Protein AF-C5K7W1-F1 (afdb_monomer)

Solvent-accessible surface area (backbone atoms only — not comparable to full-atom values): 24759 Å² total; per-residue (Å²): 140,85,86,86,81,85,84,82,94,76,80,81,80,78,91,89,48,74,67,55,55,56,47,52,54,52,51,51,54,48,59,71,43,42,67,58,52,54,48,51,52,50,49,51,52,51,51,50,53,50,51,52,52,50,52,54,49,52,53,51,50,53,52,52,54,50,51,53,53,52,48,54,53,49,53,52,51,53,53,53,51,52,51,51,52,54,49,50,53,49,53,54,50,52,52,52,50,51,53,51,48,54,52,51,49,52,53,50,51,54,49,52,53,52,49,38,59,73,76,74,47,60,66,66,61,52,52,50,52,53,50,52,52,50,51,54,50,49,56,52,48,52,52,52,47,54,53,51,53,51,52,51,50,51,52,51,50,52,51,50,50,51,48,50,51,50,50,52,51,53,50,63,75,44,54,78,56,75,82,49,88,82,74,85,57,93,84,74,51,94,82,53,80,64,77,92,49,99,78,81,62,84,70,78,68,79,74,82,81,74,88,78,78,94,80,77,97,69,92,70,84,77,77,71,74,73,80,80,78,72,91,77,83,86,72,84,80,74,66,65,63,88,61,98,73,68,100,64,78,53,73,75,75,63,103,62,79,54,72,70,56,50,53,51,49,51,49,49,48,52,63,74,59,55,72,79,75,66,79,54,83,68,59,56,56,57,51,49,53,53,49,50,52,51,49,53,64,73,62,65,68,63,100,80,74,74,78,78,75,71,77,81,68,72,77,70,79,58,96,71,74,80,72,69,93,79,73,84,82,74,72,64,76,79,71,76,63,71,85,80,58,87,95,55,84,76,79,81,69,81,81,66,90,86,68,57,78,68,60,58,56,53,54,54,59,57,53,63,74,71,61,77,74,83,80,79,79,84,83,77,86,83,131

Foldseek 3Di:
DDDDDDDDPPPDDDDDCPVVVVVVVVVVVCVVCVVVVVVVVVVVVVVVVVVVVVVVVVVVVVVVVVVVVVVVVVVVVVVVVVVVVVVVVVVVVVVVVVVVVVVVVVVVVVVVVVCCPPPPDDPVVVVVVVVVVVVVVVVVVVVVVVVVVVVVVVVVVVVVVVVVVVVVVVCVVCVVVVPPDDDDDPPPDPPDQWDDDPPRDTDGDDDDDDDDDPDDPDPDPPPPPDPPDPDDDPPDPQDWDDDPPDPDTDRDDPPDDDPVVVVVVVVVCCVVVVPVPPPDPVVVVVVVVVVVVVVCVVPDDDPPDDDPPDPCPPPPPDPPPPPDDDDPPDPDPVPVDDPDDPPDDPDDDDDDPPDDPVVVVVVVVVVVVVPPDPDDDDDDDDD

Sequence (383 aa):
MPFTEEGNTWCQEGYANHGLGRRYHRVQAAEDHYAAEMRAASDIQRIFRGALCRFRYERVRRAIELIQRVYRGFVTRCEVQALRWAEQARRLKDQQLAFFNAQAESIQRVFKGFWSRRYLHDFYAMKRYLLEVVERGERSRTYLQEVADAHLKEQLEESARAQELAIQKTLSECGHLVSTISCPGVYNSPYAKSQPHVLGEVQPKQAPQGDVTPDSVGFVVAREALPCYGIQAYEKFLLSTATANVGRQQAIQGPFKTSRQIALLNSRAATNFRSLTSSVRYDKVDKEVRMQKRIAKMTYKGPGFRVMKTHVSRPGPTVQADSLYTAPVEFRSDYTELPKIPGKVQFLTAVESGKSFQDYTAELAQQEVTSEVPRLPPLTPKA

Secondary structure (DSSP, 8-state):
---------------S-HHHHHHHHHHHHHHHHHHHHHHHHHHHHHHHHHHHHHHHHHHHHHHHHHHHHHHHHHHHHHHHHHHHHHHHHHHHHHHHHHHHHHHHHHHHHHHHHHHIIIII--HHHHHHHHHHHHHHHHHHHHHHHHHHHHHHHHHHHHHHHHHHHHHHHHHHHGGGGTTS--PPPTT--TT-SS---TTS-----PPP----------------------S------------SSSS-------SS--HHHHHHHHHHHHHHSGGGS---HHHHHHHHHHHHHHHHHHT---TT---------PPPPPTTTT--S-S-----GGGS-----TTSPPP--S--TT--HHHHHHHHHHHHHH--PPPPPPPPPP-

pLDDT: mean 72.27, std 20.67, range [32.53, 98.5]

InterPro domains:
  IPR000048 IQ motif, EF-hand binding site [PF00612] (62-80)
  IPR000048 IQ motif, EF-hand binding site [SM00015] (36-58)
  IPR000048 IQ motif, EF-hand binding site [SM00015] (59-81)

Organism: Perkinsus marinus (strain ATCC 50983 / TXsc) (NCBI:txid423536)

Radius of gyration: 63.17 Å; Cα contacts (8 Å, |Δi|>4): 35; chains: 1; bounding box: 147×83×198 Å

Structure (mmCIF, N/CA/C/O backbone):
data_AF-C5K7W1-F1
#
_entry.id   AF-C5K7W1-F1
#
loop_
_atom_site.group_PDB
_atom_site.id
_atom_site.type_symbol
_atom_site.label_atom_id
_atom_site.label_alt_id
_atom_site.label_comp_id
_atom_site.label_asym_id
_atom_site.label_entity_id
_atom_site.label_seq_id
_atom_site.pdbx_PDB_ins_code
_atom_site.Cartn_x
_atom_site.Cartn_y
_atom_site.Cartn_z
_atom_site.occupancy
_atom_site.B_iso_or_equiv
_atom_site.auth_seq_id
_atom_site.auth_comp_id
_atom_site.auth_asym_id
_atom_site.auth_atom_id
_atom_site.pdbx_PDB_model_num
ATOM 1 N N . MET A 1 1 ? 42.342 11.476 -133.877 1.00 39.34 1 MET A N 1
ATOM 2 C CA . MET A 1 1 ? 43.643 11.280 -133.205 1.00 39.34 1 MET A CA 1
ATOM 3 C C . MET A 1 1 ? 43.346 10.730 -131.818 1.00 39.34 1 MET A C 1
ATOM 5 O O . MET A 1 1 ? 42.656 11.419 -131.075 1.00 39.34 1 MET A O 1
ATOM 9 N N . PRO A 1 2 ? 43.698 9.464 -131.560 1.00 50.28 2 PRO A N 1
ATOM 10 C CA . PRO A 1 2 ? 43.168 8.647 -130.472 1.00 50.28 2 PRO A CA 1
ATOM 11 C C . PRO A 1 2 ? 44.128 8.605 -129.274 1.00 50.28 2 PRO A C 1
ATOM 13 O O . PRO A 1 2 ? 45.329 8.779 -129.449 1.00 50.28 2 PRO A O 1
ATOM 16 N N . PHE A 1 3 ? 43.620 8.295 -128.082 1.00 37.34 3 PHE A N 1
ATOM 17 C CA . PHE A 1 3 ? 44.405 7.544 -127.102 1.00 37.34 3 PHE A CA 1
ATOM 18 C C . PHE A 1 3 ? 43.465 6.669 -126.273 1.00 37.34 3 PHE A C 1
ATOM 20 O O . PHE A 1 3 ? 42.817 7.102 -125.325 1.00 37.34 3 PHE A O 1
ATOM 27 N N . THR A 1 4 ? 43.321 5.443 -126.758 1.00 53.22 4 THR A N 1
ATOM 28 C CA . THR A 1 4 ? 42.819 4.276 -126.045 1.00 53.22 4 THR A CA 1
ATOM 29 C C . THR A 1 4 ? 43.922 3.777 -125.116 1.00 53.22 4 THR A C 1
ATOM 31 O O . THR A 1 4 ? 44.980 3.393 -125.605 1.00 53.22 4 THR A O 1
ATOM 34 N N . GLU A 1 5 ? 43.662 3.719 -123.813 1.00 50.50 5 GLU A N 1
ATOM 35 C CA . GLU A 1 5 ? 44.354 2.796 -122.907 1.00 50.50 5 GLU A CA 1
ATOM 36 C C . GLU A 1 5 ? 43.306 1.899 -122.251 1.00 50.50 5 GLU A C 1
ATOM 38 O O . GLU A 1 5 ? 42.819 2.111 -121.142 1.00 50.50 5 GLU A O 1
ATOM 43 N N . GLU A 1 6 ? 42.922 0.890 -123.028 1.00 50.22 6 GLU A N 1
ATOM 44 C CA . GLU A 1 6 ? 42.626 -0.426 -122.490 1.00 50.22 6 GLU A CA 1
ATOM 45 C C . GLU A 1 6 ? 43.895 -0.953 -121.810 1.00 50.22 6 GLU A C 1
ATOM 47 O O . GLU A 1 6 ? 44.979 -0.891 -122.387 1.00 50.22 6 GLU A O 1
ATOM 52 N N . GLY A 1 7 ? 43.758 -1.502 -120.604 1.00 51.56 7 GLY A N 1
ATOM 53 C CA . GLY A 1 7 ? 44.820 -2.293 -119.986 1.00 51.56 7 GLY A CA 1
ATOM 54 C C . GLY A 1 7 ? 45.184 -1.856 -118.578 1.00 51.56 7 GLY A C 1
ATOM 55 O O . GLY A 1 7 ? 46.218 -1.240 -118.365 1.00 51.56 7 GLY A O 1
ATOM 56 N N . ASN A 1 8 ? 44.364 -2.246 -117.600 1.00 48.03 8 ASN A N 1
ATOM 57 C CA . ASN A 1 8 ? 44.881 -2.732 -116.317 1.00 48.03 8 ASN A CA 1
ATOM 58 C C . ASN A 1 8 ? 43.806 -3.522 -115.561 1.00 48.03 8 ASN A C 1
ATOM 60 O O . ASN A 1 8 ? 43.380 -3.196 -114.457 1.00 48.03 8 ASN A O 1
ATOM 64 N N . THR A 1 9 ? 43.376 -4.619 -116.181 1.00 51.22 9 THR A N 1
ATOM 65 C CA . THR A 1 9 ? 42.736 -5.755 -115.510 1.00 51.22 9 THR A CA 1
ATOM 66 C C . THR A 1 9 ? 43.807 -6.778 -115.125 1.00 51.22 9 THR A C 1
ATOM 68 O O . THR A 1 9 ? 43.813 -7.883 -115.647 1.00 51.22 9 THR A O 1
ATOM 71 N N . TRP A 1 10 ? 44.742 -6.399 -114.252 1.00 43.38 10 TRP A N 1
ATOM 72 C CA . TRP A 1 10 ? 45.667 -7.319 -113.575 1.00 43.38 10 TRP A CA 1
ATOM 73 C C . TRP A 1 10 ? 46.039 -6.733 -112.211 1.00 43.38 10 TRP A C 1
ATOM 75 O O . TRP A 1 10 ? 47.057 -6.069 -112.069 1.00 43.38 10 TRP A O 1
ATOM 85 N N . CYS A 1 11 ? 45.138 -6.906 -111.242 1.00 44.28 11 CYS A N 1
ATOM 86 C CA . CYS A 1 11 ? 45.409 -6.923 -109.794 1.00 44.28 11 CYS A CA 1
ATOM 87 C C . CYS A 1 11 ? 44.115 -7.292 -109.034 1.00 44.28 11 CYS A C 1
ATOM 89 O O . CYS A 1 11 ? 43.696 -6.635 -108.082 1.00 44.28 11 CYS A O 1
ATOM 91 N N . GLN A 1 12 ? 43.435 -8.343 -109.493 1.00 47.97 12 GLN A N 1
ATOM 92 C CA . GLN A 1 12 ? 42.713 -9.238 -108.592 1.00 47.97 12 GLN A CA 1
ATOM 93 C C . GLN A 1 12 ? 43.638 -10.439 -108.383 1.00 47.97 12 GLN A C 1
ATOM 95 O O . GLN A 1 12 ? 44.266 -10.854 -109.347 1.00 47.97 12 GLN A O 1
ATOM 100 N N . GLU A 1 13 ? 43.701 -10.951 -107.150 1.00 43.66 13 GLU A N 1
ATOM 101 C CA . GLU A 1 13 ? 44.714 -11.874 -106.590 1.00 43.66 13 GLU A CA 1
ATOM 102 C C . GLU A 1 13 ? 45.885 -11.093 -105.980 1.00 43.66 13 GLU A C 1
ATOM 104 O O . GLU A 1 13 ? 46.744 -10.564 -106.664 1.00 43.66 13 GLU A O 1
ATOM 109 N N . GLY A 1 14 ? 45.933 -10.856 -104.673 1.00 53.75 14 GLY A N 1
ATOM 110 C CA . GLY A 1 14 ? 45.773 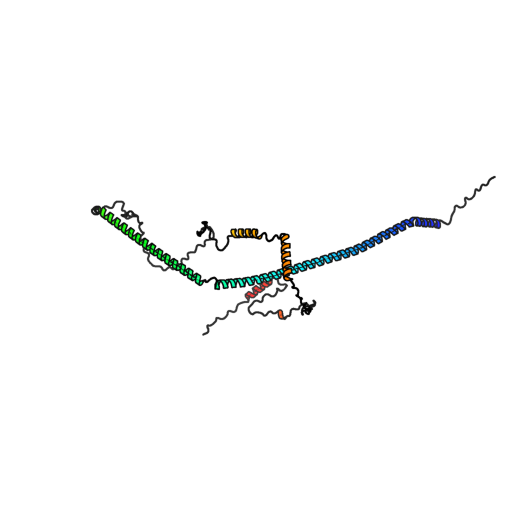-11.830 -103.601 1.00 53.75 14 GLY A CA 1
ATOM 111 C C . GLY A 1 14 ? 47.046 -11.746 -102.753 1.00 53.75 14 GLY A C 1
ATOM 112 O O . GLY A 1 14 ? 48.125 -11.568 -103.302 1.00 53.75 14 GLY A O 1
ATOM 113 N N . TYR A 1 15 ? 46.913 -11.870 -101.427 1.00 49.03 15 TYR A N 1
ATOM 114 C CA . TYR A 1 15 ? 48.006 -11.824 -100.434 1.00 49.03 15 TYR A CA 1
ATOM 115 C C . TYR A 1 15 ? 48.582 -10.398 -100.235 1.00 49.03 15 TYR A C 1
ATOM 117 O O . TYR A 1 15 ? 49.272 -9.863 -101.079 1.00 49.03 15 TYR A O 1
ATOM 125 N N . ALA A 1 16 ? 48.357 -9.652 -99.151 1.00 51.34 16 ALA A N 1
ATOM 126 C CA . ALA A 1 16 ? 48.368 -10.051 -97.752 1.00 51.34 16 ALA A CA 1
ATOM 127 C C . ALA A 1 16 ? 47.812 -8.915 -96.859 1.00 51.34 16 ALA A C 1
ATOM 129 O O . ALA A 1 16 ? 48.574 -8.154 -96.279 1.00 51.34 16 ALA A O 1
ATOM 130 N N . ASN A 1 17 ? 46.487 -8.780 -96.718 1.00 54.25 17 ASN A N 1
ATOM 131 C CA . ASN A 1 17 ? 45.910 -7.820 -95.755 1.00 54.25 17 ASN A CA 1
ATOM 132 C C . ASN A 1 17 ? 44.602 -8.273 -95.082 1.00 54.25 17 ASN A C 1
ATOM 134 O O . ASN A 1 17 ? 43.975 -7.497 -94.367 1.00 54.25 17 ASN A O 1
ATOM 138 N N . HIS A 1 18 ? 44.191 -9.541 -95.208 1.00 56.38 18 HIS A N 1
ATOM 139 C CA . HIS A 1 18 ? 42.994 -10.027 -94.502 1.00 56.38 18 HIS A CA 1
ATOM 140 C C . HIS A 1 18 ? 43.158 -10.021 -92.971 1.00 56.38 18 HIS A C 1
ATOM 142 O O . HIS A 1 18 ? 42.172 -9.921 -92.244 1.00 56.38 18 HIS A O 1
ATOM 148 N N . GLY A 1 19 ? 44.388 -10.115 -92.455 1.00 59.94 19 GLY A N 1
ATOM 149 C CA . GLY A 1 19 ? 44.672 -9.949 -91.025 1.00 59.94 19 GLY A CA 1
ATOM 150 C C . GLY A 1 19 ? 44.586 -8.490 -90.570 1.00 59.94 19 GLY A C 1
ATOM 151 O O . GLY A 1 19 ? 43.948 -8.200 -89.561 1.00 59.94 19 GLY A O 1
ATOM 152 N N . LEU A 1 20 ? 45.174 -7.575 -91.348 1.00 61.91 20 LEU A N 1
ATOM 153 C CA . LEU A 1 20 ? 45.208 -6.141 -91.054 1.00 61.91 20 LEU A CA 1
ATOM 154 C C . LEU A 1 20 ? 43.822 -5.503 -91.192 1.00 61.91 20 LEU A C 1
ATOM 156 O O . LEU A 1 20 ? 43.372 -4.884 -90.238 1.00 61.91 20 LEU A O 1
ATOM 160 N N . GLY A 1 21 ? 43.083 -5.743 -92.279 1.00 72.62 21 GLY A N 1
ATOM 161 C CA . GLY A 1 21 ? 41.719 -5.220 -92.450 1.00 72.62 21 GLY A CA 1
ATOM 162 C C . GLY A 1 21 ? 40.748 -5.707 -91.367 1.00 72.62 21 GLY A C 1
ATOM 163 O O . GLY A 1 21 ? 40.024 -4.912 -90.774 1.00 72.62 21 GLY A O 1
ATOM 164 N N . ARG A 1 22 ? 40.794 -7.000 -91.004 1.00 75.94 22 ARG A N 1
ATOM 165 C CA . ARG A 1 22 ? 40.004 -7.525 -89.872 1.00 75.94 22 ARG A CA 1
ATOM 166 C C . ARG A 1 22 ? 40.408 -6.902 -88.538 1.00 75.94 22 ARG A C 1
ATOM 168 O O . ARG A 1 22 ? 39.546 -6.678 -87.695 1.00 75.94 22 ARG A O 1
ATOM 175 N N . ARG A 1 23 ? 41.699 -6.631 -88.329 1.00 79.50 23 ARG A N 1
ATOM 176 C CA . ARG A 1 23 ? 42.187 -5.940 -87.129 1.00 79.50 23 ARG A CA 1
ATOM 177 C C . ARG A 1 23 ? 41.687 -4.496 -87.085 1.00 79.50 23 ARG A C 1
ATOM 179 O O . ARG A 1 23 ? 41.166 -4.102 -86.052 1.00 79.50 23 ARG A O 1
ATOM 186 N N . TYR A 1 24 ? 41.774 -3.759 -88.189 1.00 84.25 24 TYR A N 1
ATOM 187 C CA . TYR A 1 24 ? 41.257 -2.393 -88.298 1.00 84.25 24 TYR A CA 1
ATOM 188 C C . TYR A 1 24 ? 39.751 -2.329 -88.017 1.00 84.25 24 TYR A C 1
ATOM 190 O O . TYR A 1 24 ? 39.337 -1.548 -87.170 1.00 84.25 24 TYR A O 1
ATOM 198 N N . HIS A 1 25 ? 38.944 -3.218 -88.607 1.00 84.88 25 HIS A N 1
ATOM 199 C CA . HIS A 1 25 ? 37.503 -3.261 -88.325 1.00 84.88 25 HIS A CA 1
ATOM 200 C C . HIS A 1 25 ? 37.173 -3.580 -86.861 1.00 84.88 25 HIS A C 1
ATOM 202 O O . HIS A 1 25 ? 36.224 -3.023 -86.320 1.00 84.88 25 HIS A O 1
ATOM 208 N N . ARG A 1 26 ? 37.949 -4.446 -86.195 1.00 85.50 26 ARG A N 1
ATOM 209 C CA . ARG A 1 26 ? 37.764 -4.719 -84.758 1.00 85.50 26 ARG A CA 1
ATOM 210 C C . ARG A 1 26 ? 38.142 -3.529 -83.886 1.00 85.50 26 ARG A C 1
ATOM 212 O O . ARG A 1 26 ? 37.474 -3.294 -82.891 1.00 85.50 26 ARG A O 1
ATOM 219 N N . VAL A 1 27 ? 39.207 -2.811 -84.242 1.00 88.75 27 VAL A N 1
ATOM 220 C CA . VAL A 1 27 ? 39.622 -1.597 -83.527 1.00 88.75 27 VAL A CA 1
ATOM 221 C C . VAL A 1 27 ? 38.558 -0.516 -83.682 1.00 88.75 27 VAL A C 1
ATOM 223 O O . VAL A 1 27 ? 38.137 0.049 -82.684 1.00 88.75 27 VAL A O 1
ATOM 226 N N . GLN A 1 28 ? 38.039 -0.317 -84.892 1.00 87.00 28 GLN A N 1
ATOM 227 C CA . GLN A 1 28 ? 37.007 0.683 -85.149 1.00 87.00 28 GLN A CA 1
ATOM 228 C C . GLN A 1 28 ? 35.674 0.333 -84.469 1.00 87.00 28 GLN A C 1
ATOM 230 O O . GLN A 1 28 ? 35.094 1.179 -83.805 1.00 87.00 28 GLN A O 1
ATOM 235 N N . ALA A 1 29 ? 35.252 -0.938 -84.496 1.00 88.25 29 ALA A N 1
ATOM 236 C CA . ALA A 1 29 ? 34.086 -1.386 -83.730 1.00 88.25 29 ALA A CA 1
ATOM 237 C C . ALA A 1 29 ? 34.285 -1.235 -82.208 1.00 88.25 29 ALA A C 1
ATOM 239 O O . ALA A 1 29 ? 33.347 -0.897 -81.488 1.00 88.25 29 ALA A O 1
ATOM 240 N N . ALA A 1 30 ? 35.500 -1.468 -81.700 1.00 88.56 30 ALA A N 1
ATOM 241 C CA . ALA A 1 30 ? 35.815 -1.231 -80.293 1.00 88.56 30 ALA A CA 1
ATOM 242 C C . ALA A 1 30 ? 35.756 0.264 -79.942 1.00 88.56 30 ALA A C 1
ATOM 244 O O . ALA A 1 30 ? 35.237 0.614 -78.887 1.00 88.56 30 ALA A O 1
ATOM 245 N N . GLU A 1 31 ? 36.229 1.147 -80.823 1.00 90.12 31 GLU A N 1
ATOM 246 C CA . GLU A 1 31 ? 36.124 2.602 -80.660 1.00 90.12 31 GLU A CA 1
ATOM 247 C C . GLU A 1 31 ? 34.662 3.078 -80.694 1.00 90.12 31 GLU A C 1
ATOM 249 O O . GLU A 1 31 ? 34.257 3.855 -79.826 1.00 90.12 31 GLU A O 1
ATOM 254 N N . ASP A 1 32 ? 33.847 2.544 -81.610 1.00 92.31 32 ASP A N 1
ATOM 255 C CA . ASP A 1 32 ? 32.416 2.856 -81.724 1.00 92.31 32 ASP A CA 1
ATOM 256 C C . ASP A 1 32 ? 31.640 2.463 -80.448 1.00 92.31 32 ASP A C 1
ATOM 258 O O . ASP A 1 32 ? 30.744 3.185 -79.995 1.00 92.31 32 ASP A O 1
ATOM 262 N N . HIS A 1 33 ? 31.998 1.336 -79.821 1.00 92.69 33 HIS A N 1
ATOM 263 C CA . HIS A 1 33 ? 31.355 0.849 -78.594 1.00 92.69 33 HIS A CA 1
ATOM 264 C C . HIS A 1 33 ? 31.965 1.393 -77.295 1.00 92.69 33 HIS A C 1
ATOM 266 O O . HIS A 1 33 ? 31.277 1.414 -76.268 1.00 92.69 33 HIS A O 1
ATOM 272 N N . TYR A 1 34 ? 33.197 1.905 -77.325 1.00 93.88 34 TYR A N 1
ATOM 273 C CA . TYR A 1 34 ? 33.943 2.353 -76.145 1.00 93.88 34 TYR A CA 1
ATOM 274 C C . TYR A 1 34 ? 33.144 3.323 -75.262 1.00 93.88 34 TYR A C 1
ATOM 276 O O . TYR A 1 34 ? 33.065 3.162 -74.043 1.00 93.88 34 TYR A O 1
ATOM 284 N N . ALA A 1 35 ? 32.480 4.314 -75.866 1.00 94.44 35 ALA A N 1
ATOM 285 C CA . ALA A 1 35 ? 31.695 5.300 -75.124 1.00 94.44 35 ALA A CA 1
ATOM 286 C C . ALA A 1 35 ? 30.438 4.700 -74.460 1.00 94.44 35 ALA A C 1
ATOM 288 O O . ALA A 1 35 ? 29.979 5.190 -73.424 1.00 94.44 35 ALA A O 1
ATOM 289 N N . ALA A 1 36 ? 29.837 3.663 -75.049 1.00 94.94 36 ALA A N 1
ATOM 290 C CA . ALA A 1 36 ? 28.701 2.957 -74.457 1.00 94.94 36 ALA A CA 1
ATOM 291 C C . ALA A 1 36 ? 29.156 2.049 -73.304 1.00 94.94 36 ALA A C 1
ATOM 293 O O . ALA A 1 36 ? 28.567 2.099 -72.222 1.00 94.94 36 ALA A O 1
ATOM 294 N N . GLU A 1 37 ? 30.244 1.302 -73.496 1.00 95.56 37 GLU A N 1
ATOM 295 C C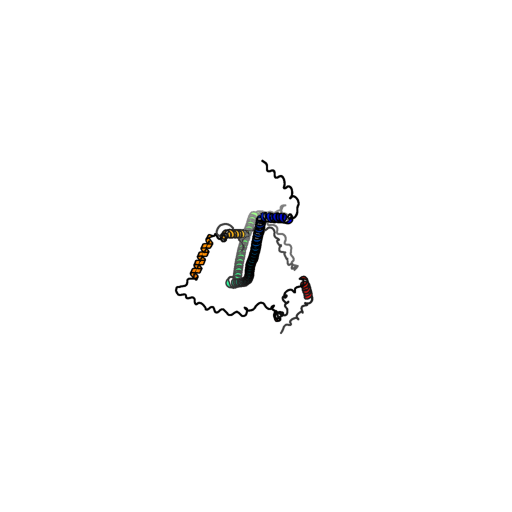A . GLU A 1 37 ? 30.833 0.431 -72.474 1.00 95.56 37 GLU A CA 1
ATOM 296 C C . GLU A 1 37 ? 31.331 1.227 -71.260 1.00 95.56 37 GLU A C 1
ATOM 298 O O . GLU A 1 37 ? 31.032 0.872 -70.119 1.00 95.56 37 GLU A O 1
ATOM 303 N N . MET A 1 38 ? 31.999 2.364 -71.482 1.00 96.62 38 MET A N 1
ATOM 304 C CA . MET A 1 38 ? 32.455 3.248 -70.403 1.00 96.62 38 MET A CA 1
ATOM 305 C C . MET A 1 38 ? 31.301 3.853 -69.596 1.00 96.62 38 MET A C 1
ATOM 307 O O . MET A 1 38 ? 31.401 3.980 -68.369 1.00 96.62 38 MET A O 1
ATOM 311 N N . ARG A 1 39 ? 30.181 4.194 -70.249 1.00 96.81 39 ARG A N 1
ATOM 312 C CA . ARG A 1 39 ? 28.960 4.639 -69.556 1.00 96.81 39 ARG A CA 1
ATOM 313 C C . ARG A 1 39 ? 28.356 3.516 -68.723 1.00 96.81 39 ARG A C 1
ATOM 315 O O . ARG A 1 39 ? 28.116 3.725 -67.538 1.00 96.81 39 ARG A O 1
ATOM 322 N N . ALA A 1 40 ? 28.201 2.322 -69.295 1.00 97.00 40 ALA A N 1
ATOM 323 C CA . ALA A 1 40 ? 27.691 1.161 -68.571 1.00 97.00 40 ALA A CA 1
ATOM 324 C C . ALA A 1 40 ? 28.570 0.812 -67.357 1.00 97.00 40 ALA A C 1
ATOM 326 O O . ALA A 1 40 ? 28.058 0.606 -66.256 1.00 97.00 40 ALA A O 1
ATOM 327 N N . ALA A 1 41 ? 29.897 0.823 -67.519 1.00 97.12 41 ALA A N 1
ATOM 328 C CA . ALA A 1 41 ? 30.837 0.597 -66.426 1.00 97.12 41 ALA A CA 1
ATOM 329 C C . ALA A 1 41 ? 30.706 1.667 -65.331 1.00 97.12 41 ALA A C 1
ATOM 331 O O . ALA A 1 41 ? 30.644 1.338 -64.143 1.00 97.12 41 ALA A O 1
ATOM 332 N N . SER A 1 42 ? 30.596 2.942 -65.717 1.00 97.38 42 SER A N 1
ATOM 333 C CA . SER A 1 42 ? 30.373 4.045 -64.778 1.00 97.38 42 SER A CA 1
ATOM 334 C C . SER A 1 42 ? 29.043 3.904 -64.034 1.00 97.38 42 SER A C 1
ATOM 336 O O . SER A 1 42 ? 28.993 4.139 -62.826 1.00 97.38 42 SER A O 1
ATOM 338 N N . ASP A 1 43 ? 27.977 3.469 -64.707 1.00 98.00 43 ASP A N 1
ATOM 339 C CA . ASP A 1 43 ? 26.673 3.226 -64.091 1.00 98.00 43 ASP A CA 1
ATOM 340 C C . ASP A 1 43 ? 26.707 2.066 -63.098 1.00 98.00 43 ASP A C 1
ATOM 342 O O . ASP A 1 43 ? 26.224 2.217 -61.973 1.00 98.00 43 ASP A O 1
ATOM 346 N N . ILE A 1 44 ? 27.350 0.951 -63.451 1.00 97.81 44 ILE A N 1
ATOM 347 C CA . ILE A 1 44 ? 27.553 -0.181 -62.538 1.00 97.81 44 ILE A CA 1
ATOM 348 C C . ILE A 1 44 ? 28.316 0.283 -61.294 1.00 97.81 44 ILE A C 1
ATOM 350 O O . ILE A 1 44 ? 27.879 0.040 -60.167 1.00 97.81 44 ILE A O 1
ATOM 354 N N . GLN A 1 45 ? 29.426 1.007 -61.473 1.00 97.88 45 GLN A N 1
ATOM 355 C CA . GLN A 1 45 ? 30.215 1.527 -60.356 1.00 97.88 45 GLN A CA 1
ATOM 356 C C . GLN A 1 45 ? 29.415 2.509 -59.493 1.00 97.88 45 GLN A C 1
ATOM 358 O O . GLN A 1 45 ? 29.478 2.446 -58.263 1.00 97.88 45 GLN A O 1
ATOM 363 N N . ARG A 1 46 ? 28.646 3.409 -60.116 1.00 97.44 46 ARG A N 1
ATOM 364 C CA . ARG A 1 46 ? 27.783 4.380 -59.431 1.00 97.44 46 ARG A CA 1
ATOM 365 C C . ARG A 1 46 ? 26.730 3.675 -58.580 1.00 97.44 46 ARG A C 1
ATOM 367 O O . ARG A 1 46 ? 26.589 3.999 -57.398 1.00 97.44 46 ARG A O 1
ATOM 374 N N . ILE A 1 47 ? 26.031 2.694 -59.148 1.00 98.31 47 ILE A N 1
ATOM 375 C CA . ILE A 1 47 ? 25.010 1.905 -58.449 1.00 98.31 47 ILE A CA 1
ATOM 376 C C . ILE A 1 47 ? 25.647 1.115 -57.303 1.00 98.31 47 ILE A C 1
ATOM 378 O O . ILE A 1 47 ? 25.145 1.169 -56.180 1.00 98.31 47 ILE A O 1
ATOM 382 N N . PHE A 1 48 ? 26.775 0.445 -57.549 1.00 98.12 48 PHE A N 1
ATOM 383 C CA . PHE A 1 48 ? 27.476 -0.345 -56.538 1.00 98.12 48 PHE A CA 1
ATOM 384 C C . PHE A 1 48 ? 27.948 0.511 -55.355 1.00 98.12 48 PHE A C 1
ATOM 386 O O . PHE A 1 48 ? 27.685 0.172 -54.199 1.00 98.12 48 PHE A O 1
ATOM 393 N N . ARG A 1 49 ? 28.579 1.664 -55.618 1.00 98.06 49 ARG A N 1
ATOM 394 C CA . ARG A 1 49 ? 28.992 2.613 -54.568 1.00 98.06 49 ARG A CA 1
ATOM 395 C C . ARG A 1 49 ? 27.787 3.110 -53.767 1.00 98.06 49 ARG A C 1
ATOM 397 O O . ARG A 1 49 ? 27.838 3.132 -52.538 1.00 98.06 49 ARG A O 1
ATOM 404 N N . GLY A 1 50 ? 26.684 3.440 -54.443 1.00 97.88 50 GLY A N 1
ATOM 405 C CA . GLY A 1 50 ? 25.431 3.827 -53.793 1.00 97.88 50 GLY A CA 1
ATOM 406 C C . GLY A 1 50 ? 24.857 2.723 -52.898 1.00 97.88 50 GLY A C 1
ATOM 407 O O . GLY A 1 50 ? 24.482 2.990 -51.754 1.00 97.88 50 GLY A O 1
ATOM 408 N N . ALA A 1 51 ? 24.832 1.480 -53.381 1.00 98.19 51 ALA A N 1
ATOM 409 C CA . ALA A 1 51 ? 24.376 0.320 -52.619 1.00 98.19 51 ALA A CA 1
ATOM 410 C C . ALA A 1 51 ? 25.241 0.083 -51.372 1.00 98.19 51 ALA A C 1
ATOM 412 O O . ALA A 1 51 ? 24.705 -0.111 -50.280 1.00 98.19 51 ALA A O 1
ATOM 413 N N . LEU A 1 52 ? 26.567 0.188 -51.502 1.00 98.19 52 LEU A N 1
ATOM 414 C CA . LEU A 1 52 ? 27.498 0.035 -50.386 1.00 98.19 52 LEU A CA 1
ATOM 415 C C . LEU A 1 52 ? 27.284 1.110 -49.309 1.00 98.19 52 LEU A C 1
ATOM 417 O O . LEU A 1 52 ? 27.259 0.792 -48.119 1.00 98.19 52 LEU A O 1
ATOM 421 N N . CYS A 1 53 ? 27.087 2.370 -49.710 1.00 98.06 53 CYS A N 1
ATOM 422 C CA . CYS A 1 53 ? 26.783 3.460 -48.781 1.00 98.06 53 CYS A CA 1
ATOM 423 C C . CYS A 1 53 ? 25.473 3.215 -48.021 1.00 98.06 53 CYS A C 1
ATOM 425 O O . CYS A 1 53 ? 25.453 3.329 -46.795 1.00 98.06 53 CYS A O 1
ATOM 427 N N . ARG A 1 54 ? 24.400 2.811 -48.715 1.00 98.19 54 ARG A N 1
ATOM 428 C CA . ARG A 1 54 ? 23.111 2.488 -48.077 1.00 98.19 54 ARG A CA 1
ATOM 429 C C . ARG A 1 54 ? 23.232 1.306 -47.123 1.00 98.19 54 ARG A C 1
ATOM 431 O O . ARG A 1 54 ? 22.724 1.377 -46.011 1.00 98.19 54 ARG A O 1
ATOM 438 N N . PHE A 1 55 ? 23.951 0.253 -47.513 1.00 98.25 55 PHE A N 1
ATOM 439 C CA . PHE A 1 55 ? 24.189 -0.902 -46.649 1.00 98.25 55 PHE A CA 1
ATOM 440 C C . PHE A 1 55 ? 24.930 -0.509 -45.364 1.00 98.25 55 PHE A C 1
ATOM 442 O O . PHE A 1 55 ? 24.534 -0.901 -44.266 1.00 98.25 55 PHE A O 1
ATOM 449 N N . ARG A 1 56 ? 25.986 0.308 -45.481 1.00 98.12 56 ARG A N 1
ATOM 450 C CA . ARG A 1 56 ? 26.731 0.818 -44.320 1.00 98.12 56 ARG A CA 1
ATOM 451 C C . ARG A 1 56 ? 25.846 1.671 -43.412 1.00 98.12 56 ARG A C 1
ATOM 453 O O . ARG A 1 56 ? 25.881 1.474 -42.199 1.00 98.12 56 ARG A O 1
ATOM 460 N N . TYR A 1 57 ? 25.047 2.567 -43.992 1.00 98.12 57 TYR A N 1
ATOM 461 C CA . TYR A 1 57 ? 24.099 3.399 -43.252 1.00 98.12 57 TYR A CA 1
ATOM 462 C C . TYR A 1 57 ? 23.063 2.552 -42.504 1.00 98.12 57 TYR A C 1
ATOM 464 O O . TYR A 1 57 ? 22.912 2.700 -41.294 1.00 98.12 57 TYR A O 1
ATOM 472 N N . GLU A 1 58 ? 22.414 1.607 -43.186 1.00 98.31 58 GLU A N 1
ATOM 473 C CA . GLU A 1 58 ? 21.412 0.722 -42.584 1.00 98.31 58 GLU A CA 1
ATOM 474 C C . GLU A 1 58 ? 22.000 -0.142 -41.466 1.00 98.31 58 GLU A C 1
ATOM 476 O O . GLU A 1 58 ? 21.365 -0.348 -40.433 1.00 98.31 58 GLU A O 1
ATOM 481 N N . ARG A 1 59 ? 23.250 -0.598 -41.610 1.00 98.12 59 ARG A N 1
ATOM 482 C CA . ARG A 1 59 ? 23.940 -1.329 -40.542 1.00 98.12 59 ARG A CA 1
ATOM 483 C C . ARG A 1 59 ? 24.096 -0.479 -39.279 1.00 98.12 59 ARG A C 1
ATOM 485 O O . ARG A 1 59 ? 23.799 -0.958 -38.187 1.00 98.12 59 ARG A O 1
ATOM 492 N N . VAL A 1 60 ? 24.541 0.771 -39.422 1.00 98.44 60 VAL A N 1
ATOM 493 C CA . VAL A 1 60 ? 24.690 1.700 -38.288 1.00 98.44 60 VAL A CA 1
ATOM 494 C C . VAL A 1 60 ? 23.327 2.044 -37.693 1.00 98.44 60 VAL A C 1
ATOM 496 O O . VAL A 1 60 ? 23.155 1.975 -36.479 1.00 98.44 60 VAL A O 1
ATOM 499 N N . ARG A 1 61 ? 22.332 2.334 -38.535 1.00 98.38 61 ARG A N 1
ATOM 500 C CA . ARG A 1 61 ? 20.962 2.624 -38.106 1.00 98.38 61 ARG A CA 1
ATOM 501 C C . ARG A 1 61 ? 20.373 1.486 -37.271 1.00 98.38 61 ARG A C 1
ATOM 503 O O . ARG A 1 61 ? 19.897 1.731 -36.167 1.00 98.38 61 ARG A O 1
ATOM 510 N N . ARG A 1 62 ? 20.467 0.239 -37.744 1.00 98.38 62 ARG A N 1
ATOM 511 C CA . ARG A 1 62 ? 19.988 -0.943 -37.005 1.00 98.38 62 ARG A CA 1
ATOM 512 C C . ARG A 1 62 ? 20.698 -1.117 -35.664 1.00 98.38 62 ARG A C 1
ATOM 514 O O . ARG A 1 62 ? 20.054 -1.476 -34.681 1.00 98.38 62 ARG A O 1
ATOM 521 N N . ALA A 1 63 ? 22.003 -0.845 -35.608 1.00 98.31 63 ALA A N 1
ATOM 522 C CA . ALA A 1 63 ? 22.755 -0.881 -34.356 1.00 98.31 63 ALA A CA 1
ATOM 523 C C . ALA A 1 63 ? 22.256 0.186 -33.365 1.00 98.31 63 ALA A C 1
ATOM 525 O O . ALA A 1 63 ? 22.029 -0.126 -32.196 1.00 98.31 63 ALA A O 1
ATOM 526 N N . ILE A 1 64 ? 22.005 1.414 -33.833 1.00 98.44 64 ILE A N 1
ATOM 527 C CA . ILE A 1 64 ? 21.437 2.496 -33.013 1.00 98.44 64 ILE A CA 1
ATOM 528 C C . ILE A 1 64 ? 20.048 2.109 -32.492 1.00 98.44 64 ILE A C 1
ATOM 530 O O . ILE A 1 64 ? 19.792 2.215 -31.293 1.00 98.44 64 ILE A O 1
ATOM 534 N N . GLU A 1 65 ? 19.164 1.616 -33.361 1.00 98.44 65 GLU A N 1
ATOM 535 C CA . GLU A 1 65 ? 17.814 1.186 -32.980 1.00 98.44 65 GLU A CA 1
ATOM 536 C C . GLU A 1 65 ? 17.843 0.051 -31.944 1.00 98.44 65 GLU A C 1
ATOM 538 O O . GLU A 1 65 ? 17.040 0.046 -31.008 1.00 98.44 65 GLU A O 1
ATOM 543 N N . LEU A 1 66 ? 18.785 -0.892 -32.065 1.00 98.50 66 LEU A N 1
ATOM 544 C CA . LEU A 1 66 ? 18.977 -1.963 -31.088 1.00 98.50 66 LEU A CA 1
ATOM 545 C C . LEU A 1 66 ? 19.403 -1.408 -29.724 1.00 98.50 66 LEU A C 1
ATOM 547 O O . LEU A 1 66 ? 18.778 -1.744 -28.718 1.00 98.50 66 LEU A O 1
ATOM 551 N N . ILE A 1 67 ? 20.414 -0.534 -29.690 1.00 98.44 67 ILE A N 1
ATOM 552 C CA . ILE A 1 67 ? 20.894 0.094 -28.450 1.00 98.44 67 ILE A CA 1
ATOM 553 C C . ILE A 1 67 ? 19.757 0.872 -27.781 1.00 98.44 67 ILE A C 1
ATOM 555 O O . ILE A 1 67 ? 19.491 0.684 -26.594 1.00 98.44 67 ILE A O 1
ATOM 559 N N . GLN A 1 68 ? 19.028 1.691 -28.543 1.00 98.25 68 GLN A N 1
ATOM 560 C CA . GLN A 1 68 ? 17.894 2.462 -28.032 1.00 98.25 68 GLN A CA 1
ATOM 561 C C . GLN A 1 68 ? 16.791 1.560 -27.471 1.00 98.25 68 GLN A C 1
ATOM 563 O O . GLN A 1 68 ? 16.265 1.830 -26.391 1.00 98.25 68 GLN A O 1
ATOM 568 N N . ARG A 1 69 ? 16.442 0.477 -28.176 1.00 98.38 69 ARG A N 1
ATOM 569 C CA . ARG A 1 69 ? 15.427 -0.487 -27.732 1.00 98.38 69 ARG A CA 1
ATOM 570 C C . ARG A 1 69 ? 15.830 -1.158 -26.423 1.00 98.38 69 ARG A C 1
ATOM 572 O O . ARG A 1 69 ? 15.027 -1.207 -25.492 1.00 98.38 69 ARG A O 1
ATOM 579 N N . VAL A 1 70 ? 17.067 -1.648 -26.342 1.00 98.38 70 VAL A N 1
ATOM 580 C CA . VAL A 1 70 ? 17.597 -2.308 -25.142 1.00 98.38 70 VAL A CA 1
ATOM 581 C C . VAL A 1 70 ? 17.631 -1.334 -23.968 1.00 98.38 70 VAL A C 1
ATOM 583 O O . VAL A 1 70 ? 17.167 -1.682 -22.883 1.00 98.38 70 VAL A O 1
ATOM 586 N N . TYR A 1 71 ? 18.093 -0.102 -24.191 1.00 98.31 71 TYR A N 1
ATOM 587 C CA . TYR A 1 71 ? 18.164 0.925 -23.155 1.00 98.31 71 TYR A CA 1
ATOM 588 C C . TYR A 1 71 ? 16.780 1.328 -22.630 1.00 98.31 71 TYR A C 1
ATOM 590 O O . TYR A 1 71 ? 16.565 1.328 -21.421 1.00 98.31 71 TYR A O 1
ATOM 598 N N . ARG A 1 72 ? 15.798 1.577 -23.509 1.00 98.25 72 ARG A N 1
ATOM 599 C CA . ARG A 1 72 ? 14.406 1.849 -23.093 1.00 98.25 72 ARG A CA 1
ATOM 600 C C . ARG A 1 72 ? 13.824 0.688 -22.277 1.00 98.25 72 ARG A C 1
ATOM 602 O O . ARG A 1 72 ? 13.158 0.906 -21.267 1.00 98.25 72 ARG A O 1
ATOM 609 N N . GLY A 1 73 ? 14.118 -0.551 -22.675 1.00 98.12 73 GLY A N 1
ATOM 610 C CA . GLY A 1 73 ? 13.741 -1.744 -21.915 1.00 98.12 73 GLY A CA 1
ATOM 611 C C . GLY A 1 73 ? 14.423 -1.834 -20.544 1.00 98.12 73 GLY A C 1
ATOM 612 O O . GLY A 1 73 ? 13.813 -2.273 -19.576 1.00 98.12 73 GLY A O 1
ATOM 613 N N . PHE A 1 74 ? 15.684 -1.418 -20.438 1.00 98.31 74 PHE A N 1
ATOM 614 C CA . PHE A 1 74 ? 16.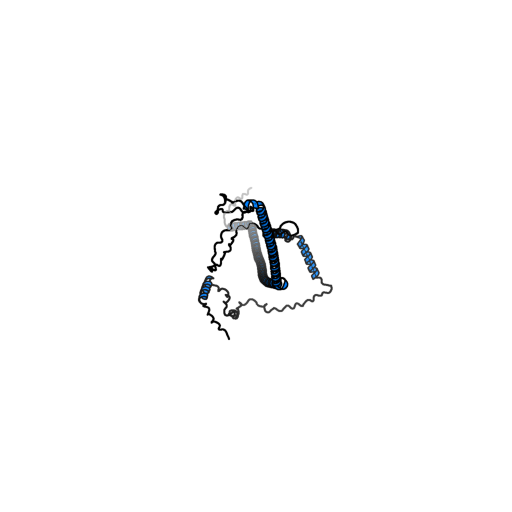401 -1.365 -19.166 1.00 98.31 74 PHE A CA 1
ATOM 615 C C . PHE A 1 74 ? 15.796 -0.321 -18.220 1.00 98.31 74 PHE A C 1
ATOM 617 O O . PHE A 1 74 ? 15.448 -0.668 -17.095 1.00 98.31 74 PHE A O 1
ATOM 624 N N . VAL A 1 75 ? 15.587 0.911 -18.698 1.00 98.38 75 VAL A N 1
ATOM 625 C CA . VAL A 1 75 ? 14.997 2.005 -17.905 1.00 98.38 75 VAL A CA 1
ATOM 626 C C . VAL A 1 75 ? 13.631 1.604 -17.350 1.00 98.38 75 VAL A C 1
ATOM 628 O O . VAL A 1 75 ? 13.411 1.681 -16.145 1.00 98.38 75 VAL A O 1
ATOM 631 N N . THR A 1 76 ? 12.749 1.076 -18.201 1.00 97.50 76 THR A N 1
ATOM 632 C CA . THR A 1 76 ? 11.412 0.626 -17.774 1.00 97.50 76 THR A CA 1
ATOM 633 C C . THR A 1 76 ? 11.470 -0.485 -16.725 1.00 97.50 76 THR A C 1
ATOM 635 O O . THR A 1 76 ? 10.701 -0.464 -15.766 1.00 97.50 76 THR A O 1
ATOM 638 N N . ARG A 1 77 ? 12.400 -1.444 -16.840 1.00 97.94 77 ARG A N 1
ATOM 639 C CA . ARG A 1 77 ? 12.591 -2.475 -15.805 1.00 97.94 77 ARG A CA 1
ATOM 640 C C . ARG A 1 77 ? 13.062 -1.881 -14.480 1.00 97.94 77 ARG A C 1
ATOM 642 O O . ARG A 1 77 ? 12.529 -2.270 -13.444 1.00 97.94 77 ARG A O 1
ATOM 649 N N . CYS A 1 78 ? 14.000 -0.936 -14.505 1.00 97.88 78 CYS A N 1
ATOM 650 C CA . CYS A 1 78 ? 14.455 -0.240 -13.301 1.00 97.88 78 CYS A CA 1
ATOM 651 C C . CYS A 1 78 ? 13.314 0.530 -12.621 1.00 97.88 78 CYS A C 1
ATOM 653 O O . CYS A 1 78 ? 13.147 0.424 -11.408 1.00 97.88 78 CYS A O 1
ATOM 655 N N . GLU A 1 79 ? 12.494 1.248 -13.390 1.00 97.25 79 GLU A N 1
ATOM 656 C CA . GLU A 1 79 ? 11.330 1.977 -12.871 1.00 97.25 79 GLU A CA 1
ATOM 657 C C . GLU A 1 79 ? 10.305 1.032 -12.234 1.00 97.25 79 GLU A C 1
ATOM 659 O O . GLU A 1 79 ? 9.880 1.241 -11.097 1.00 97.25 79 GLU A O 1
ATOM 664 N N . VAL A 1 80 ? 9.944 -0.052 -12.927 1.00 97.56 80 VAL A N 1
ATOM 665 C CA . VAL A 1 80 ? 9.006 -1.055 -12.403 1.00 97.56 80 VAL A CA 1
ATOM 666 C C . VAL A 1 80 ? 9.557 -1.716 -11.140 1.00 97.56 80 VAL A C 1
ATOM 668 O O . VAL A 1 80 ? 8.810 -1.940 -10.187 1.00 97.56 80 VAL A O 1
ATOM 671 N N . GLN A 1 81 ? 10.854 -2.017 -11.098 1.00 97.56 81 GLN A N 1
ATOM 672 C CA . GLN A 1 81 ? 11.489 -2.598 -9.919 1.00 97.56 81 GLN A CA 1
ATOM 673 C C . GLN A 1 81 ? 11.479 -1.629 -8.731 1.00 97.56 81 GLN A C 1
ATOM 675 O O . GLN A 1 81 ? 11.114 -2.035 -7.628 1.00 97.56 81 GLN A O 1
ATOM 680 N N . ALA A 1 82 ? 11.771 -0.347 -8.959 1.00 97.12 82 ALA A N 1
ATOM 681 C CA . ALA A 1 82 ? 11.683 0.685 -7.931 1.00 97.12 82 ALA A CA 1
ATOM 682 C C . ALA A 1 82 ? 10.253 0.831 -7.382 1.00 97.12 82 ALA A C 1
ATOM 684 O O . ALA A 1 82 ? 10.061 0.907 -6.167 1.00 97.12 82 ALA A O 1
ATOM 685 N N . LEU A 1 83 ? 9.236 0.804 -8.253 1.00 97.69 83 LEU A N 1
ATOM 686 C CA . LEU A 1 83 ? 7.830 0.833 -7.839 1.00 97.69 83 LEU A CA 1
ATOM 687 C C . LEU A 1 83 ? 7.450 -0.395 -7.003 1.00 97.69 83 LEU A C 1
ATOM 689 O O . LEU A 1 83 ? 6.803 -0.247 -5.966 1.00 97.69 83 LEU A O 1
ATOM 693 N N . ARG A 1 84 ? 7.891 -1.594 -7.405 1.00 97.69 84 ARG A N 1
ATOM 694 C CA . ARG A 1 84 ? 7.647 -2.835 -6.650 1.00 97.69 84 ARG A CA 1
ATOM 695 C C . ARG A 1 84 ? 8.280 -2.790 -5.264 1.00 97.69 84 ARG A C 1
ATOM 697 O O . ARG A 1 84 ? 7.621 -3.145 -4.291 1.00 97.69 84 ARG A O 1
ATOM 704 N N . TRP A 1 85 ? 9.522 -2.324 -5.155 1.00 97.31 85 TRP A N 1
ATOM 705 C CA . TRP A 1 85 ? 10.187 -2.157 -3.861 1.00 97.31 85 TRP A CA 1
ATOM 706 C C . TRP A 1 85 ? 9.478 -1.130 -2.978 1.00 97.31 85 TRP A C 1
ATOM 708 O O . TRP A 1 85 ? 9.265 -1.384 -1.793 1.00 97.31 85 TRP A O 1
ATOM 718 N N . ALA A 1 86 ? 9.046 -0.002 -3.545 1.00 97.25 86 ALA A N 1
ATOM 719 C CA . ALA A 1 86 ? 8.285 1.002 -2.808 1.00 97.25 86 ALA A CA 1
ATOM 720 C C . ALA A 1 86 ? 6.938 0.453 -2.305 1.00 97.25 86 ALA A C 1
ATOM 722 O O . ALA A 1 86 ? 6.539 0.731 -1.173 1.00 97.25 86 ALA A O 1
ATOM 723 N N . GLU A 1 87 ? 6.238 -0.340 -3.117 1.00 97.12 87 GLU A N 1
ATOM 724 C CA . GLU A 1 87 ? 4.985 -0.986 -2.722 1.00 97.12 87 GLU A CA 1
ATOM 725 C C . GLU A 1 87 ? 5.204 -2.032 -1.622 1.00 97.12 87 GLU A C 1
ATOM 727 O O . GLU A 1 87 ? 4.467 -2.048 -0.636 1.00 97.12 87 GLU A O 1
ATOM 732 N N . GLN A 1 88 ? 6.241 -2.862 -1.738 1.00 96.50 88 GLN A N 1
ATOM 733 C CA . GLN A 1 88 ? 6.611 -3.825 -0.699 1.00 96.50 88 GLN A CA 1
ATOM 734 C C . GLN A 1 88 ? 6.942 -3.128 0.624 1.00 96.50 88 GLN A C 1
ATOM 736 O O . GLN A 1 88 ? 6.431 -3.527 1.669 1.00 96.50 88 GLN A O 1
ATOM 741 N N . ALA A 1 89 ? 7.723 -2.046 0.582 1.00 96.88 89 ALA A N 1
ATOM 742 C CA . ALA A 1 89 ? 8.042 -1.253 1.764 1.00 96.88 89 ALA A CA 1
ATOM 743 C C . ALA A 1 89 ? 6.782 -0.661 2.420 1.00 96.88 89 ALA A C 1
ATOM 745 O O . ALA A 1 89 ? 6.661 -0.673 3.646 1.00 96.88 89 ALA A O 1
ATOM 746 N N . ARG A 1 90 ? 5.813 -0.189 1.619 1.00 96.81 90 ARG A N 1
ATOM 747 C CA . ARG A 1 90 ? 4.509 0.269 2.129 1.00 96.81 90 ARG A CA 1
ATOM 748 C C . ARG A 1 90 ? 3.739 -0.862 2.801 1.00 96.81 90 ARG A C 1
ATOM 750 O O . ARG A 1 90 ? 3.323 -0.693 3.938 1.00 96.81 90 ARG A O 1
ATOM 757 N N . ARG A 1 91 ? 3.626 -2.025 2.153 1.00 97.19 91 ARG A N 1
ATOM 758 C CA . ARG A 1 91 ? 2.920 -3.189 2.716 1.00 97.19 91 ARG A CA 1
ATOM 759 C C . ARG A 1 91 ? 3.516 -3.632 4.051 1.00 97.19 91 ARG A C 1
ATOM 761 O O . ARG A 1 91 ? 2.769 -3.859 4.996 1.00 97.19 91 ARG A O 1
ATOM 768 N N . LEU A 1 92 ? 4.844 -3.708 4.151 1.00 97.56 92 LEU A N 1
ATOM 769 C CA . LEU A 1 92 ? 5.525 -4.051 5.403 1.00 97.56 92 LEU A CA 1
ATOM 770 C C . LEU A 1 92 ? 5.243 -3.020 6.501 1.00 97.56 92 LEU A C 1
ATOM 772 O O . LEU A 1 92 ? 4.944 -3.387 7.636 1.00 97.56 92 LEU A O 1
ATOM 776 N N . LYS A 1 93 ? 5.280 -1.727 6.164 1.00 97.12 93 LYS A N 1
ATOM 777 C CA . LYS A 1 93 ? 4.941 -0.653 7.103 1.00 97.12 93 LYS A CA 1
ATOM 778 C C . LYS A 1 93 ? 3.486 -0.735 7.569 1.00 97.12 93 LYS A C 1
ATOM 780 O O . LYS A 1 93 ? 3.227 -0.567 8.758 1.00 97.12 93 LYS A O 1
ATOM 785 N N . ASP A 1 94 ? 2.552 -1.005 6.663 1.00 97.38 94 ASP A N 1
ATOM 786 C CA . ASP A 1 94 ? 1.130 -1.129 6.988 1.00 97.38 94 ASP A CA 1
ATOM 787 C C . ASP A 1 94 ? 0.876 -2.332 7.907 1.00 97.38 94 ASP A C 1
ATOM 789 O O . ASP A 1 94 ? 0.127 -2.220 8.875 1.00 97.38 94 ASP A O 1
ATOM 793 N N . GLN A 1 95 ? 1.561 -3.457 7.672 1.00 97.56 95 GLN A N 1
ATOM 794 C CA . GLN A 1 95 ? 1.516 -4.632 8.549 1.00 97.56 95 GLN A CA 1
ATOM 795 C C . GLN A 1 95 ? 2.061 -4.327 9.950 1.00 97.56 95 GLN A C 1
ATOM 797 O O . GLN A 1 95 ? 1.428 -4.676 10.946 1.00 97.56 95 GLN A O 1
ATOM 802 N N . GLN A 1 96 ? 3.201 -3.636 10.042 1.00 97.81 96 GLN A N 1
ATOM 803 C CA . GLN A 1 96 ? 3.764 -3.209 11.326 1.00 97.81 96 GLN A CA 1
ATOM 804 C C . GLN A 1 96 ? 2.809 -2.273 12.069 1.00 97.81 96 GLN A C 1
ATOM 806 O O . GLN A 1 96 ? 2.549 -2.459 13.256 1.00 97.81 96 GLN A O 1
ATOM 811 N N . LEU A 1 97 ? 2.247 -1.286 11.369 1.00 98.12 97 LEU A N 1
ATOM 812 C CA . LEU A 1 97 ? 1.301 -0.348 11.959 1.00 98.12 97 LEU A CA 1
ATOM 813 C C . LEU A 1 97 ? 0.032 -1.062 12.441 1.00 98.12 97 LEU A C 1
ATOM 815 O O . LEU A 1 97 ? -0.440 -0.778 13.537 1.00 98.12 97 LEU A O 1
ATOM 819 N N . ALA A 1 98 ? -0.492 -2.013 11.665 1.00 97.88 98 ALA A N 1
ATOM 820 C CA . ALA A 1 98 ? -1.642 -2.821 12.057 1.00 97.88 98 ALA A CA 1
ATOM 821 C C . ALA A 1 98 ? -1.361 -3.639 13.327 1.00 97.88 98 ALA A C 1
ATOM 823 O O . ALA A 1 98 ? -2.193 -3.658 14.235 1.00 97.88 98 ALA A O 1
ATOM 824 N N . PHE A 1 99 ? -0.174 -4.247 13.432 1.00 98.25 99 PHE A N 1
ATOM 825 C CA . PHE A 1 99 ? 0.251 -4.955 14.639 1.00 98.25 99 PHE A CA 1
ATOM 826 C C . PHE A 1 99 ? 0.267 -4.027 15.858 1.00 98.25 99 PHE A C 1
ATOM 828 O O . PHE A 1 99 ? -0.370 -4.323 16.869 1.00 98.25 99 PHE A O 1
ATOM 835 N N . PHE A 1 100 ? 0.936 -2.875 15.765 1.00 98.25 100 PHE A N 1
ATOM 836 C CA . PHE A 1 100 ? 1.013 -1.940 16.890 1.00 98.25 100 PHE A CA 1
ATOM 837 C C . PHE A 1 100 ? -0.344 -1.340 17.255 1.00 98.25 100 PHE A C 1
ATOM 839 O O . PHE A 1 100 ? -0.631 -1.176 18.440 1.00 98.25 100 PHE A O 1
ATOM 846 N N . ASN A 1 101 ? -1.204 -1.073 16.272 1.00 98.12 101 ASN A N 1
ATOM 847 C CA . ASN A 1 101 ? -2.567 -0.616 16.522 1.00 98.12 101 ASN A CA 1
ATOM 848 C C . ASN A 1 101 ? -3.375 -1.664 17.292 1.00 98.12 101 ASN A C 1
ATOM 850 O O . ASN A 1 101 ? -4.016 -1.312 18.278 1.00 98.12 101 ASN A O 1
ATOM 854 N N . ALA A 1 102 ? -3.293 -2.947 16.924 1.00 97.94 102 ALA A N 1
ATOM 855 C CA . ALA A 1 102 ? -3.977 -4.016 17.653 1.00 97.94 102 ALA A CA 1
ATOM 856 C 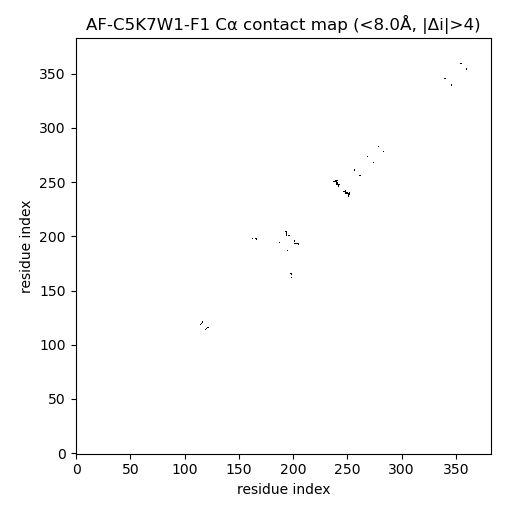C . ALA A 1 102 ? -3.508 -4.109 19.118 1.00 97.94 102 ALA A C 1
ATOM 858 O O . ALA A 1 102 ? -4.322 -4.266 20.033 1.00 97.94 102 ALA A O 1
ATOM 859 N N . GLN A 1 103 ? -2.203 -3.942 19.364 1.00 98.31 103 GLN A N 1
ATOM 860 C CA . GLN A 1 103 ? -1.670 -3.912 20.729 1.00 98.31 103 GLN A CA 1
ATOM 861 C C . GLN A 1 103 ? -2.130 -2.674 21.503 1.00 98.31 103 GLN A C 1
ATOM 863 O O . GLN A 1 103 ? -2.558 -2.780 22.656 1.00 98.31 103 GLN A O 1
ATOM 868 N N . ALA A 1 104 ? -2.105 -1.503 20.866 1.00 98.00 104 ALA A N 1
ATOM 869 C CA . ALA A 1 104 ? -2.598 -0.268 21.459 1.00 98.00 104 ALA A CA 1
ATOM 870 C C . ALA A 1 104 ? -4.089 -0.373 21.811 1.00 98.00 104 ALA A C 1
ATOM 872 O O . ALA A 1 104 ? -4.486 0.035 22.900 1.00 98.00 104 ALA A O 1
ATOM 873 N N . GLU A 1 105 ? -4.909 -0.971 20.946 1.00 98.25 105 GLU A N 1
ATOM 874 C CA . GLU A 1 105 ? -6.327 -1.220 21.213 1.00 98.25 105 GLU A CA 1
ATOM 875 C C . GLU A 1 105 ? -6.540 -2.130 22.425 1.00 98.25 105 GLU A C 1
ATOM 877 O O . GLU A 1 105 ? -7.418 -1.851 23.244 1.00 98.25 105 GLU A O 1
ATOM 882 N N . SER A 1 106 ? -5.736 -3.187 22.576 1.00 98.25 106 SER A N 1
ATOM 883 C CA . SER A 1 106 ? -5.791 -4.076 23.744 1.00 98.25 106 SER A CA 1
ATOM 884 C C . SER A 1 106 ? -5.522 -3.305 25.040 1.00 98.25 106 SER A C 1
ATOM 886 O O . SER A 1 106 ? -6.342 -3.318 25.964 1.00 98.25 106 SER A O 1
ATOM 888 N N . ILE A 1 107 ? -4.430 -2.533 25.067 1.00 98.31 107 ILE A N 1
ATOM 889 C CA . ILE A 1 107 ? -4.056 -1.691 26.212 1.00 98.31 107 ILE A CA 1
ATOM 890 C C . ILE A 1 107 ? -5.164 -0.677 26.516 1.00 98.31 107 ILE A C 1
ATOM 892 O O . ILE A 1 107 ? -5.613 -0.555 27.658 1.00 98.31 107 ILE A O 1
ATOM 896 N N . GLN A 1 108 ? -5.659 0.024 25.493 1.00 97.69 108 GLN A N 1
ATOM 897 C CA . GLN A 1 108 ? -6.719 1.019 25.642 1.00 97.69 108 GLN A CA 1
ATOM 898 C C . GLN A 1 108 ? -8.022 0.404 26.151 1.00 97.69 108 GLN A C 1
ATOM 900 O O . GLN A 1 108 ? -8.701 1.017 26.973 1.00 97.69 108 GLN A O 1
ATOM 905 N N . ARG A 1 109 ? -8.391 -0.795 25.688 1.00 97.94 109 ARG A N 1
ATOM 906 C CA . ARG A 1 109 ? -9.595 -1.505 26.135 1.00 97.94 109 ARG A CA 1
ATOM 907 C C . ARG A 1 109 ? -9.505 -1.856 27.617 1.00 97.94 109 ARG A C 1
ATOM 909 O O . ARG A 1 109 ? -10.444 -1.568 28.362 1.00 97.94 109 ARG A O 1
ATOM 916 N N . VAL A 1 110 ? -8.377 -2.421 28.050 1.00 97.69 110 VAL A N 1
ATOM 917 C CA . VAL A 1 110 ? -8.133 -2.752 29.463 1.00 97.69 110 VAL A CA 1
ATOM 918 C C . VAL A 1 110 ? -8.168 -1.487 30.318 1.00 97.69 110 VAL A C 1
ATOM 920 O O . VAL A 1 110 ? -8.879 -1.447 31.325 1.00 97.69 110 VAL A O 1
ATOM 923 N N . PHE A 1 111 ? -7.479 -0.429 29.883 1.00 97.94 111 PHE A N 1
ATOM 924 C CA . PHE A 1 111 ? -7.429 0.838 30.607 1.00 97.94 111 PHE A CA 1
ATOM 925 C C . PHE A 1 111 ? -8.803 1.506 30.721 1.00 97.94 111 PHE A C 1
ATOM 927 O O . PHE A 1 111 ? -9.195 1.912 31.812 1.00 97.94 111 PHE A O 1
ATOM 934 N N . LYS A 1 112 ? -9.580 1.569 29.632 1.00 96.44 112 LYS A N 1
ATOM 935 C CA . LYS A 1 112 ? -10.950 2.108 29.655 1.00 96.44 112 LYS A CA 1
ATOM 936 C C . LYS A 1 112 ? -11.844 1.325 30.617 1.00 96.44 112 LYS A C 1
ATOM 938 O O . LYS A 1 112 ? -12.605 1.932 31.366 1.00 96.44 112 LYS A O 1
ATOM 943 N N . GLY A 1 113 ? -11.725 -0.004 30.636 1.00 93.38 113 GLY A N 1
ATOM 944 C CA . GLY A 1 113 ? -12.450 -0.850 31.584 1.00 93.38 113 GLY A CA 1
ATOM 945 C C . GLY A 1 113 ? -12.058 -0.579 33.039 1.00 93.38 113 GLY A C 1
ATOM 946 O O . GLY A 1 113 ? -12.928 -0.445 33.896 1.00 93.38 113 GLY A O 1
ATOM 947 N N . PHE A 1 114 ? -10.758 -0.461 33.316 1.00 94.69 114 PHE A N 1
ATOM 948 C CA . PHE A 1 114 ? -10.247 -0.076 34.634 1.00 94.69 114 PHE A CA 1
ATOM 949 C C . PHE A 1 114 ? -10.768 1.300 35.069 1.00 94.69 114 PHE A C 1
ATOM 951 O O . PHE A 1 114 ? -11.322 1.429 36.159 1.00 94.69 114 PHE A O 1
ATOM 958 N N . TRP A 1 115 ? -10.645 2.307 34.201 1.00 96.50 115 TRP A N 1
ATOM 959 C CA . TRP A 1 115 ? -11.068 3.676 34.482 1.00 96.50 115 TRP A CA 1
ATOM 960 C C . TRP A 1 115 ? -12.565 3.755 34.782 1.00 96.50 115 TRP A C 1
ATOM 962 O O . TRP A 1 115 ? -12.979 4.371 35.761 1.00 96.50 115 TRP A O 1
ATOM 972 N N . SER A 1 116 ? -13.377 3.072 33.975 1.00 93.81 116 SER A N 1
ATOM 973 C CA . SER A 1 116 ? -14.824 3.005 34.157 1.00 93.81 116 SER A CA 1
ATOM 974 C C . SER A 1 116 ? -15.211 2.418 35.517 1.00 93.81 116 SER A C 1
ATOM 976 O O . SER A 1 116 ? -15.977 3.040 36.251 1.00 93.81 116 SER A O 1
ATOM 978 N N . ARG A 1 117 ? -14.622 1.278 35.899 1.00 88.69 117 ARG A N 1
ATOM 979 C CA . ARG A 1 117 ? -14.900 0.630 37.192 1.00 88.69 117 ARG A CA 1
ATOM 980 C C . ARG A 1 117 ? -14.411 1.430 38.395 1.00 88.69 117 ARG A C 1
ATOM 982 O O . ARG A 1 117 ? -14.968 1.273 39.472 1.00 88.69 117 ARG A O 1
ATOM 989 N N . ARG A 1 118 ? -13.361 2.241 38.237 1.00 88.69 118 ARG A N 1
ATOM 990 C CA . ARG A 1 118 ? -12.810 3.016 39.353 1.00 88.69 118 ARG A CA 1
ATOM 991 C C . ARG A 1 118 ? -13.477 4.376 39.541 1.00 88.69 118 ARG A C 1
ATOM 993 O O . ARG A 1 118 ? -13.603 4.810 40.677 1.00 88.69 118 ARG A O 1
ATOM 1000 N N . TYR A 1 119 ? -13.870 5.046 38.458 1.00 89.44 119 TYR A N 1
ATOM 1001 C CA . TYR A 1 119 ? -14.260 6.460 38.518 1.00 89.44 119 TYR A CA 1
ATOM 1002 C C . TYR A 1 119 ? -15.670 6.766 38.008 1.00 89.44 119 TYR A C 1
ATOM 1004 O O . TYR A 1 119 ? -16.204 7.814 38.351 1.00 89.44 119 TYR A O 1
ATOM 1012 N N . LEU A 1 120 ? -16.274 5.904 37.182 1.00 87.62 120 LEU A N 1
ATOM 1013 C CA . LEU A 1 120 ? -17.591 6.169 36.582 1.00 87.62 120 LEU A CA 1
ATOM 1014 C C . LEU A 1 120 ? -18.711 5.334 37.205 1.00 87.62 120 LEU A C 1
ATOM 1016 O O . LEU A 1 120 ? -19.813 5.841 37.398 1.00 87.62 120 LEU A O 1
ATOM 1020 N N . HIS A 1 121 ? -18.459 4.053 37.479 1.00 83.38 121 HIS A N 1
ATOM 1021 C CA . HIS A 1 121 ? -19.485 3.125 37.949 1.00 83.38 121 HIS A CA 1
ATOM 1022 C C . HIS A 1 121 ? -19.134 2.569 39.326 1.00 83.38 121 HIS A C 1
ATOM 1024 O O . HIS A 1 121 ? -18.255 1.719 39.445 1.00 83.38 121 HIS A O 1
ATOM 1030 N N . ASP A 1 122 ? -19.874 2.992 40.350 1.00 86.31 122 ASP A N 1
ATOM 1031 C CA . ASP A 1 122 ? -19.881 2.326 41.651 1.00 86.31 122 ASP A CA 1
ATOM 1032 C C . ASP A 1 122 ? -20.992 1.265 41.669 1.00 86.31 122 ASP A C 1
ATOM 1034 O O . ASP A 1 122 ? -22.173 1.546 41.896 1.00 86.31 122 ASP A O 1
ATOM 1038 N N . PHE A 1 123 ? -20.601 0.021 41.386 1.00 82.31 123 PHE A N 1
ATOM 1039 C CA . PHE A 1 123 ? -21.508 -1.126 41.386 1.00 82.31 123 PHE A CA 1
ATOM 1040 C C . PHE A 1 123 ? -22.198 -1.317 42.743 1.00 82.31 123 PHE A C 1
ATOM 1042 O O . PHE A 1 123 ? -23.386 -1.638 42.796 1.00 82.31 123 PHE A O 1
ATOM 1049 N N . TYR A 1 124 ? -21.474 -1.105 43.843 1.00 86.19 124 TYR A N 1
ATOM 1050 C CA . TYR A 1 124 ? -22.003 -1.335 45.182 1.00 86.19 124 TYR A CA 1
ATOM 1051 C C . TYR A 1 124 ? -22.966 -0.229 45.602 1.00 86.19 124 TYR A C 1
ATOM 1053 O O . TYR A 1 124 ? -23.963 -0.517 46.261 1.00 86.19 124 TYR A O 1
ATOM 1061 N N . ALA A 1 125 ? -22.724 1.021 45.200 1.00 88.62 125 ALA A N 1
ATOM 1062 C CA . ALA A 1 125 ? -23.707 2.088 45.371 1.00 88.62 125 ALA A CA 1
ATOM 1063 C C . ALA A 1 125 ? -24.996 1.800 44.592 1.00 88.62 125 ALA A C 1
ATOM 1065 O O . ALA A 1 125 ? -26.077 1.854 45.175 1.00 88.62 125 ALA A O 1
ATOM 1066 N N . MET A 1 126 ? -24.894 1.408 43.316 1.00 90.44 126 MET A N 1
ATOM 1067 C CA . MET A 1 126 ? -26.073 1.078 42.504 1.00 90.44 126 MET A CA 1
ATOM 1068 C C . MET A 1 126 ? -26.848 -0.114 43.079 1.00 90.44 126 MET A C 1
ATOM 1070 O O . MET A 1 126 ? -28.071 -0.067 43.185 1.00 90.44 126 MET A O 1
ATOM 1074 N N . LYS A 1 127 ? -26.149 -1.173 43.505 1.00 93.75 127 LYS A N 1
ATOM 1075 C CA . LYS A 1 127 ? -26.781 -2.341 44.131 1.00 93.75 127 LYS A CA 1
ATOM 1076 C C . LYS A 1 127 ? -27.525 -1.961 45.412 1.00 93.75 127 LYS A C 1
ATOM 1078 O O . LYS A 1 127 ? -28.651 -2.408 45.602 1.00 93.75 127 LYS A O 1
ATOM 1083 N N . ARG A 1 128 ? -26.915 -1.137 46.273 1.00 95.19 128 ARG A N 1
ATOM 1084 C CA . ARG A 1 128 ? -27.556 -0.651 47.505 1.00 95.19 128 ARG A CA 1
ATOM 1085 C C . ARG A 1 128 ? -28.816 0.153 47.201 1.00 95.19 128 ARG A C 1
ATOM 1087 O O . ARG A 1 128 ? -29.850 -0.124 47.792 1.00 95.19 128 ARG A O 1
ATOM 1094 N N . TYR A 1 129 ? -28.743 1.072 46.241 1.00 95.69 129 TYR A N 1
ATOM 1095 C CA . TYR A 1 129 ? -29.899 1.857 45.814 1.00 95.69 129 TYR A CA 1
ATOM 1096 C C . TYR A 1 129 ? -31.042 0.972 45.300 1.00 95.69 129 TYR A C 1
ATOM 1098 O O . TYR A 1 129 ? -32.185 1.138 45.709 1.00 95.69 129 TYR A O 1
ATOM 1106 N N . LEU A 1 130 ? -30.743 -0.008 44.441 1.00 96.88 130 LEU A N 1
ATOM 1107 C CA . LEU A 1 130 ? -31.764 -0.916 43.914 1.00 96.88 130 LEU A CA 1
ATOM 1108 C C . LEU A 1 130 ? -32.425 -1.751 45.015 1.00 96.88 130 LEU A C 1
ATOM 1110 O O . LEU A 1 130 ? -33.640 -1.916 44.988 1.00 96.88 130 LEU A O 1
ATOM 1114 N N . LEU A 1 131 ? -31.652 -2.244 45.986 1.00 97.12 131 LEU A N 1
ATOM 1115 C CA . LEU A 1 131 ? -32.203 -2.965 47.136 1.00 97.12 131 LEU A CA 1
ATOM 1116 C C . LEU A 1 131 ? -33.114 -2.067 47.982 1.00 97.12 131 LEU A C 1
ATOM 1118 O O . LEU A 1 131 ? -34.210 -2.492 48.330 1.00 97.12 131 LEU A O 1
ATOM 1122 N N . GLU A 1 132 ? -32.715 -0.818 48.238 1.00 97.75 132 GLU A N 1
ATOM 1123 C CA . GLU A 1 132 ? -33.557 0.151 48.953 1.00 97.75 132 GLU A CA 1
ATOM 1124 C C . GLU A 1 132 ? -34.870 0.429 48.199 1.00 97.75 132 GLU A C 1
ATOM 1126 O O . GLU A 1 132 ? -35.942 0.495 48.800 1.00 97.75 132 GLU A O 1
ATOM 1131 N N . VAL A 1 133 ? -34.811 0.565 46.870 1.00 97.75 133 VAL A N 1
ATOM 1132 C CA . VAL A 1 133 ? -36.002 0.767 46.031 1.00 97.75 133 VAL A CA 1
ATOM 1133 C C . VAL A 1 133 ? -36.937 -0.442 46.092 1.00 97.75 133 VAL A C 1
ATOM 1135 O O . VAL A 1 133 ? -38.151 -0.260 46.193 1.00 97.75 133 VAL A O 1
ATOM 1138 N N . VAL A 1 134 ? -36.390 -1.661 46.051 1.00 97.56 134 VAL A N 1
ATOM 1139 C CA . VAL A 1 134 ? -37.173 -2.898 46.189 1.00 97.56 134 VAL A CA 1
ATOM 1140 C C . VAL A 1 134 ? -37.845 -2.948 47.555 1.00 97.56 134 VAL A C 1
ATOM 1142 O O . VAL A 1 134 ? -39.061 -3.102 47.612 1.00 97.56 134 VAL A O 1
ATOM 1145 N N . GLU A 1 135 ? -37.093 -2.717 48.629 1.00 97.50 135 GLU A N 1
ATOM 114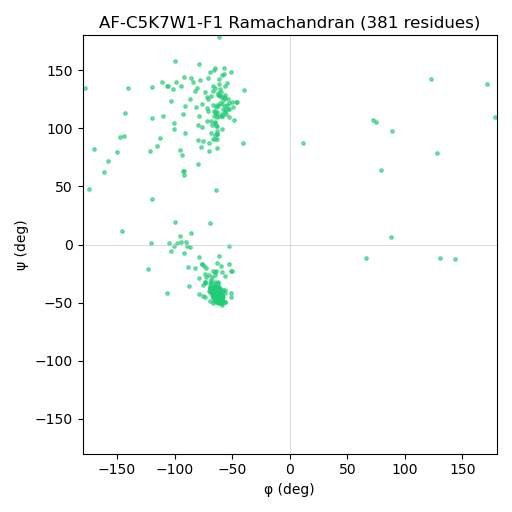6 C CA . GLU A 1 135 ? -37.613 -2.742 49.996 1.00 97.50 135 GLU A CA 1
ATOM 1147 C C . GLU A 1 135 ? -38.715 -1.689 50.203 1.00 97.50 135 GLU A C 1
ATOM 1149 O O . GLU A 1 135 ? -39.772 -1.980 50.763 1.00 97.50 135 GLU A O 1
ATOM 1154 N N . ARG A 1 136 ? -38.532 -0.464 49.689 1.00 97.12 136 ARG A N 1
ATOM 1155 C CA . ARG A 1 136 ? -39.572 0.579 49.738 1.00 97.12 136 ARG A CA 1
ATOM 1156 C C . ARG A 1 136 ? -40.821 0.170 48.951 1.00 97.12 136 ARG A C 1
ATOM 1158 O O . ARG A 1 136 ? -41.940 0.449 49.386 1.00 97.12 136 ARG A O 1
ATOM 1165 N N . GLY A 1 137 ? -40.640 -0.490 47.809 1.00 97.50 137 GLY A N 1
ATOM 1166 C CA . GLY A 1 137 ? -41.733 -1.029 47.004 1.00 97.50 137 GLY A CA 1
ATOM 1167 C C . GLY A 1 137 ? -42.490 -2.153 47.711 1.00 97.50 137 GLY A C 1
ATOM 1168 O O . GLY A 1 137 ? -43.717 -2.161 47.683 1.00 97.50 137 GLY A O 1
ATOM 1169 N N . GLU A 1 138 ? -41.786 -3.073 48.367 1.00 97.12 138 GLU A N 1
ATOM 1170 C CA . GLU A 1 138 ? -42.384 -4.151 49.163 1.00 97.12 138 GLU A CA 1
ATOM 1171 C C . GLU A 1 138 ? -43.184 -3.594 50.335 1.00 97.12 138 GLU A C 1
ATOM 1173 O O . GLU A 1 138 ? -44.365 -3.904 50.437 1.00 97.12 138 GLU A O 1
ATOM 1178 N N . ARG A 1 139 ? -42.612 -2.672 51.118 1.00 96.69 139 ARG A N 1
ATOM 1179 C CA . ARG A 1 139 ? -43.333 -1.988 52.208 1.00 96.69 139 ARG A CA 1
ATOM 1180 C C . ARG A 1 139 ? -44.599 -1.279 51.724 1.00 96.69 139 ARG A C 1
ATOM 1182 O O . ARG A 1 139 ? -45.619 -1.286 52.403 1.00 96.69 139 ARG A O 1
ATOM 1189 N N . SER A 1 140 ? -44.542 -0.661 50.542 1.00 96.81 140 SER A N 1
ATOM 1190 C CA . SER A 1 140 ? -45.716 -0.004 49.954 1.00 96.81 140 SER A CA 1
ATOM 1191 C C . SER A 1 140 ? -46.778 -1.024 49.537 1.00 96.81 140 SER A C 1
ATOM 1193 O O . SER A 1 140 ? -47.965 -0.783 49.731 1.00 96.81 140 SER A O 1
ATOM 1195 N N . ARG A 1 141 ? -46.370 -2.172 48.979 1.00 96.44 141 ARG A N 1
ATOM 1196 C CA . ARG A 1 141 ? -47.295 -3.250 48.599 1.00 96.44 141 ARG A CA 1
ATOM 1197 C C . ARG A 1 141 ? -47.948 -3.897 49.811 1.00 96.44 141 ARG A C 1
ATOM 1199 O O . ARG A 1 141 ? -49.157 -4.074 49.775 1.00 96.44 141 ARG A O 1
ATOM 1206 N N . THR A 1 142 ? -47.184 -4.210 50.857 1.00 96.62 142 THR A N 1
ATOM 1207 C CA . THR A 1 142 ? -47.730 -4.809 52.083 1.00 96.62 142 THR A CA 1
ATOM 1208 C C . THR A 1 142 ? -48.720 -3.864 52.749 1.00 96.62 142 THR A C 1
ATOM 1210 O O . THR A 1 142 ? -49.827 -4.276 53.062 1.00 96.62 142 THR A O 1
ATOM 1213 N N . TYR A 1 143 ? -48.387 -2.573 52.850 1.00 96.19 143 TYR A N 1
ATOM 1214 C CA . TYR A 1 143 ? -49.310 -1.567 53.376 1.00 96.19 143 TYR A CA 1
ATOM 1215 C C . TYR A 1 143 ? -50.611 -1.488 52.563 1.00 96.19 143 TYR A C 1
ATOM 1217 O O . TYR A 1 143 ? -51.701 -1.516 53.125 1.00 96.19 143 TYR A O 1
ATOM 1225 N N . LEU A 1 144 ? -50.522 -1.431 51.229 1.00 96.50 144 LEU A N 1
ATOM 1226 C CA . LEU A 1 144 ? -51.714 -1.392 50.375 1.00 96.50 144 LEU A CA 1
ATOM 1227 C C . LEU A 1 144 ? -52.544 -2.681 50.461 1.00 96.50 144 LEU A C 1
ATOM 1229 O O . LEU A 1 144 ? -53.766 -2.607 50.373 1.00 96.50 144 LEU A O 1
ATOM 1233 N N . GLN A 1 145 ? -51.900 -3.838 50.637 1.00 96.19 145 GLN A N 1
ATOM 1234 C CA . GLN A 1 145 ? -52.581 -5.113 50.872 1.00 96.19 145 GLN A CA 1
ATOM 1235 C C . GLN A 1 145 ? -53.331 -5.103 52.204 1.00 96.19 145 GLN A C 1
ATOM 1237 O O . GLN A 1 145 ? -54.516 -5.406 52.219 1.00 96.19 145 GLN A O 1
ATOM 1242 N N . GLU A 1 146 ? -52.694 -4.669 53.293 1.00 95.62 146 GLU A N 1
ATOM 1243 C CA . GLU A 1 146 ? -53.332 -4.564 54.612 1.00 95.62 146 GLU A CA 1
ATOM 1244 C C . GLU A 1 146 ? -54.549 -3.628 54.591 1.00 95.62 146 GLU A C 1
ATOM 1246 O O . GLU A 1 146 ? -55.598 -3.958 55.143 1.00 95.62 146 GLU A O 1
ATOM 1251 N N . VAL A 1 147 ? -54.435 -2.479 53.916 1.00 96.56 147 VAL A N 1
ATOM 1252 C CA . VAL A 1 147 ? -55.543 -1.526 53.746 1.00 96.56 147 VAL A CA 1
ATOM 1253 C C . VAL A 1 147 ? -56.674 -2.133 52.911 1.00 96.56 147 VAL A C 1
ATOM 1255 O O . VAL A 1 147 ? -57.844 -1.995 53.268 1.00 96.56 147 VAL A O 1
ATOM 1258 N N . ALA A 1 148 ? -56.349 -2.821 51.813 1.00 95.38 148 ALA A N 1
ATOM 1259 C CA . ALA A 1 148 ? -57.344 -3.484 50.974 1.00 95.38 148 ALA A CA 1
ATOM 1260 C C . ALA A 1 148 ? -58.069 -4.613 51.726 1.00 95.38 148 ALA A C 1
ATOM 1262 O O . ALA A 1 148 ? -59.295 -4.703 51.659 1.00 95.38 148 ALA A O 1
ATOM 1263 N N . ASP A 1 149 ? -57.333 -5.426 52.485 1.00 94.75 149 ASP A N 1
ATOM 1264 C CA . ASP A 1 149 ? -57.883 -6.513 53.296 1.00 94.75 149 ASP A CA 1
ATOM 1265 C C . ASP A 1 149 ? -58.773 -5.981 54.428 1.00 94.75 149 ASP A C 1
ATOM 1267 O O . ASP A 1 149 ? -59.813 -6.569 54.723 1.00 94.75 149 ASP A O 1
ATOM 1271 N N . ALA A 1 150 ? -58.396 -4.861 55.056 1.00 94.38 150 ALA A N 1
ATOM 1272 C CA . ALA A 1 150 ? -59.214 -4.200 56.070 1.00 94.38 150 ALA A CA 1
ATOM 1273 C C . ALA A 1 150 ? -60.546 -3.701 55.488 1.00 94.38 150 ALA A C 1
ATOM 1275 O O . ALA A 1 150 ? -61.599 -3.985 56.056 1.00 94.38 150 ALA A O 1
ATOM 1276 N N . HIS A 1 151 ? -60.514 -3.042 54.325 1.00 93.75 151 HIS A N 1
ATOM 1277 C CA . HIS A 1 151 ? -61.731 -2.608 53.635 1.00 93.75 151 HIS A CA 1
ATOM 1278 C C . HIS A 1 151 ? -62.617 -3.779 53.207 1.00 93.75 151 HIS A C 1
ATOM 1280 O O . HIS A 1 151 ? -63.837 -3.704 53.338 1.00 93.75 151 HIS A O 1
ATOM 1286 N N . LEU A 1 152 ? -62.027 -4.875 52.719 1.00 94.44 152 LEU A N 1
ATOM 1287 C CA . LEU A 1 152 ? -62.787 -6.071 52.365 1.00 94.44 152 LEU A CA 1
ATOM 1288 C C . LEU A 1 152 ? -63.483 -6.670 53.594 1.00 94.44 152 LEU A C 1
ATOM 1290 O O . LEU A 1 152 ? -64.652 -7.036 53.514 1.00 94.44 152 LEU A O 1
ATOM 1294 N N . LYS A 1 153 ? -62.788 -6.751 54.735 1.00 93.75 153 LYS A N 1
ATOM 1295 C CA . LYS A 1 153 ? -63.374 -7.235 55.994 1.00 93.75 153 LYS A CA 1
ATOM 1296 C C . LYS A 1 153 ? -64.525 -6.354 56.459 1.00 93.75 153 LYS A C 1
ATOM 1298 O O . LYS A 1 153 ? -65.573 -6.886 56.798 1.00 93.75 153 LYS A O 1
ATOM 1303 N N . GLU A 1 154 ? -64.358 -5.036 56.420 1.00 93.50 154 GLU A N 1
ATOM 1304 C CA . GLU A 1 154 ? -65.415 -4.086 56.777 1.00 93.50 154 GLU A CA 1
ATOM 1305 C C . GLU A 1 154 ? -66.651 -4.261 55.881 1.00 93.50 154 GLU A C 1
ATOM 1307 O O . GLU A 1 154 ? -67.755 -4.414 56.392 1.00 93.50 154 GLU A O 1
ATOM 1312 N N . GLN A 1 155 ? -66.472 -4.377 54.560 1.00 90.81 155 GLN A N 1
ATOM 1313 C CA . GLN A 1 155 ? -67.576 -4.644 53.625 1.00 90.81 155 GLN A CA 1
ATOM 1314 C C . GLN A 1 155 ? -68.265 -5.994 53.880 1.00 90.81 155 GLN A C 1
ATOM 1316 O O . GLN A 1 155 ? -69.490 -6.108 53.778 1.00 90.81 155 GLN A O 1
ATOM 1321 N N . LEU A 1 156 ? -67.497 -7.035 54.210 1.00 92.44 156 LEU A N 1
ATOM 1322 C CA . LEU A 1 156 ? -68.044 -8.346 54.563 1.00 92.44 156 LEU A CA 1
ATOM 1323 C C . LEU A 1 156 ? -68.830 -8.290 55.878 1.00 92.44 156 LEU A C 1
ATOM 1325 O O . LEU A 1 156 ? -69.905 -8.872 55.966 1.00 92.44 156 LEU A O 1
ATOM 1329 N N . GLU A 1 157 ? -68.343 -7.561 56.880 1.00 93.06 157 GLU A N 1
ATOM 1330 C CA . GLU A 1 157 ? -69.066 -7.356 58.135 1.00 93.06 157 GLU A CA 1
ATOM 1331 C C . GLU A 1 157 ? -70.334 -6.520 57.940 1.00 93.06 157 GLU A C 1
ATOM 1333 O O . GLU A 1 157 ? -71.378 -6.860 58.491 1.00 93.06 157 GLU A O 1
ATOM 1338 N N . GLU A 1 158 ? -70.282 -5.447 57.152 1.00 91.81 158 GLU A N 1
ATOM 1339 C CA . GLU A 1 158 ? -71.451 -4.622 56.833 1.00 91.81 158 GLU A CA 1
ATOM 1340 C C . GLU A 1 158 ? -72.511 -5.414 56.070 1.00 91.81 158 GLU A C 1
ATOM 1342 O O . GLU A 1 158 ? -73.692 -5.351 56.416 1.00 91.81 158 GLU A O 1
ATOM 1347 N N . SER A 1 159 ? -72.103 -6.194 55.066 1.00 86.31 159 SER A N 1
ATOM 1348 C CA . SER A 1 159 ? -73.020 -7.062 54.322 1.00 86.31 159 SER A CA 1
ATOM 1349 C C . SER A 1 159 ? -73.587 -8.177 55.200 1.00 86.31 159 SER A C 1
ATOM 1351 O O . SER A 1 159 ? -74.789 -8.420 55.136 1.00 86.31 159 SER A O 1
ATOM 1353 N N . ALA A 1 160 ? -72.788 -8.783 56.084 1.00 88.88 160 ALA A N 1
ATOM 1354 C CA . ALA A 1 160 ? -73.272 -9.753 57.066 1.00 88.88 160 ALA A CA 1
ATOM 1355 C C . ALA A 1 160 ? -74.286 -9.124 58.036 1.00 88.88 160 ALA A C 1
ATOM 1357 O O . ALA A 1 160 ? -75.370 -9.671 58.226 1.00 88.88 160 ALA A O 1
ATOM 1358 N N . ARG A 1 161 ? -74.004 -7.932 58.580 1.00 90.38 161 ARG A N 1
ATOM 1359 C CA . ARG A 1 161 ? -74.945 -7.189 59.441 1.00 90.38 161 ARG A CA 1
ATOM 1360 C C . ARG A 1 161 ? -76.226 -6.823 58.689 1.00 90.38 161 ARG A C 1
ATOM 1362 O O . ARG A 1 161 ? -77.318 -6.950 59.237 1.00 90.38 161 ARG A O 1
ATOM 1369 N N . ALA A 1 162 ? -76.121 -6.388 57.433 1.00 89.12 162 ALA A N 1
ATOM 1370 C CA . ALA A 1 162 ? -77.279 -6.086 56.594 1.00 89.12 162 ALA A CA 1
ATOM 1371 C C . ALA A 1 162 ? -78.121 -7.341 56.310 1.00 89.12 162 ALA A C 1
ATOM 1373 O O . ALA A 1 162 ? -79.350 -7.276 56.374 1.00 89.12 162 ALA A O 1
ATOM 1374 N N . GLN A 1 163 ? -77.474 -8.484 56.056 1.00 82.88 163 GLN A N 1
ATOM 1375 C CA . GLN A 1 163 ? -78.136 -9.780 55.911 1.00 82.88 163 GLN A CA 1
ATOM 1376 C C . GLN A 1 163 ? -78.838 -10.187 57.210 1.00 82.88 163 GLN A C 1
ATOM 1378 O O . GLN A 1 163 ? -80.019 -10.519 57.171 1.00 82.88 163 GLN A O 1
ATOM 1383 N N . GLU A 1 164 ? -78.178 -10.096 58.365 1.00 84.88 164 GLU A N 1
ATOM 1384 C CA . GLU A 1 164 ? -78.779 -10.401 59.669 1.00 84.88 164 GLU A CA 1
ATOM 1385 C C . GLU A 1 164 ? -79.999 -9.523 59.964 1.00 84.88 164 GLU A C 1
ATOM 1387 O O . GLU A 1 164 ? -81.041 -10.038 60.368 1.00 84.88 164 GLU A O 1
ATOM 1392 N N . LEU A 1 165 ? -79.914 -8.213 59.713 1.00 89.06 165 LEU A N 1
ATOM 1393 C CA . LEU A 1 165 ? -81.045 -7.296 59.875 1.00 89.06 165 LEU A CA 1
ATOM 1394 C C . LEU A 1 165 ? -82.193 -7.627 58.914 1.00 89.06 165 LEU A C 1
ATOM 1396 O O . LEU A 1 165 ? -83.357 -7.581 59.312 1.00 89.06 165 LEU A O 1
ATOM 1400 N N . ALA A 1 166 ? -81.891 -7.993 57.665 1.00 87.06 166 ALA A N 1
ATOM 1401 C CA . ALA A 1 166 ? -82.898 -8.436 56.706 1.00 87.06 166 ALA A CA 1
ATOM 1402 C C . ALA A 1 166 ? -83.568 -9.753 57.147 1.00 87.06 166 ALA A C 1
ATOM 1404 O O . ALA A 1 166 ? -84.793 -9.875 57.063 1.00 87.06 166 ALA A O 1
ATOM 1405 N N . ILE A 1 167 ? -82.804 -10.709 57.691 1.00 86.81 167 ILE A N 1
ATOM 1406 C CA . ILE A 1 167 ? -83.339 -11.942 58.293 1.00 86.81 167 ILE A CA 1
ATOM 1407 C C . ILE A 1 167 ? -84.232 -11.596 59.489 1.00 86.81 167 ILE A C 1
ATOM 1409 O O . I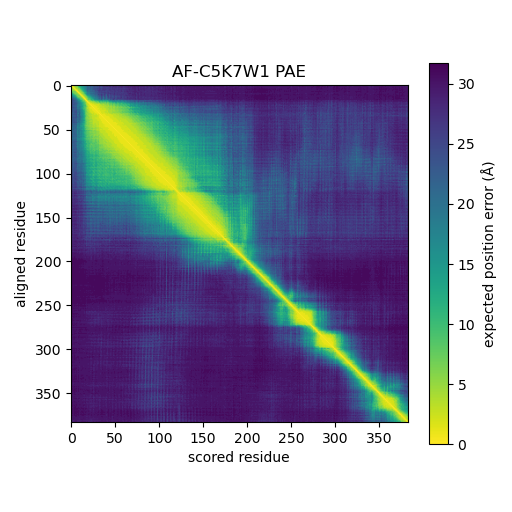LE A 1 167 ? -85.367 -12.050 59.561 1.00 86.81 167 ILE A O 1
ATOM 1413 N N . GLN A 1 168 ? -83.775 -10.755 60.416 1.00 84.94 168 GLN A N 1
ATOM 1414 C CA . GLN A 1 168 ? -84.568 -10.371 61.589 1.00 84.94 168 GLN A CA 1
ATOM 1415 C C . GLN A 1 168 ? -85.867 -9.654 61.205 1.00 84.94 168 GLN A C 1
ATOM 1417 O O . GLN A 1 168 ? -86.916 -9.921 61.792 1.00 84.94 168 GLN A O 1
ATOM 1422 N N . LYS A 1 169 ? -85.820 -8.774 60.199 1.00 87.88 169 LYS A N 1
ATOM 1423 C CA . LYS A 1 169 ? -87.001 -8.080 59.679 1.00 87.88 169 LYS A CA 1
ATOM 1424 C C . LYS A 1 169 ? -87.997 -9.048 59.036 1.00 87.88 169 LYS A C 1
ATOM 1426 O O . LYS A 1 169 ? -89.181 -8.998 59.342 1.00 87.88 169 LYS A O 1
ATOM 1431 N N . THR A 1 170 ? -87.524 -9.958 58.185 1.00 83.19 170 THR A N 1
ATOM 1432 C CA . THR A 1 170 ? -88.397 -10.975 57.572 1.00 83.19 170 THR A CA 1
ATOM 1433 C C . THR A 1 170 ? -88.996 -11.916 58.621 1.00 83.19 170 THR A C 1
ATOM 1435 O O . THR A 1 170 ? -90.176 -12.248 58.542 1.00 83.19 170 THR A O 1
ATOM 1438 N N . LEU A 1 171 ? -88.231 -12.298 59.649 1.00 82.25 171 LEU A N 1
ATOM 1439 C CA . LEU A 1 171 ? -88.727 -13.104 60.768 1.00 82.25 171 LEU A CA 1
ATOM 1440 C C . LEU A 1 171 ? -89.800 -12.379 61.594 1.00 82.25 171 LEU A C 1
ATOM 1442 O O . LEU A 1 171 ? -90.777 -13.014 61.991 1.00 82.25 171 LEU A O 1
ATOM 1446 N N . SER A 1 172 ? -89.651 -11.073 61.845 1.00 80.69 172 SER A N 1
ATOM 1447 C CA . SER A 1 172 ? -90.643 -10.304 62.608 1.00 80.69 172 SER A CA 1
ATOM 1448 C C . SER A 1 172 ? -91.961 -10.124 61.845 1.00 80.69 172 SER A C 1
ATOM 1450 O O . SER A 1 172 ? -93.029 -10.258 62.443 1.00 80.69 172 SER A O 1
ATOM 1452 N N . GLU A 1 173 ? -91.912 -9.926 60.523 1.00 82.06 173 GLU A N 1
ATOM 1453 C CA . GLU A 1 173 ? -93.096 -9.878 59.648 1.00 82.06 173 GLU A CA 1
ATOM 1454 C C . GLU A 1 173 ? -93.804 -11.249 59.556 1.00 82.06 173 GLU A C 1
ATOM 1456 O O . GLU A 1 173 ? -95.037 -11.343 59.591 1.00 82.06 173 GLU A O 1
ATOM 1461 N N . CYS A 1 174 ? -93.034 -12.339 59.523 1.00 75.56 174 CYS A N 1
ATOM 1462 C CA . CYS A 1 174 ? -93.533 -13.714 59.427 1.00 75.56 174 CYS A CA 1
ATOM 1463 C C . CYS A 1 174 ? -93.897 -14.358 60.779 1.00 75.56 174 CYS A C 1
ATOM 1465 O O . CYS A 1 174 ? -94.180 -15.556 60.818 1.00 75.56 174 CYS A O 1
ATOM 1467 N N . GLY A 1 175 ? -93.941 -13.605 61.886 1.00 70.38 175 GLY A N 1
ATOM 1468 C CA . GLY A 1 175 ? -94.229 -14.154 63.222 1.00 70.38 175 GLY A CA 1
ATOM 1469 C C . GLY A 1 175 ? -95.561 -14.916 63.324 1.00 70.38 175 GLY A C 1
ATOM 1470 O O . GLY A 1 175 ? -95.686 -15.858 64.102 1.00 70.38 175 GLY A O 1
ATOM 1471 N N . HIS A 1 176 ? -96.538 -14.574 62.480 1.00 71.81 176 HIS A N 1
ATOM 1472 C CA . HIS A 1 176 ? -97.830 -15.260 62.379 1.00 71.81 176 HIS A CA 1
ATOM 1473 C C . HIS A 1 176 ? -97.756 -16.651 61.716 1.00 71.81 176 HIS A C 1
ATOM 1475 O O . HIS A 1 176 ? -98.658 -17.459 61.911 1.00 71.81 176 HIS A O 1
ATOM 1481 N N . LEU A 1 177 ? -96.701 -16.952 60.950 1.00 70.44 177 LEU A N 1
ATOM 1482 C CA . LEU A 1 177 ? -96.498 -18.262 60.314 1.00 70.44 177 LEU A CA 1
ATOM 1483 C C . LEU A 1 177 ? -95.880 -19.287 61.273 1.00 70.44 177 LEU A C 1
ATOM 1485 O O . LEU A 1 177 ? -96.028 -20.489 61.063 1.00 70.44 177 LEU A O 1
ATOM 1489 N N . VAL A 1 178 ? -95.242 -18.832 62.355 1.00 66.06 178 VAL A N 1
ATOM 1490 C CA . VAL A 1 178 ? -94.618 -19.699 63.371 1.00 66.06 178 VAL A CA 1
ATOM 1491 C C . VAL A 1 178 ? -95.658 -20.555 64.116 1.00 66.06 178 VAL A C 1
ATOM 1493 O O . VAL A 1 178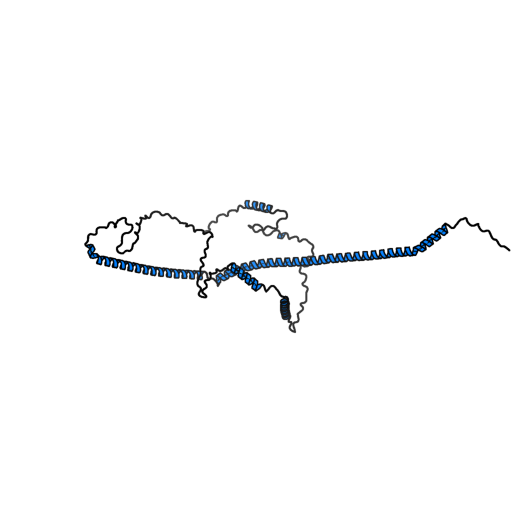 ? -95.330 -21.628 64.611 1.00 66.06 178 VAL A O 1
ATOM 1496 N N . SER A 1 179 ? -96.926 -20.131 64.155 1.00 63.44 179 SER A N 1
ATOM 1497 C CA . SER A 1 179 ? -98.037 -20.877 64.770 1.00 63.44 179 SER A CA 1
ATOM 1498 C C . SER A 1 179 ? -98.749 -21.852 63.820 1.00 63.44 179 SER A C 1
ATOM 1500 O O . SER A 1 179 ? -99.663 -22.560 64.245 1.00 63.44 179 SER A O 1
ATOM 1502 N N . THR A 1 180 ? -98.338 -21.927 62.550 1.00 63.28 180 THR A N 1
ATOM 1503 C CA . THR A 1 180 ? -98.891 -22.875 61.572 1.00 63.28 180 THR A CA 1
ATOM 1504 C C . THR A 1 180 ? -97.951 -24.062 61.378 1.00 63.28 180 THR A C 1
ATOM 1506 O O . THR A 1 180 ? -96.743 -23.901 61.222 1.00 63.28 180 THR A O 1
ATOM 1509 N N . ILE A 1 181 ? -98.495 -25.281 61.390 1.00 62.72 181 ILE A N 1
ATOM 1510 C CA . ILE A 1 181 ? -97.724 -26.497 61.102 1.00 62.72 181 ILE A CA 1
ATOM 1511 C C . ILE A 1 181 ? -97.330 -26.460 59.620 1.00 62.72 181 ILE A C 1
ATOM 1513 O O . ILE A 1 181 ? -98.168 -26.649 58.739 1.00 62.72 181 ILE A O 1
ATOM 1517 N N . SER A 1 182 ? -96.054 -26.191 59.343 1.00 63.50 182 SER A N 1
ATOM 1518 C CA . SER A 1 182 ? -95.509 -26.186 57.984 1.00 63.50 182 SER A CA 1
ATOM 1519 C C . SER A 1 182 ? -95.419 -27.616 57.442 1.00 63.50 182 SER A C 1
ATOM 1521 O O . SER A 1 182 ? -94.665 -28.440 57.962 1.00 63.50 182 SER A O 1
ATOM 1523 N N . CYS A 1 183 ? -96.194 -27.926 56.400 1.00 66.81 183 CYS A N 1
ATOM 1524 C CA . CYS A 1 183 ? -96.050 -29.165 55.636 1.00 66.81 183 CYS A CA 1
ATOM 1525 C C . CYS A 1 183 ? -95.003 -28.956 54.528 1.00 66.81 183 CYS A C 1
ATOM 1527 O O . CYS A 1 183 ? -95.158 -28.032 53.725 1.00 66.81 183 CYS A O 1
ATOM 1529 N N . PRO A 1 184 ? -93.949 -29.788 54.437 1.00 64.25 184 PRO A N 1
ATOM 1530 C CA . PRO A 1 184 ? -92.934 -29.645 53.400 1.00 64.25 184 PRO A CA 1
ATOM 1531 C C . PRO A 1 184 ? -93.565 -29.834 52.016 1.00 64.25 184 PRO A C 1
ATOM 1533 O O . PRO A 1 184 ? -94.125 -30.885 51.706 1.00 64.25 184 PRO A O 1
ATOM 1536 N N . GLY A 1 185 ? -93.485 -28.801 51.175 1.00 64.50 185 GLY A N 1
ATOM 1537 C CA . GLY A 1 185 ? -93.934 -28.884 49.788 1.00 64.50 185 GLY A CA 1
ATOM 1538 C C . GLY A 1 185 ? -93.093 -29.881 48.984 1.00 64.50 185 GLY A C 1
ATOM 1539 O O . GLY A 1 185 ? -91.905 -30.059 49.252 1.00 64.50 185 GLY A O 1
ATOM 1540 N N . VAL A 1 186 ? -93.693 -30.480 47.950 1.00 64.44 186 VAL A N 1
ATOM 1541 C CA . VAL A 1 186 ? -93.099 -31.502 47.051 1.00 64.44 186 VAL A CA 1
ATOM 1542 C C . VAL A 1 186 ? -91.724 -31.101 46.483 1.00 64.44 186 VAL A C 1
ATOM 1544 O O . VAL A 1 186 ? -90.914 -31.955 46.132 1.00 64.44 186 VAL A O 1
ATOM 1547 N N . TYR A 1 187 ? -91.428 -29.802 46.432 1.00 62.94 187 TYR A N 1
ATOM 1548 C CA . TYR A 1 187 ? -90.181 -29.253 45.904 1.00 62.94 187 TYR A CA 1
ATOM 1549 C C . TYR A 1 187 ? -89.022 -29.155 46.922 1.00 62.94 187 TYR A C 1
ATOM 1551 O O . TYR A 1 187 ? -87.918 -28.788 46.527 1.00 62.94 187 TYR A O 1
ATOM 1559 N N . ASN A 1 188 ? -89.207 -29.523 48.198 1.00 65.25 188 ASN A N 1
ATOM 1560 C CA . ASN A 1 188 ? -88.138 -29.543 49.212 1.00 65.25 188 ASN A CA 1
ATOM 1561 C C . ASN A 1 188 ? -87.464 -30.929 49.315 1.00 65.25 188 ASN A C 1
ATOM 1563 O O . ASN A 1 188 ? -87.566 -31.623 50.326 1.00 65.25 188 ASN A O 1
ATOM 1567 N N . SER A 1 189 ? -86.819 -31.369 48.231 1.00 69.50 189 SER A N 1
ATOM 1568 C CA . SER A 1 189 ? -86.133 -32.669 48.180 1.00 69.50 189 SER A CA 1
ATOM 1569 C C . SER A 1 189 ? -84.742 -32.609 48.840 1.00 69.50 189 SER A C 1
ATOM 1571 O O . SER A 1 189 ? -83.960 -31.712 48.510 1.00 69.50 189 SER A O 1
ATOM 1573 N N . PRO A 1 190 ? -84.353 -33.587 49.687 1.00 65.88 190 PRO A N 1
ATOM 1574 C CA . PRO A 1 190 ? -83.018 -33.643 50.301 1.00 65.88 190 PRO A CA 1
ATOM 1575 C C . PRO A 1 190 ? -81.877 -33.816 49.278 1.00 65.88 190 PRO A C 1
ATOM 1577 O O . PRO A 1 190 ? -80.717 -33.545 49.589 1.00 65.88 190 PRO A O 1
ATOM 1580 N N . TYR A 1 191 ? -82.200 -34.215 48.042 1.00 68.06 191 TYR A N 1
ATOM 1581 C CA . TYR A 1 191 ? -81.250 -34.372 46.935 1.00 68.06 191 TYR A CA 1
ATOM 1582 C C . TYR A 1 191 ? -81.154 -33.137 46.027 1.00 68.06 191 TYR A C 1
ATOM 1584 O O . TYR A 1 191 ? -80.418 -33.155 45.037 1.00 68.06 191 TYR A O 1
ATOM 1592 N N . ALA A 1 192 ? -81.881 -32.056 46.335 1.00 65.50 192 ALA A N 1
ATOM 1593 C CA . ALA A 1 192 ? -81.778 -30.813 45.583 1.00 65.50 192 ALA A CA 1
ATOM 1594 C C . ALA A 1 192 ? -80.350 -30.240 45.686 1.00 65.50 192 ALA A C 1
ATOM 1596 O O . ALA A 1 192 ? -79.765 -30.128 46.770 1.00 65.50 192 ALA A O 1
ATOM 1597 N N . LYS A 1 193 ? -79.770 -29.888 44.530 1.00 65.00 193 LYS A N 1
ATOM 1598 C CA . LYS A 1 193 ? -78.392 -29.373 44.430 1.00 65.00 193 LYS A CA 1
ATOM 1599 C C . LYS A 1 193 ? -78.222 -27.995 45.088 1.00 65.00 193 LYS A C 1
ATOM 1601 O O . LYS A 1 193 ? -77.119 -27.666 45.509 1.00 65.00 193 LYS A O 1
ATOM 1606 N N . SER A 1 194 ? -79.304 -27.238 45.237 1.00 58.78 194 SER A N 1
ATOM 1607 C CA . SER A 1 194 ? -79.367 -25.952 45.936 1.00 58.78 194 SER A CA 1
ATOM 1608 C C . SER A 1 194 ? -80.668 -25.883 46.733 1.00 58.78 194 SER A C 1
ATOM 1610 O O . SER A 1 194 ? -81.721 -26.226 46.194 1.00 58.78 194 SER A O 1
ATOM 1612 N N . GLN A 1 195 ? -80.611 -25.446 47.991 1.00 55.84 195 GLN A N 1
ATOM 1613 C CA . GLN A 1 195 ? -81.818 -25.146 48.765 1.00 55.84 195 GLN A CA 1
ATOM 1614 C C . GLN A 1 195 ? -82.188 -23.666 48.612 1.00 55.84 195 GLN A C 1
ATOM 1616 O O . GLN A 1 195 ? -81.282 -22.836 48.514 1.00 55.84 195 GLN A O 1
ATOM 1621 N N . PRO A 1 196 ? -83.487 -23.317 48.574 1.00 54.44 196 PRO A N 1
ATOM 1622 C CA . PRO A 1 196 ? -83.904 -21.922 48.576 1.00 54.44 196 PRO A CA 1
ATOM 1623 C C . PRO A 1 196 ? -83.515 -21.280 49.915 1.00 54.44 196 PRO A C 1
ATOM 1625 O O . PRO A 1 196 ? -83.996 -21.682 50.972 1.00 54.44 196 PRO A O 1
ATOM 1628 N N . HIS A 1 197 ? -82.605 -20.307 49.868 1.00 54.81 197 HIS A N 1
ATOM 1629 C CA . HIS A 1 197 ? -82.205 -19.504 51.021 1.00 54.81 197 HIS A CA 1
ATOM 1630 C C . HIS A 1 197 ? -83.171 -18.319 51.182 1.00 54.81 197 HIS A C 1
ATOM 1632 O O . HIS A 1 197 ? -83.627 -17.751 50.189 1.00 54.81 197 HIS A O 1
ATOM 1638 N N . VAL A 1 198 ? -83.490 -17.948 52.426 1.00 51.50 198 VAL A N 1
ATOM 1639 C CA . VAL A 1 198 ? -84.563 -16.992 52.787 1.00 51.50 198 VAL A CA 1
ATOM 1640 C C . VAL A 1 198 ? -84.372 -15.592 52.171 1.00 51.50 198 VAL A C 1
ATOM 1642 O O . VAL A 1 198 ? -85.337 -14.850 52.027 1.00 51.50 198 VAL A O 1
ATOM 1645 N N . LEU A 1 199 ? -83.159 -15.250 51.727 1.00 52.97 199 LEU A N 1
ATOM 1646 C CA . LEU A 1 199 ? -82.818 -13.959 51.120 1.00 52.97 199 LEU A CA 1
ATOM 1647 C C . LEU A 1 199 ? -82.294 -14.067 49.678 1.00 52.97 199 LEU A C 1
ATOM 1649 O O . LEU A 1 199 ? -81.380 -13.346 49.303 1.00 52.97 199 LEU A O 1
ATOM 1653 N N . GLY A 1 200 ? -82.853 -14.958 48.853 1.00 46.75 200 GLY A N 1
ATOM 1654 C CA . GLY A 1 200 ? -82.758 -14.892 47.381 1.00 46.75 200 GLY A CA 1
ATOM 1655 C C . GLY A 1 200 ? -81.379 -15.089 46.727 1.00 46.75 200 GLY A C 1
ATOM 1656 O O . GLY A 1 200 ? -81.324 -15.306 45.518 1.00 46.75 200 GLY A O 1
ATOM 1657 N N . GLU A 1 201 ? -80.276 -15.078 47.474 1.00 48.53 201 GLU A N 1
ATOM 1658 C CA . GLU A 1 201 ? -78.941 -15.330 46.937 1.00 48.53 201 GLU A CA 1
ATOM 1659 C C . GLU A 1 201 ? -78.589 -16.819 47.012 1.00 48.53 201 GLU A C 1
ATOM 1661 O O . GLU A 1 201 ? -78.554 -17.449 48.071 1.00 48.53 201 GLU A O 1
ATOM 1666 N N . VAL A 1 202 ? -78.344 -17.397 45.836 1.00 43.09 202 VAL A N 1
ATOM 1667 C CA . VAL A 1 202 ? -77.927 -18.787 45.662 1.00 43.09 202 VAL A CA 1
ATOM 1668 C C . VAL A 1 202 ? -76.431 -18.880 45.953 1.00 43.09 202 VAL A C 1
ATOM 1670 O O . VAL A 1 202 ? -75.617 -18.537 45.098 1.00 43.09 202 VAL A O 1
ATOM 1673 N N . GLN A 1 203 ? -76.046 -19.389 47.125 1.00 43.75 203 GLN A N 1
ATOM 1674 C CA . GLN A 1 203 ? -74.680 -19.886 47.301 1.00 43.75 203 GLN A CA 1
ATOM 1675 C C . GLN A 1 203 ? -74.571 -21.321 46.759 1.00 43.75 203 GLN A C 1
ATOM 1677 O O . GLN A 1 203 ? -75.415 -22.168 47.076 1.00 43.75 203 GLN A O 1
ATOM 1682 N N . PRO A 1 204 ? -73.549 -21.639 45.942 1.00 39.88 204 PRO A N 1
ATOM 1683 C CA . PRO A 1 204 ? -73.285 -23.012 45.541 1.00 39.88 204 PRO A CA 1
ATOM 1684 C C . PRO A 1 204 ? -72.882 -23.841 46.766 1.00 39.88 204 PRO A C 1
ATOM 1686 O O . PRO A 1 204 ? -72.058 -23.426 47.580 1.00 39.88 204 PRO A O 1
ATOM 1689 N N . LYS A 1 205 ? -73.461 -25.040 46.884 1.00 43.50 205 LYS A N 1
ATOM 1690 C CA . LYS A 1 205 ? -73.137 -26.030 47.919 1.00 43.50 205 LYS A CA 1
ATOM 1691 C C . LYS A 1 205 ? -71.628 -26.322 47.861 1.00 43.50 205 LYS A C 1
ATOM 1693 O O . LYS A 1 205 ? -71.162 -26.879 46.866 1.00 43.50 205 LYS A O 1
ATOM 1698 N N . GLN A 1 206 ? -70.864 -25.934 48.887 1.00 45.47 206 GLN A N 1
ATOM 1699 C CA . GLN A 1 206 ? -69.462 -26.346 49.003 1.00 45.47 206 GLN A CA 1
ATOM 1700 C C . GLN A 1 206 ? -69.422 -27.878 49.079 1.00 45.47 206 GLN A C 1
ATOM 1702 O O . GLN A 1 206 ? -70.171 -28.491 49.844 1.00 45.47 206 GLN A O 1
ATOM 1707 N N . ALA A 1 207 ? -68.611 -28.495 48.218 1.00 40.94 207 ALA A N 1
ATOM 1708 C CA . ALA A 1 207 ? -68.437 -29.941 48.185 1.00 40.94 207 ALA A CA 1
ATOM 1709 C C . ALA A 1 207 ? -67.917 -30.445 49.548 1.00 40.94 207 ALA A C 1
ATOM 1711 O O . ALA A 1 207 ? -67.153 -29.727 50.196 1.00 40.94 207 ALA A O 1
ATOM 1712 N N . PRO A 1 208 ? -68.308 -31.655 49.993 1.00 41.25 208 PRO A N 1
ATOM 1713 C CA . PRO A 1 208 ? -67.786 -32.223 51.230 1.00 41.25 208 PRO A CA 1
ATOM 1714 C C . PRO A 1 208 ? -66.258 -32.299 51.156 1.00 41.25 208 PRO A C 1
ATOM 1716 O O . PRO A 1 208 ? -65.703 -32.824 50.188 1.00 41.25 208 PRO A O 1
ATOM 1719 N N . GLN A 1 209 ? -65.593 -31.741 52.169 1.00 43.25 209 GLN A N 1
ATOM 1720 C CA . GLN A 1 209 ? -64.156 -31.880 52.369 1.00 43.25 209 GLN A CA 1
ATOM 1721 C C . GLN A 1 209 ? -63.854 -33.373 52.513 1.00 43.25 209 GLN A C 1
ATOM 1723 O O . GLN A 1 209 ? -64.290 -34.008 53.468 1.00 43.25 209 GLN A O 1
ATOM 1728 N N . GLY A 1 210 ? -63.181 -33.943 51.516 1.00 36.53 210 GLY A N 1
ATOM 1729 C CA . GLY A 1 210 ? -62.594 -35.267 51.644 1.00 36.53 210 GLY A CA 1
ATOM 1730 C C . GLY A 1 210 ? -61.448 -35.198 52.644 1.00 36.53 210 GLY A C 1
ATOM 1731 O O . GLY A 1 210 ? -60.565 -34.350 52.507 1.00 36.53 210 GLY A O 1
ATOM 1732 N N . ASP A 1 211 ? -61.484 -36.081 53.635 1.00 38.25 211 ASP A N 1
ATOM 1733 C CA . ASP A 1 211 ? -60.406 -36.303 54.590 1.00 38.25 211 ASP A CA 1
ATOM 1734 C C . ASP A 1 211 ? -59.090 -36.583 53.846 1.00 38.25 211 ASP A C 1
ATOM 1736 O O . ASP A 1 211 ? -58.961 -37.576 53.127 1.00 38.25 211 ASP A O 1
ATOM 1740 N N . VAL A 1 212 ? -58.097 -35.707 54.016 1.00 42.91 212 VAL A N 1
ATOM 1741 C CA . VAL A 1 212 ? -56.717 -35.959 53.584 1.00 42.91 212 VAL A CA 1
ATOM 1742 C C . VAL A 1 212 ? -55.924 -36.386 54.814 1.00 42.91 212 VAL A C 1
ATOM 1744 O O . VAL A 1 212 ? -55.579 -35.570 55.665 1.00 42.91 212 VAL A O 1
ATOM 1747 N N . THR A 1 213 ? -55.639 -37.682 54.912 1.00 39.97 213 THR A N 1
ATOM 1748 C CA . THR A 1 213 ? -54.660 -38.237 55.857 1.00 39.97 213 THR A CA 1
ATOM 1749 C C . THR A 1 213 ? -53.243 -37.776 55.487 1.00 39.97 213 THR A C 1
ATOM 1751 O O . THR A 1 213 ? -52.890 -37.843 54.304 1.00 39.97 213 THR A O 1
ATOM 1754 N N . PRO A 1 214 ? -52.396 -37.357 56.445 1.00 49.31 214 PRO A N 1
ATOM 1755 C CA . PRO A 1 214 ? -51.054 -36.877 56.156 1.00 49.31 214 PRO A CA 1
ATOM 1756 C C . PRO A 1 214 ? -50.044 -38.022 56.272 1.00 49.31 214 PRO A C 1
ATOM 1758 O O . PRO A 1 214 ? -49.324 -38.089 57.253 1.00 49.31 214 PRO A O 1
ATOM 1761 N N . ASP A 1 215 ? -49.971 -38.912 55.284 1.00 34.22 215 ASP A N 1
ATOM 1762 C CA . ASP A 1 215 ? -48.907 -39.923 55.234 1.00 34.22 215 ASP A CA 1
ATOM 1763 C C . ASP A 1 215 ? -48.471 -40.196 53.792 1.00 34.22 215 ASP A C 1
ATOM 1765 O O . ASP A 1 215 ? -49.042 -41.004 53.064 1.00 34.22 215 ASP A O 1
ATOM 1769 N N . SER A 1 216 ? -47.439 -39.479 53.355 1.00 40.38 216 SER A N 1
ATOM 1770 C CA . SER A 1 216 ? -46.315 -40.043 52.595 1.00 40.38 216 SER A CA 1
ATOM 1771 C C . SER A 1 216 ? -45.348 -38.923 52.235 1.00 40.38 216 SER A C 1
ATOM 1773 O O . SER A 1 216 ? -45.600 -38.047 51.409 1.00 40.38 216 SER A O 1
ATOM 1775 N N . VAL A 1 217 ? -44.196 -38.964 52.892 1.00 49.06 217 VAL A N 1
ATOM 1776 C CA . VAL A 1 217 ? -43.033 -38.146 52.578 1.00 49.06 217 VAL A CA 1
ATOM 1777 C C . VAL A 1 217 ? -42.472 -38.650 51.245 1.00 49.06 217 VAL A C 1
ATOM 1779 O O . VAL A 1 217 ? -41.639 -39.547 51.196 1.00 49.06 217 VAL A O 1
ATOM 1782 N N . GLY A 1 218 ? -42.992 -38.111 50.146 1.00 32.53 218 GLY A N 1
ATOM 1783 C CA . GLY A 1 218 ? -42.484 -38.305 48.794 1.00 32.53 218 GLY A CA 1
ATOM 1784 C C . GLY A 1 218 ? -41.917 -36.989 48.288 1.00 32.53 218 GLY A C 1
ATOM 1785 O O . GLY A 1 218 ? -42.638 -36.168 47.731 1.00 32.53 218 GLY A O 1
ATOM 1786 N N . PHE A 1 219 ? -40.621 -36.775 48.505 1.00 41.00 219 PHE A N 1
ATOM 1787 C CA . PHE A 1 219 ? -39.862 -35.678 47.913 1.00 41.00 219 PHE A CA 1
ATOM 1788 C C . PHE A 1 219 ? -39.856 -35.841 46.385 1.00 41.00 219 PHE A C 1
ATOM 1790 O O . PHE A 1 219 ? -38.995 -36.510 45.818 1.00 41.00 219 PHE A O 1
ATOM 1797 N N . VAL A 1 220 ? -40.843 -35.250 45.710 1.00 34.25 220 VAL A N 1
ATOM 1798 C CA . VAL A 1 220 ? -40.855 -35.097 44.256 1.00 34.25 220 VAL A CA 1
ATOM 1799 C C . VAL A 1 220 ? -40.424 -33.671 43.956 1.00 34.25 220 VAL A C 1
ATOM 1801 O O . VAL A 1 220 ? -41.206 -32.726 44.029 1.00 34.25 220 VAL A O 1
ATOM 1804 N N . VAL A 1 221 ? -39.148 -33.516 43.604 1.00 40.62 221 VAL A N 1
ATOM 1805 C CA . VAL A 1 221 ? -38.686 -32.354 42.845 1.00 40.62 221 VAL A CA 1
ATOM 1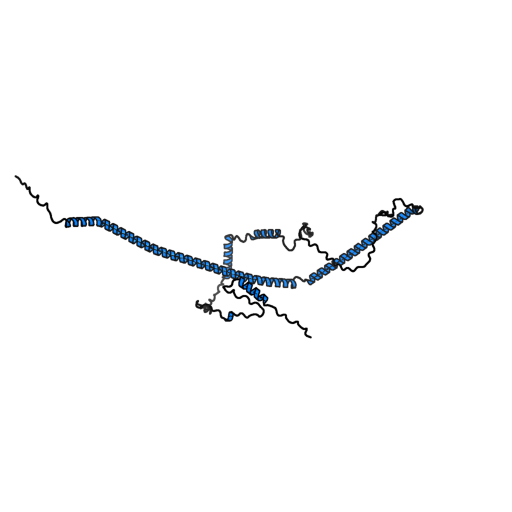806 C C . VAL A 1 221 ? -39.393 -32.421 41.499 1.00 40.62 221 VAL A C 1
ATOM 1808 O O . VAL A 1 221 ? -38.950 -33.114 40.581 1.00 40.62 221 VAL A O 1
ATOM 1811 N N . ALA A 1 222 ? -40.509 -31.708 41.384 1.00 34.62 222 ALA A N 1
ATOM 1812 C CA . ALA A 1 222 ? -41.080 -31.363 40.100 1.00 34.62 222 ALA A CA 1
ATOM 1813 C C . ALA A 1 222 ? -40.076 -30.445 39.389 1.00 34.62 222 ALA A C 1
ATOM 1815 O O . ALA A 1 222 ? -40.076 -29.225 39.534 1.00 34.62 222 ALA A O 1
ATOM 1816 N N . ARG A 1 223 ? -39.173 -31.059 38.618 1.00 41.25 223 ARG A N 1
ATOM 1817 C CA . ARG A 1 223 ? -38.611 -30.428 37.427 1.00 41.25 223 ARG A CA 1
ATOM 1818 C C . ARG A 1 223 ? -39.776 -30.221 36.467 1.00 41.25 223 ARG A C 1
ATOM 1820 O O . ARG A 1 223 ? -40.002 -31.030 35.571 1.00 41.25 223 ARG A O 1
ATOM 1827 N N . GLU A 1 224 ? -40.515 -29.138 36.659 1.00 37.03 224 GLU A N 1
ATOM 1828 C CA . GLU A 1 224 ? -41.264 -28.561 35.558 1.00 37.03 224 GLU A CA 1
ATOM 1829 C C . GLU A 1 224 ? -40.233 -28.074 34.547 1.00 37.03 224 GLU A C 1
ATOM 1831 O O . GLU A 1 224 ? -39.479 -27.120 34.755 1.00 37.03 224 GLU A O 1
ATOM 1836 N N . ALA A 1 225 ? -40.131 -28.851 33.473 1.00 38.59 225 ALA A N 1
ATOM 1837 C CA . ALA A 1 225 ? -39.460 -28.460 32.262 1.00 38.59 225 ALA A CA 1
ATOM 1838 C C . ALA A 1 225 ? -40.045 -27.115 31.827 1.00 38.59 225 ALA A C 1
ATOM 1840 O O . ALA A 1 225 ? -41.192 -27.030 31.393 1.00 38.59 225 ALA A O 1
ATOM 1841 N N . LEU A 1 226 ? -39.234 -26.066 31.949 1.00 44.81 226 LEU A N 1
ATOM 1842 C CA . LEU A 1 226 ? -39.448 -24.821 31.232 1.00 44.81 226 LEU A CA 1
ATOM 1843 C C . LEU A 1 226 ? -39.739 -25.181 29.767 1.00 44.81 226 LEU A C 1
ATOM 1845 O O . LEU A 1 226 ? -38.902 -25.849 29.146 1.00 44.81 226 LEU A O 1
ATOM 1849 N N . PRO A 1 227 ? -40.884 -24.777 29.196 1.00 38.34 227 PRO A N 1
ATOM 1850 C CA . PRO A 1 227 ? -41.097 -24.925 27.771 1.00 38.34 227 PRO A CA 1
ATOM 1851 C C . PRO A 1 227 ? -39.995 -24.146 27.053 1.00 38.34 227 PRO A C 1
ATOM 1853 O O . PRO A 1 227 ? -39.903 -22.919 27.127 1.00 38.34 227 PRO A O 1
ATOM 1856 N N . CYS A 1 228 ? -39.120 -24.885 26.374 1.00 37.50 228 CYS A N 1
ATOM 1857 C CA . CYS A 1 228 ? -38.222 -24.327 25.385 1.00 37.50 228 CYS A CA 1
ATOM 1858 C C . CYS A 1 228 ? -39.087 -23.844 24.218 1.00 37.50 228 CYS A C 1
ATOM 1860 O O . CYS A 1 228 ? -39.418 -24.589 23.301 1.00 37.50 228 CYS A O 1
ATOM 1862 N N . TYR A 1 229 ? -39.504 -22.581 24.274 1.00 42.09 229 TYR A N 1
ATOM 1863 C CA . TYR A 1 229 ? -40.156 -21.941 23.144 1.00 42.09 229 TYR A CA 1
ATOM 1864 C C . TYR A 1 229 ? -39.129 -21.750 22.030 1.00 42.09 229 TYR A C 1
ATOM 1866 O O . TYR A 1 229 ? -38.366 -20.782 21.986 1.00 42.09 229 TYR A O 1
ATOM 1874 N N . GLY A 1 230 ? -39.129 -22.714 21.114 1.00 36.25 230 GLY A N 1
ATOM 1875 C CA . GLY A 1 230 ? -38.719 -22.498 19.743 1.00 36.25 230 GLY A CA 1
ATOM 1876 C C . GLY A 1 230 ? -39.561 -21.375 19.141 1.00 36.25 230 GLY A C 1
ATOM 1877 O O . GLY A 1 230 ? -40.778 -21.466 19.054 1.00 36.25 230 GLY A O 1
ATOM 1878 N N . ILE A 1 231 ? -38.877 -20.288 18.794 1.00 47.88 231 ILE A N 1
ATOM 1879 C CA . ILE A 1 231 ? -39.018 -19.505 17.560 1.00 47.88 231 ILE A CA 1
ATOM 1880 C C . ILE A 1 231 ? -40.267 -19.881 16.741 1.00 47.88 231 ILE A C 1
ATOM 1882 O O . ILE A 1 231 ? -40.167 -20.698 15.834 1.00 47.88 231 ILE A O 1
ATOM 1886 N N . GLN A 1 232 ? -41.413 -19.261 17.026 1.00 42.06 232 GLN A N 1
ATOM 1887 C CA . GLN A 1 232 ? -42.440 -18.873 16.051 1.00 42.06 232 GLN A CA 1
ATOM 1888 C C . GLN A 1 232 ? -43.571 -18.134 16.783 1.00 42.06 232 GLN A C 1
ATOM 1890 O O . GLN A 1 232 ? -44.007 -18.558 17.843 1.00 42.06 232 GLN A O 1
ATOM 1895 N N . ALA A 1 233 ? -44.016 -17.018 16.199 1.00 39.50 233 ALA A N 1
ATOM 1896 C CA . ALA A 1 233 ? -45.054 -16.098 16.685 1.00 39.50 233 ALA A CA 1
ATOM 1897 C C . ALA A 1 233 ? -44.639 -15.092 17.783 1.00 39.50 233 ALA A C 1
ATOM 1899 O O . ALA A 1 233 ? -45.197 -15.036 18.873 1.00 39.50 233 ALA A O 1
ATOM 1900 N N . TYR A 1 234 ? -43.717 -14.187 17.438 1.00 42.75 234 TYR A N 1
ATOM 1901 C CA . TYR A 1 234 ? -43.666 -12.860 18.066 1.00 42.75 234 TYR A CA 1
ATOM 1902 C C . TYR A 1 234 ? -44.778 -11.998 17.460 1.00 42.75 234 TYR A C 1
ATOM 1904 O O . TYR A 1 234 ? -44.562 -11.241 16.508 1.00 42.75 234 TYR A O 1
ATOM 1912 N N . GLU A 1 235 ? -45.989 -12.124 17.990 1.00 42.72 235 GLU A N 1
ATOM 1913 C CA . GLU A 1 235 ? -46.963 -11.049 17.860 1.00 42.72 235 GLU A CA 1
ATOM 1914 C C . GLU A 1 235 ? -46.536 -9.889 18.768 1.00 42.72 235 GLU A C 1
ATOM 1916 O O . GLU A 1 235 ? -46.178 -10.047 19.935 1.00 42.72 235 GLU A O 1
ATOM 1921 N N . LYS A 1 236 ? -46.457 -8.710 18.155 1.00 45.00 236 LYS A N 1
ATOM 1922 C CA . LYS A 1 236 ? -45.850 -7.487 18.680 1.00 45.00 236 LYS A CA 1
ATOM 1923 C C . LYS A 1 236 ? -46.578 -6.971 19.927 1.00 45.00 236 LYS A C 1
ATOM 1925 O O . LYS A 1 236 ? -47.476 -6.144 19.806 1.00 45.00 236 LYS A O 1
ATOM 1930 N N . PHE A 1 237 ? -46.101 -7.316 21.118 1.00 42.50 237 PHE A N 1
ATOM 1931 C CA . PHE A 1 237 ? -46.321 -6.478 22.300 1.00 42.50 237 PHE A CA 1
ATOM 1932 C C . PHE A 1 237 ? -45.324 -5.310 22.278 1.00 42.50 237 PHE A C 1
ATOM 1934 O O . PHE A 1 237 ? -44.189 -5.400 22.747 1.00 42.50 237 PHE A O 1
ATOM 1941 N N . LEU A 1 238 ? -45.730 -4.205 21.650 1.00 42.44 238 LEU A N 1
ATOM 1942 C CA . LEU A 1 238 ? -45.019 -2.930 21.721 1.00 42.44 238 LEU A CA 1
ATOM 1943 C C . LEU A 1 238 ? -45.226 -2.336 23.120 1.00 42.44 238 LEU A C 1
ATOM 1945 O O . LEU A 1 238 ? -46.296 -1.812 23.415 1.00 42.44 238 LEU A O 1
ATOM 1949 N N . LEU A 1 239 ? -44.197 -2.377 23.971 1.00 45.84 239 LEU A N 1
ATOM 1950 C CA . LEU A 1 239 ? -44.157 -1.529 25.162 1.00 45.84 239 LEU A CA 1
ATOM 1951 C C . LEU A 1 239 ? -44.071 -0.063 24.712 1.00 45.84 239 LEU A C 1
ATOM 1953 O O . LEU A 1 239 ? -43.024 0.399 24.252 1.00 45.84 239 LEU A O 1
ATOM 1957 N N . SER A 1 240 ? -45.183 0.662 24.821 1.00 46.66 240 SER A N 1
ATOM 1958 C CA . SER A 1 240 ? -45.245 2.112 24.644 1.00 46.66 240 SER A CA 1
ATOM 1959 C C . SER A 1 240 ? -45.346 2.792 26.006 1.00 46.66 240 SER A C 1
ATOM 1961 O O . SER A 1 240 ? -46.291 2.534 26.750 1.00 46.66 240 SER A O 1
ATOM 1963 N N . THR A 1 241 ? -44.424 3.699 26.317 1.00 50.44 241 THR A N 1
ATOM 1964 C CA . THR A 1 241 ? -44.578 4.656 27.419 1.00 50.44 241 THR A CA 1
ATOM 1965 C C . THR A 1 241 ? -44.866 6.042 26.858 1.00 50.44 241 THR A C 1
ATOM 1967 O O . THR A 1 241 ? -44.259 6.479 25.879 1.00 50.44 241 THR A O 1
ATOM 1970 N N . ALA A 1 242 ? -45.822 6.739 27.471 1.00 42.53 242 ALA A N 1
ATOM 1971 C CA . ALA A 1 242 ? -46.101 8.136 27.180 1.00 42.53 242 ALA A CA 1
ATOM 1972 C C . ALA A 1 242 ? -45.021 8.998 27.847 1.00 42.53 242 ALA A C 1
ATOM 1974 O O . ALA A 1 242 ? -45.050 9.213 29.056 1.00 42.53 242 ALA A O 1
ATOM 1975 N N . THR A 1 243 ? -44.033 9.465 27.086 1.00 50.00 243 THR A N 1
ATOM 1976 C CA . THR A 1 243 ? -43.122 10.507 27.569 1.00 50.00 243 THR A CA 1
ATOM 1977 C C . THR A 1 243 ? -43.747 11.884 27.358 1.00 50.00 243 THR A C 1
ATOM 1979 O O . THR A 1 243 ? -44.386 12.156 26.344 1.00 50.00 243 THR A O 1
ATOM 1982 N N . ALA A 1 244 ? -43.568 12.752 28.353 1.00 45.38 244 ALA A N 1
ATOM 1983 C CA . ALA A 1 244 ? -44.324 13.984 28.577 1.00 45.38 244 ALA A CA 1
ATOM 1984 C C . ALA A 1 244 ? -44.100 15.129 27.568 1.00 45.38 244 ALA A C 1
ATOM 1986 O O . ALA A 1 244 ? -44.434 16.264 27.876 1.00 45.38 244 ALA A O 1
ATOM 1987 N N . ASN A 1 245 ? -43.567 14.883 26.370 1.00 48.41 245 ASN A N 1
ATOM 1988 C CA . ASN A 1 245 ? -43.479 15.915 25.339 1.00 48.41 245 ASN A CA 1
ATOM 1989 C C . ASN A 1 245 ? -43.729 15.318 23.953 1.00 48.41 245 ASN A C 1
ATOM 1991 O O . ASN A 1 245 ? -42.913 14.566 23.426 1.00 48.41 245 ASN A O 1
ATOM 1995 N N . VAL A 1 246 ? -44.851 15.745 23.364 1.00 50.31 246 VAL A N 1
ATOM 1996 C CA . VAL A 1 246 ? -45.390 15.391 22.040 1.00 50.31 246 VAL A CA 1
ATOM 1997 C C . VAL A 1 246 ? -46.018 13.993 21.999 1.00 50.31 246 VAL A C 1
ATOM 1999 O O . VAL A 1 246 ? -45.325 12.986 21.952 1.00 50.31 246 VAL A O 1
ATOM 2002 N N . GLY A 1 247 ? -47.356 13.947 21.970 1.00 51.50 247 GLY A N 1
ATOM 2003 C CA . GLY A 1 247 ? -48.216 12.753 22.010 1.00 51.50 247 GLY A CA 1
ATOM 2004 C C . GLY A 1 247 ? -48.108 11.778 20.828 1.00 51.50 247 GLY A C 1
ATOM 2005 O O . GLY A 1 247 ? -49.120 11.343 20.288 1.00 51.50 247 GLY A O 1
ATOM 2006 N N . ARG A 1 248 ? -46.895 11.407 20.413 1.00 53.53 248 ARG A N 1
ATOM 2007 C CA . ARG A 1 248 ? -46.641 10.267 19.531 1.00 53.53 248 ARG A CA 1
ATOM 2008 C C . ARG A 1 248 ? -45.953 9.175 20.337 1.00 53.53 248 ARG A C 1
ATOM 2010 O O . ARG A 1 248 ? -44.788 9.312 20.693 1.00 53.53 248 ARG A O 1
ATOM 2017 N N . GLN A 1 249 ? -46.674 8.082 20.580 1.00 53.28 249 GLN A N 1
ATOM 2018 C CA . GLN A 1 249 ? -46.106 6.849 21.121 1.00 53.28 249 GLN A CA 1
ATOM 2019 C C . GLN A 1 249 ? -44.968 6.389 20.201 1.00 53.28 249 GLN A C 1
ATOM 2021 O O . GLN A 1 249 ? -45.197 6.067 19.034 1.00 53.28 249 GLN A O 1
ATOM 2026 N N . GLN A 1 250 ? -43.732 6.399 20.698 1.00 57.25 250 GLN A N 1
ATOM 2027 C CA . GLN A 1 250 ? -42.597 5.813 19.988 1.00 57.25 250 GLN A CA 1
ATOM 2028 C C . GLN A 1 250 ? -42.190 4.513 20.672 1.00 57.25 250 GLN A C 1
ATOM 2030 O O . GLN A 1 250 ? -42.130 4.436 21.897 1.00 57.25 250 GLN A O 1
ATOM 2035 N N . ALA A 1 251 ? -41.917 3.487 19.867 1.00 57.53 251 ALA A N 1
ATOM 2036 C CA . ALA A 1 251 ? -41.376 2.229 20.357 1.00 57.53 251 ALA A CA 1
ATOM 2037 C C . ALA A 1 251 ? -40.013 2.486 21.018 1.00 57.53 251 ALA A C 1
ATOM 2039 O O . ALA A 1 251 ? -39.148 3.123 20.410 1.00 57.53 251 ALA A O 1
ATOM 2040 N N . ILE A 1 252 ? -39.827 1.997 22.248 1.00 54.22 252 ILE A N 1
ATOM 2041 C CA . ILE A 1 252 ? -38.578 2.158 22.996 1.00 54.22 252 ILE A CA 1
ATOM 2042 C C . ILE A 1 252 ? -37.463 1.471 22.209 1.00 54.22 252 ILE A C 1
ATOM 2044 O O . ILE A 1 252 ? -37.423 0.248 22.070 1.00 54.22 252 ILE A O 1
ATOM 2048 N N . GLN A 1 253 ? -36.559 2.273 21.657 1.00 61.19 253 GLN A N 1
ATOM 2049 C CA . GLN A 1 253 ? -35.417 1.759 20.932 1.00 61.19 253 GLN A CA 1
ATOM 2050 C C . GLN A 1 253 ? -34.325 1.364 21.928 1.00 61.19 253 GLN A C 1
ATOM 2052 O O . GLN A 1 253 ? -33.823 2.201 22.675 1.00 61.19 253 GLN A O 1
ATOM 2057 N N . GLY A 1 254 ? -33.964 0.078 21.934 1.00 61.84 254 GLY A N 1
ATOM 2058 C CA . GLY A 1 254 ? -32.814 -0.427 22.684 1.00 61.84 254 GLY A CA 1
ATOM 2059 C C . GLY A 1 254 ? -31.486 0.205 22.229 1.00 61.84 254 GLY A C 1
ATOM 2060 O O . GLY A 1 254 ? -31.456 0.989 21.279 1.00 61.84 254 GLY A O 1
ATOM 2061 N N . PRO A 1 255 ? -30.352 -0.158 22.854 1.00 73.06 255 PRO A N 1
ATOM 2062 C CA . PRO A 1 255 ? -29.051 0.490 22.630 1.00 73.06 255 PRO A CA 1
ATOM 2063 C C . PRO A 1 255 ? -28.517 0.382 21.189 1.00 73.06 255 PRO A C 1
ATOM 2065 O O . PRO A 1 255 ? -27.548 1.054 20.835 1.00 73.06 255 PRO A O 1
ATOM 2068 N N . PHE A 1 256 ? -29.144 -0.437 20.341 1.00 73.12 256 PHE A N 1
ATOM 2069 C CA . PHE A 1 256 ? -28.760 -0.647 18.951 1.00 73.12 256 PHE A CA 1
ATOM 2070 C C . PHE A 1 256 ? -29.787 -0.062 17.974 1.00 73.12 256 PHE A C 1
ATOM 2072 O O . PHE A 1 256 ? -31.006 -0.167 18.141 1.00 73.12 256 PHE A O 1
ATOM 2079 N N . LYS A 1 257 ? -29.278 0.551 16.900 1.00 80.94 257 LYS A N 1
ATOM 2080 C CA . LYS A 1 257 ? -30.109 1.075 15.811 1.00 80.94 257 LYS A CA 1
ATOM 2081 C C . LYS A 1 257 ? -30.700 -0.077 14.996 1.00 80.94 257 LYS A C 1
ATOM 2083 O O . LYS A 1 257 ? -30.028 -1.077 14.764 1.00 80.94 257 LYS A O 1
ATOM 2088 N N . THR A 1 258 ? -31.939 0.064 14.528 1.00 82.94 258 THR A N 1
ATOM 2089 C CA . THR A 1 258 ? -32.542 -0.934 13.633 1.00 82.94 258 THR A CA 1
ATOM 2090 C C . THR A 1 258 ? -31.801 -0.962 12.294 1.00 82.94 258 THR A C 1
ATOM 2092 O O . THR A 1 258 ? -31.302 0.067 11.834 1.00 82.94 258 THR A O 1
ATOM 2095 N N . SER A 1 259 ? -31.763 -2.122 11.630 1.00 79.94 259 SER A N 1
ATOM 2096 C CA . SER A 1 259 ? -31.084 -2.291 10.331 1.00 79.94 259 SER A CA 1
ATOM 2097 C C . SER A 1 259 ? -31.505 -1.227 9.300 1.00 79.94 259 SER A C 1
ATOM 2099 O O . SER A 1 259 ? -30.669 -0.600 8.650 1.00 79.94 259 SER A O 1
ATOM 2101 N N . ARG A 1 260 ? -32.804 -0.901 9.247 1.00 80.94 260 ARG A N 1
ATOM 2102 C CA . ARG A 1 260 ? -33.349 0.151 8.375 1.00 80.94 260 ARG A CA 1
ATOM 2103 C C . ARG A 1 260 ? -32.830 1.554 8.717 1.00 80.94 260 ARG A C 1
ATOM 2105 O O . ARG A 1 260 ? -32.551 2.334 7.810 1.00 80.94 260 ARG A O 1
ATOM 2112 N N . GLN A 1 261 ? -32.685 1.889 10.000 1.00 83.00 261 GLN A N 1
ATOM 2113 C CA . GLN A 1 261 ? -32.094 3.166 10.421 1.00 83.00 261 GLN A CA 1
ATOM 2114 C C . GLN A 1 261 ? -30.600 3.238 10.111 1.00 83.00 261 GLN A C 1
ATOM 2116 O O . GLN A 1 261 ? -30.120 4.303 9.734 1.00 83.00 261 GLN A O 1
ATOM 2121 N N . ILE A 1 262 ? -29.868 2.129 10.253 1.00 82.00 262 ILE A N 1
ATOM 2122 C CA . ILE A 1 262 ? -28.451 2.058 9.878 1.00 82.00 262 ILE A CA 1
ATOM 2123 C C . ILE A 1 262 ? -28.310 2.287 8.369 1.00 82.00 262 ILE A C 1
ATOM 2125 O O . ILE A 1 262 ? -27.499 3.111 7.959 1.00 82.00 262 ILE A O 1
ATOM 2129 N N . ALA A 1 263 ? -29.155 1.659 7.548 1.00 83.56 263 ALA A N 1
ATOM 2130 C CA . ALA A 1 263 ? -29.174 1.874 6.101 1.00 83.56 263 ALA A CA 1
ATOM 2131 C C . ALA A 1 263 ? -29.476 3.338 5.725 1.00 83.56 263 ALA A C 1
ATOM 2133 O O . ALA A 1 263 ? -28.785 3.910 4.885 1.00 83.56 263 ALA A O 1
ATOM 2134 N N . LEU A 1 264 ? -30.447 3.974 6.391 1.00 83.62 264 LEU A N 1
ATOM 2135 C CA . LEU A 1 264 ? -30.773 5.396 6.203 1.00 83.62 264 LEU A CA 1
ATOM 2136 C C . LEU A 1 264 ? -29.654 6.342 6.662 1.00 83.62 264 LEU A C 1
ATOM 2138 O O . LEU A 1 264 ? -29.427 7.385 6.053 1.00 83.62 264 LEU A O 1
ATOM 2142 N N . LEU A 1 265 ? -28.955 6.006 7.746 1.00 81.94 265 LEU A N 1
ATOM 2143 C CA . LEU A 1 265 ? -27.792 6.767 8.201 1.00 81.94 265 LEU A CA 1
ATOM 2144 C C . LEU A 1 265 ? -26.622 6.615 7.235 1.00 81.94 265 LEU A C 1
ATOM 2146 O O . LEU A 1 265 ? -25.981 7.612 6.924 1.00 81.94 265 LEU A O 1
ATOM 2150 N N . ASN A 1 266 ? -26.389 5.411 6.716 1.00 82.00 266 ASN A N 1
ATOM 2151 C CA . ASN A 1 266 ? -25.359 5.153 5.717 1.00 82.00 266 ASN A CA 1
ATOM 2152 C C . ASN A 1 266 ? -25.676 5.855 4.393 1.00 82.00 266 ASN A C 1
ATOM 2154 O O . ASN A 1 266 ? -24.772 6.424 3.791 1.00 82.00 266 ASN A O 1
ATOM 2158 N N . SER A 1 267 ? -26.942 5.901 3.963 1.00 80.31 267 SER A N 1
ATOM 2159 C CA . SER A 1 267 ? -27.338 6.646 2.764 1.00 80.31 267 SER A CA 1
ATOM 2160 C C . SER A 1 267 ? -27.202 8.158 2.964 1.00 80.31 267 SER A C 1
ATOM 2162 O O . SER A 1 267 ? -26.687 8.837 2.082 1.00 80.31 267 SER A O 1
ATOM 2164 N N . ARG A 1 268 ? -27.579 8.687 4.138 1.00 80.69 268 ARG A N 1
ATOM 2165 C CA . ARG A 1 268 ? -27.378 10.105 4.492 1.00 80.69 268 ARG A CA 1
ATOM 2166 C C . ARG A 1 268 ? -25.905 10.475 4.628 1.00 80.69 268 ARG A C 1
ATOM 2168 O O . ARG A 1 268 ? -25.504 11.550 4.200 1.00 80.69 268 ARG A O 1
ATOM 2175 N N . ALA A 1 269 ? -25.084 9.598 5.197 1.00 75.19 269 ALA A N 1
ATOM 2176 C CA . ALA A 1 269 ? -23.638 9.773 5.232 1.00 75.19 269 ALA A CA 1
ATOM 2177 C C . ALA A 1 269 ? -23.072 9.750 3.806 1.00 75.19 269 ALA A C 1
ATOM 2179 O O . ALA A 1 269 ? -22.299 10.627 3.436 1.00 75.19 269 ALA A O 1
ATOM 2180 N N . ALA A 1 270 ? -23.527 8.818 2.969 1.00 74.75 270 ALA A N 1
ATOM 2181 C CA . ALA A 1 270 ? -23.129 8.754 1.573 1.00 74.75 270 ALA A CA 1
ATOM 2182 C C . ALA A 1 270 ? -23.548 9.997 0.779 1.00 74.75 270 ALA A C 1
ATOM 2184 O O . ALA A 1 270 ? -22.802 10.372 -0.109 1.00 74.75 270 ALA A O 1
ATOM 2185 N N . THR A 1 271 ? -24.673 10.661 1.077 1.00 74.00 271 THR A N 1
ATOM 2186 C CA . THR A 1 271 ? -25.061 11.929 0.424 1.00 74.00 271 THR A CA 1
ATOM 2187 C C . THR A 1 271 ? -24.318 13.135 0.993 1.00 74.00 271 THR A C 1
ATOM 2189 O O . THR A 1 271 ? -23.847 13.968 0.227 1.00 74.00 271 THR A O 1
ATOM 2192 N N . ASN A 1 272 ? -24.164 13.213 2.316 1.00 71.00 272 ASN A N 1
ATOM 2193 C CA . ASN A 1 272 ? -23.531 14.352 2.988 1.00 71.00 272 ASN A CA 1
ATOM 2194 C C . ASN A 1 272 ? -22.012 14.377 2.790 1.00 71.00 272 ASN A C 1
ATOM 2196 O O . ASN A 1 272 ? -21.418 15.447 2.725 1.00 71.00 272 ASN A O 1
ATOM 2200 N N . PHE A 1 273 ? -21.384 13.205 2.675 1.00 63.69 273 PHE A N 1
ATOM 2201 C CA . PHE A 1 273 ? -19.942 13.064 2.482 1.00 63.69 273 PHE A CA 1
ATOM 2202 C C . PHE A 1 273 ? -19.562 12.685 1.039 1.00 63.69 273 PHE A C 1
ATOM 2204 O O . PHE A 1 273 ? -18.373 12.569 0.741 1.00 63.69 273 PHE A O 1
ATOM 2211 N N . ARG A 1 274 ? -20.532 12.556 0.109 1.00 54.09 274 ARG A N 1
ATOM 2212 C CA . ARG A 1 274 ? -20.254 12.323 -1.328 1.00 54.09 274 ARG A CA 1
ATOM 2213 C C . ARG A 1 274 ? -19.508 13.468 -2.001 1.00 54.09 274 ARG A C 1
ATOM 2215 O O . ARG A 1 274 ? -18.886 13.247 -3.032 1.00 54.09 274 ARG A O 1
ATOM 2222 N N . SER A 1 275 ? -19.581 14.681 -1.461 1.00 50.19 275 SER A N 1
ATOM 2223 C CA . SER A 1 275 ? -19.036 15.886 -2.094 1.00 50.19 275 SER A CA 1
ATOM 2224 C C . SER A 1 275 ? -17.579 16.195 -1.730 1.00 50.19 275 SER A C 1
ATOM 2226 O O . SER A 1 275 ? -17.035 17.178 -2.223 1.00 50.19 275 SER A O 1
ATOM 2228 N N . LEU A 1 276 ? -16.902 15.363 -0.927 1.00 50.47 276 LEU A N 1
ATOM 2229 C CA . LEU A 1 276 ? -15.509 15.615 -0.519 1.00 50.47 276 LEU A CA 1
ATOM 2230 C C . LEU A 1 276 ? -14.446 14.861 -1.338 1.00 50.47 276 LEU A C 1
ATOM 2232 O O . LEU A 1 276 ? -13.254 15.027 -1.077 1.00 50.47 276 LEU A O 1
ATOM 2236 N N . THR A 1 277 ? -14.835 14.076 -2.349 1.00 49.03 277 THR A N 1
ATOM 2237 C CA . THR A 1 277 ? -13.888 13.317 -3.195 1.00 49.03 277 THR A CA 1
ATOM 2238 C C . THR A 1 277 ? -13.926 13.653 -4.686 1.00 49.03 277 THR A C 1
ATOM 2240 O O . THR A 1 277 ? -13.095 13.138 -5.430 1.00 49.03 277 THR A O 1
ATOM 2243 N N . SER A 1 278 ? -14.762 14.593 -5.140 1.00 46.97 278 SER A N 1
ATOM 2244 C CA . SER A 1 278 ? -14.545 15.251 -6.434 1.00 46.97 278 SER A CA 1
ATOM 2245 C C . SER A 1 278 ? -13.792 16.558 -6.205 1.00 46.97 278 SER A C 1
ATOM 2247 O O . SER A 1 278 ? -14.387 17.629 -6.130 1.00 46.97 278 SER A O 1
ATOM 2249 N N . SER A 1 279 ? -12.468 16.483 -6.057 1.00 48.84 279 SER A N 1
ATOM 2250 C CA . SER A 1 279 ? -11.629 17.680 -6.123 1.00 48.84 279 SER A CA 1
ATOM 2251 C C . SER A 1 279 ? -11.836 18.341 -7.489 1.00 48.84 279 SER A C 1
ATOM 2253 O O . SER A 1 279 ? -11.276 17.888 -8.492 1.00 48.84 279 SER A O 1
ATOM 2255 N N . VAL A 1 280 ? -12.661 19.383 -7.542 1.00 52.44 280 VAL A N 1
ATOM 2256 C CA . VAL A 1 280 ? -12.775 20.253 -8.711 1.00 52.44 280 VAL A CA 1
ATOM 2257 C C . VAL A 1 280 ? -11.401 20.894 -8.930 1.00 52.44 280 VAL A C 1
ATOM 2259 O O . VAL A 1 280 ? -10.690 21.194 -7.968 1.00 52.44 280 VAL A O 1
ATOM 2262 N N . ARG A 1 281 ? -10.989 21.075 -10.194 1.00 50.22 281 ARG A N 1
ATOM 2263 C CA . ARG A 1 281 ? -9.649 21.575 -10.575 1.00 50.22 281 ARG A CA 1
ATOM 2264 C C . ARG A 1 281 ? -9.226 22.870 -9.856 1.00 50.22 281 ARG A C 1
ATOM 2266 O O . ARG A 1 281 ? -8.029 23.095 -9.717 1.00 50.22 281 ARG A O 1
ATOM 2273 N N . TYR A 1 282 ? -10.172 23.664 -9.361 1.00 52.44 282 TYR A N 1
ATOM 2274 C CA . TYR A 1 282 ? -9.922 24.946 -8.701 1.00 52.44 282 TYR A CA 1
ATOM 2275 C C . TYR A 1 282 ? -9.449 24.835 -7.235 1.00 52.44 282 TYR A C 1
ATOM 2277 O O . TYR A 1 282 ? -8.616 25.633 -6.815 1.00 52.44 282 TYR A O 1
ATOM 2285 N N . ASP A 1 283 ? -9.822 23.791 -6.484 1.00 55.94 283 ASP A N 1
ATOM 2286 C CA . ASP A 1 283 ? -9.413 23.645 -5.069 1.00 55.94 283 ASP A CA 1
ATOM 2287 C C . ASP A 1 283 ? -7.942 23.240 -4.884 1.00 55.94 283 ASP A C 1
ATOM 2289 O O . ASP A 1 283 ? -7.375 23.372 -3.794 1.00 55.94 283 ASP A O 1
ATOM 2293 N N . LYS A 1 284 ? -7.303 22.709 -5.936 1.00 60.91 284 LYS A N 1
ATOM 2294 C CA . LYS A 1 284 ? -5.870 22.378 -5.900 1.00 60.91 284 LYS A CA 1
ATOM 2295 C C . LYS A 1 284 ? -5.018 23.640 -5.823 1.00 60.91 284 LYS A C 1
ATOM 2297 O O . LYS A 1 284 ? -4.078 23.668 -5.035 1.00 60.91 284 LYS A O 1
ATOM 2302 N N . VAL A 1 285 ? -5.401 24.680 -6.563 1.00 66.62 285 VAL A N 1
ATOM 2303 C CA . VAL A 1 285 ? -4.679 25.957 -6.612 1.00 66.62 285 VAL A CA 1
ATOM 2304 C C . VAL A 1 285 ? -4.743 26.651 -5.253 1.00 66.62 285 VAL A C 1
ATOM 2306 O O . VAL A 1 285 ? -3.712 27.038 -4.716 1.00 66.62 285 VAL A O 1
ATOM 2309 N N . ASP A 1 286 ? -5.913 26.699 -4.614 1.00 69.94 286 ASP A N 1
ATOM 2310 C CA . ASP A 1 286 ? -6.046 27.312 -3.286 1.00 69.94 286 ASP A CA 1
ATOM 2311 C C . ASP A 1 286 ? -5.299 26.545 -2.189 1.00 69.94 286 ASP A C 1
ATOM 2313 O O . ASP A 1 286 ? -4.718 27.145 -1.276 1.00 69.94 286 ASP A O 1
ATOM 2317 N N . LYS A 1 287 ? -5.269 25.208 -2.267 1.00 70.88 287 LYS A N 1
ATOM 2318 C CA . LYS A 1 287 ? -4.464 24.383 -1.355 1.00 70.88 287 LYS A CA 1
ATOM 2319 C C . LYS A 1 287 ? -2.970 24.603 -1.570 1.00 70.88 287 LYS A C 1
ATOM 2321 O O . LYS A 1 287 ? -2.238 24.711 -0.587 1.00 70.88 287 LYS A O 1
A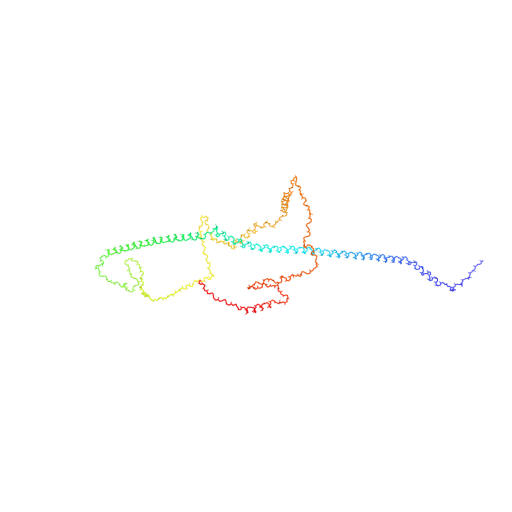TOM 2326 N N . GLU A 1 288 ? -2.533 24.716 -2.819 1.00 76.94 288 GLU A N 1
ATOM 2327 C CA . GLU A 1 288 ? -1.145 24.995 -3.177 1.00 76.94 288 GLU A CA 1
ATOM 2328 C C . GLU A 1 288 ? -0.721 26.398 -2.722 1.00 76.94 288 GLU A C 1
ATOM 2330 O O . GLU A 1 288 ? 0.306 26.537 -2.061 1.00 76.94 288 GLU A O 1
ATOM 2335 N N . VAL A 1 289 ? -1.566 27.415 -2.910 1.00 81.19 289 VAL A N 1
ATOM 2336 C CA . VAL A 1 289 ? -1.341 28.781 -2.410 1.00 81.19 289 VAL A CA 1
ATOM 2337 C C . VAL A 1 289 ? -1.273 28.813 -0.879 1.00 81.19 289 VAL A C 1
ATOM 2339 O O . VAL A 1 289 ? -0.406 29.475 -0.305 1.00 81.19 289 VAL A O 1
ATOM 2342 N N . ARG A 1 290 ? -2.142 28.078 -0.169 1.00 84.94 290 ARG A N 1
ATOM 2343 C CA . ARG A 1 290 ? -2.075 27.972 1.304 1.00 84.94 290 ARG A CA 1
ATOM 2344 C C . ARG A 1 290 ? -0.815 27.247 1.773 1.00 84.94 290 ARG A C 1
ATOM 2346 O O . ARG A 1 290 ? -0.227 27.646 2.779 1.00 84.94 290 ARG A O 1
ATOM 2353 N N . MET A 1 291 ? -0.398 26.202 1.062 1.00 84.12 291 MET A N 1
ATOM 2354 C CA . MET A 1 291 ? 0.836 25.471 1.346 1.00 84.12 291 MET A CA 1
ATOM 2355 C C . MET A 1 291 ? 2.061 26.364 1.123 1.00 84.12 291 MET A C 1
ATOM 2357 O O . MET A 1 291 ? 2.908 26.453 2.007 1.00 84.12 291 MET A O 1
ATOM 2361 N N . GLN A 1 292 ? 2.109 27.106 0.016 1.00 81.38 292 GLN A N 1
ATOM 2362 C CA . GLN A 1 292 ? 3.173 28.067 -0.272 1.00 81.38 292 GLN A CA 1
ATOM 2363 C C . GLN A 1 292 ? 3.216 29.201 0.757 1.00 81.38 292 GLN A C 1
ATOM 2365 O O . GLN A 1 292 ? 4.295 29.539 1.232 1.00 81.38 292 GLN A O 1
ATOM 2370 N N . LYS A 1 293 ? 2.066 29.728 1.205 1.00 84.06 293 LYS A N 1
ATOM 2371 C CA . LYS A 1 293 ? 2.010 30.707 2.309 1.00 84.06 293 LYS A CA 1
ATOM 2372 C C . LYS A 1 293 ? 2.548 30.140 3.627 1.00 84.06 293 LYS A C 1
ATOM 2374 O O . LYS A 1 293 ? 3.221 30.856 4.366 1.00 84.06 293 LYS A O 1
ATOM 2379 N N . ARG A 1 294 ? 2.285 28.862 3.933 1.00 85.94 294 ARG A N 1
ATOM 2380 C CA . ARG A 1 294 ? 2.858 28.188 5.114 1.00 85.94 294 ARG A CA 1
ATOM 2381 C C . ARG A 1 294 ? 4.367 28.015 4.989 1.00 85.94 294 ARG A C 1
ATOM 2383 O O . ARG A 1 294 ? 5.069 28.327 5.945 1.00 85.94 294 ARG A O 1
ATOM 2390 N N . ILE A 1 295 ? 4.852 27.581 3.825 1.00 79.81 295 ILE A N 1
ATOM 2391 C CA . ILE A 1 295 ? 6.288 27.460 3.548 1.00 79.81 295 ILE A CA 1
ATOM 2392 C C . ILE A 1 295 ? 6.950 28.830 3.694 1.00 79.81 295 ILE A C 1
ATOM 2394 O O . ILE A 1 295 ? 7.881 28.947 4.478 1.00 79.81 295 ILE A O 1
ATOM 2398 N N . ALA A 1 296 ? 6.403 29.874 3.063 1.00 77.94 296 ALA A N 1
ATOM 2399 C CA . ALA A 1 296 ? 6.904 31.244 3.147 1.00 77.94 296 ALA A CA 1
ATOM 2400 C C . ALA A 1 296 ? 6.991 31.752 4.597 1.00 77.94 296 ALA A C 1
ATOM 2402 O O . ALA A 1 296 ? 7.994 32.352 4.980 1.00 77.94 296 ALA A O 1
ATOM 2403 N N . LYS A 1 297 ? 5.976 31.452 5.423 1.00 78.88 297 LYS A N 1
ATOM 2404 C CA . LYS A 1 297 ? 5.963 31.787 6.854 1.00 78.88 297 LYS A CA 1
ATOM 2405 C C . LYS A 1 297 ? 7.010 31.003 7.651 1.00 78.88 297 LYS A C 1
ATOM 2407 O O . LYS A 1 297 ? 7.611 31.563 8.560 1.00 78.88 297 LYS A O 1
ATOM 2412 N N . MET A 1 298 ? 7.252 29.737 7.306 1.00 73.50 298 MET A N 1
ATOM 2413 C CA . MET A 1 298 ? 8.316 28.925 7.911 1.00 73.50 298 MET A CA 1
ATOM 2414 C C . MET A 1 298 ? 9.718 29.334 7.439 1.00 73.50 298 MET A C 1
ATOM 2416 O O . MET A 1 298 ? 10.686 29.132 8.164 1.00 73.50 298 MET A O 1
ATOM 2420 N N . THR A 1 299 ? 9.841 29.925 6.249 1.00 67.56 299 THR A N 1
ATOM 2421 C CA . THR A 1 299 ? 11.111 30.402 5.683 1.00 67.56 299 THR A CA 1
ATOM 2422 C C . THR A 1 299 ? 11.385 31.887 5.923 1.00 67.56 299 THR A C 1
ATOM 2424 O O . THR A 1 299 ? 12.366 32.397 5.381 1.00 67.56 299 THR A O 1
ATOM 2427 N N . TYR A 1 300 ? 10.572 32.597 6.717 1.00 61.91 300 TYR A N 1
ATOM 2428 C CA . TYR A 1 300 ? 10.850 33.991 7.069 1.00 61.91 300 TYR A CA 1
ATOM 2429 C C . TYR A 1 300 ? 12.144 34.072 7.891 1.00 61.91 300 TYR A C 1
ATOM 2431 O O . TYR A 1 300 ? 12.177 33.764 9.082 1.00 61.91 300 TYR A O 1
ATOM 2439 N N . LYS A 1 301 ? 13.231 34.468 7.227 1.00 60.81 301 LYS A N 1
ATOM 2440 C CA . LYS A 1 301 ? 14.519 34.770 7.849 1.00 60.81 301 LYS A CA 1
ATOM 2441 C C . LYS A 1 301 ? 14.530 36.263 8.149 1.00 60.81 301 LYS A C 1
ATOM 2443 O O . LYS A 1 301 ? 14.545 37.068 7.222 1.00 60.81 301 LYS A O 1
ATOM 2448 N N . GLY A 1 302 ? 14.508 36.631 9.429 1.00 73.19 302 GLY A N 1
ATOM 2449 C CA . GLY A 1 302 ? 14.709 38.023 9.830 1.00 73.19 302 GLY A CA 1
ATOM 2450 C C . GLY A 1 302 ? 16.054 38.561 9.308 1.00 73.19 302 GLY A C 1
ATOM 2451 O O . GLY A 1 302 ? 16.988 37.769 9.115 1.00 73.19 302 GLY A O 1
ATOM 2452 N N . PRO A 1 303 ? 16.177 39.880 9.071 1.00 63.78 303 PRO A N 1
ATOM 2453 C CA . PRO A 1 303 ? 17.419 40.498 8.615 1.00 63.78 303 PRO A CA 1
ATOM 2454 C C . PRO A 1 303 ? 18.481 40.353 9.714 1.00 63.78 303 PRO A C 1
ATOM 2456 O O . PRO A 1 303 ? 18.515 41.116 10.670 1.00 63.78 303 PRO A O 1
ATOM 2459 N N . GLY A 1 304 ? 19.299 39.303 9.622 1.00 67.00 304 GLY A N 1
ATOM 2460 C CA . GLY A 1 304 ? 20.291 38.947 10.644 1.00 67.00 304 GLY A CA 1
ATOM 2461 C C . GLY A 1 304 ? 20.485 37.444 10.863 1.00 67.00 304 GLY A C 1
ATOM 2462 O O . GLY A 1 304 ? 21.473 37.048 11.476 1.00 67.00 304 GLY A O 1
ATOM 2463 N N . PHE A 1 305 ? 19.609 36.580 10.334 1.00 60.28 305 PHE A N 1
ATOM 2464 C CA . PHE A 1 305 ? 19.775 35.130 10.479 1.00 60.28 305 PHE A CA 1
ATOM 2465 C C . PHE A 1 305 ? 20.885 34.592 9.555 1.00 60.28 305 PHE A C 1
ATOM 2467 O O . PHE A 1 305 ? 20.638 34.193 8.413 1.00 60.28 305 PHE A O 1
ATOM 2474 N N . ARG A 1 306 ? 22.133 34.575 10.043 1.00 63.84 306 ARG A N 1
ATOM 2475 C CA . ARG A 1 306 ? 23.233 33.836 9.405 1.00 63.84 306 ARG A CA 1
ATOM 2476 C C . ARG A 1 306 ? 23.108 32.359 9.759 1.00 63.84 306 ARG A C 1
ATOM 2478 O O . ARG A 1 306 ? 23.339 31.963 10.895 1.00 63.84 306 ARG A O 1
ATOM 2485 N N . VAL A 1 307 ? 22.776 31.539 8.764 1.00 60.00 307 VAL A N 1
ATOM 2486 C CA . VAL A 1 307 ? 22.904 30.082 8.867 1.00 60.00 307 VAL A CA 1
ATOM 2487 C C . VAL A 1 307 ? 24.389 29.781 9.050 1.00 60.00 307 VAL A C 1
ATOM 2489 O O . VAL A 1 307 ? 25.170 29.980 8.117 1.00 60.00 307 VAL A O 1
ATOM 2492 N N . MET A 1 308 ? 24.790 29.329 10.241 1.00 55.34 308 MET A N 1
ATOM 2493 C CA . MET A 1 308 ? 26.093 28.691 10.396 1.00 55.34 308 MET A CA 1
ATOM 2494 C C . MET A 1 308 ? 26.105 27.494 9.450 1.00 55.34 308 MET A C 1
ATOM 2496 O O . MET A 1 308 ? 25.350 26.540 9.634 1.00 55.34 308 MET A O 1
ATOM 2500 N N . LYS A 1 309 ? 26.919 27.571 8.393 1.00 59.81 309 LYS A N 1
ATOM 2501 C CA . LYS A 1 309 ? 27.232 26.405 7.576 1.00 59.81 309 LYS A CA 1
ATOM 2502 C C . LYS A 1 309 ? 27.961 25.453 8.512 1.00 59.81 309 LYS A C 1
ATOM 2504 O O . LYS A 1 309 ? 29.122 25.689 8.837 1.00 59.81 309 LYS A O 1
ATOM 2509 N N . THR A 1 310 ? 27.267 24.433 9.001 1.00 54.22 310 THR A N 1
ATOM 2510 C CA . THR A 1 310 ? 27.933 23.307 9.636 1.00 54.22 310 THR A CA 1
ATOM 2511 C C . THR A 1 310 ? 28.948 22.800 8.623 1.00 54.22 310 THR A C 1
ATOM 2513 O O . THR A 1 310 ? 28.602 22.500 7.477 1.00 54.22 310 THR A O 1
ATOM 2516 N N . HIS A 1 311 ? 30.228 22.816 8.997 1.00 56.59 311 HIS A N 1
ATOM 2517 C CA . HIS A 1 311 ? 31.247 22.146 8.209 1.00 56.59 311 HIS A CA 1
ATOM 2518 C C . HIS A 1 311 ? 30.759 20.714 8.017 1.00 56.59 311 HIS A C 1
ATOM 2520 O O . HIS A 1 311 ? 30.554 19.990 8.989 1.00 56.59 311 HIS A O 1
ATOM 2526 N N . VAL A 1 312 ? 30.511 20.333 6.766 1.00 61.94 312 VAL A N 1
ATOM 2527 C CA . VAL A 1 312 ? 30.233 18.949 6.404 1.00 61.94 312 VAL A CA 1
ATOM 2528 C C . VAL A 1 312 ? 31.555 18.210 6.578 1.00 61.94 312 VAL A C 1
ATOM 2530 O O . VAL A 1 312 ? 32.292 18.004 5.616 1.00 61.94 312 VAL A O 1
ATOM 2533 N N . SER A 1 313 ? 31.902 17.849 7.816 1.00 60.91 313 SER A N 1
ATOM 2534 C CA . SER A 1 313 ? 32.731 16.671 7.991 1.00 60.91 313 SER A CA 1
ATOM 2535 C C . SER A 1 313 ? 31.874 15.533 7.459 1.00 60.91 313 SER A C 1
ATOM 2537 O O . SER A 1 313 ? 30.766 15.276 7.935 1.00 60.91 313 SER A O 1
ATOM 2539 N N . ARG A 1 314 ? 32.322 14.927 6.358 1.00 59.69 314 ARG A N 1
ATOM 2540 C CA . ARG A 1 314 ? 31.727 13.674 5.907 1.00 59.69 314 ARG A CA 1
ATOM 2541 C C . ARG A 1 314 ? 31.777 12.749 7.124 1.00 59.69 314 ARG A C 1
ATOM 2543 O O . ARG A 1 314 ? 32.879 12.578 7.652 1.00 59.69 314 ARG A O 1
ATOM 2550 N N . PRO A 1 315 ? 30.647 12.212 7.617 1.00 56.94 315 PRO A N 1
ATOM 2551 C CA . PRO A 1 315 ? 30.738 11.138 8.588 1.00 56.94 315 PRO A CA 1
ATOM 2552 C C . PRO A 1 315 ? 31.633 10.079 7.945 1.00 56.94 315 PRO A C 1
ATOM 2554 O O . PRO A 1 315 ? 31.416 9.714 6.785 1.00 56.94 315 PRO A O 1
ATOM 2557 N N . GLY A 1 316 ? 32.705 9.697 8.644 1.00 59.75 316 GLY A N 1
ATOM 2558 C CA . GLY A 1 316 ? 33.576 8.624 8.180 1.00 59.75 316 GLY A CA 1
ATOM 2559 C C . GLY A 1 316 ? 32.720 7.404 7.836 1.00 59.75 316 GLY A C 1
ATOM 2560 O O . GLY A 1 316 ? 31.648 7.248 8.434 1.00 59.75 316 GLY A O 1
ATOM 2561 N N . PRO A 1 317 ? 33.133 6.587 6.852 1.00 52.78 317 PRO A N 1
ATOM 2562 C CA . PRO A 1 317 ? 32.380 5.403 6.471 1.00 52.78 317 PRO A CA 1
ATOM 2563 C C . PRO A 1 317 ? 32.051 4.620 7.739 1.00 52.78 317 PRO A C 1
ATOM 2565 O O . PRO A 1 317 ? 32.936 4.222 8.498 1.00 52.78 317 PRO A O 1
ATOM 2568 N N . THR A 1 318 ? 30.758 4.472 8.018 1.00 55.31 318 THR A N 1
ATOM 2569 C CA . THR A 1 318 ? 30.299 3.529 9.026 1.00 55.31 318 THR A CA 1
ATOM 2570 C C . THR A 1 318 ? 30.889 2.174 8.658 1.00 55.31 318 THR A C 1
ATOM 2572 O O . THR A 1 318 ? 30.912 1.814 7.483 1.00 55.31 318 THR A O 1
ATOM 2575 N N . VAL A 1 319 ? 31.356 1.427 9.660 1.00 52.75 319 VAL A N 1
ATOM 2576 C CA . VAL A 1 319 ? 32.097 0.145 9.577 1.00 52.75 319 VAL A CA 1
ATOM 2577 C C . VAL A 1 319 ? 31.411 -0.944 8.716 1.00 52.75 319 VAL A C 1
ATOM 2579 O O . VAL A 1 319 ? 31.944 -2.025 8.517 1.00 52.75 319 VAL A O 1
ATOM 2582 N N . GLN A 1 320 ? 30.237 -0.671 8.151 1.00 50.06 320 GLN A N 1
ATOM 2583 C CA . GLN A 1 320 ? 29.486 -1.561 7.270 1.00 50.06 320 GLN A CA 1
ATOM 2584 C C . GLN A 1 320 ? 29.577 -1.208 5.772 1.00 50.06 320 GLN A C 1
ATOM 2586 O O . GLN A 1 320 ? 29.068 -1.969 4.951 1.00 50.06 320 GLN A O 1
ATOM 2591 N N . ALA A 1 321 ? 30.205 -0.088 5.392 1.00 46.50 321 ALA A N 1
ATOM 2592 C CA . ALA A 1 321 ? 30.228 0.378 4.001 1.00 46.50 321 ALA A CA 1
ATOM 2593 C C . ALA A 1 321 ? 31.192 -0.401 3.078 1.00 46.50 321 ALA A C 1
ATOM 2595 O O . ALA A 1 321 ? 31.006 -0.362 1.865 1.00 46.50 321 ALA A O 1
ATOM 2596 N N . ASP A 1 322 ? 32.144 -1.158 3.635 1.00 46.34 322 ASP A N 1
ATOM 2597 C CA . ASP A 1 322 ? 33.154 -1.904 2.863 1.00 46.34 322 ASP A CA 1
ATOM 2598 C C . ASP A 1 322 ? 32.835 -3.399 2.679 1.00 46.34 322 ASP A C 1
ATOM 2600 O O . ASP A 1 322 ? 33.710 -4.187 2.322 1.00 46.34 322 ASP A O 1
ATOM 2604 N N . SER A 1 323 ? 31.579 -3.825 2.844 1.00 46.22 323 SER A N 1
ATOM 2605 C CA . SER A 1 323 ? 31.184 -5.176 2.408 1.00 46.22 323 SER A CA 1
ATOM 2606 C C . SER A 1 323 ? 30.937 -5.212 0.895 1.00 46.22 323 SER A C 1
ATOM 2608 O O . SER A 1 323 ? 29.821 -5.360 0.398 1.00 46.22 323 SER A O 1
ATOM 2610 N N . LEU A 1 324 ? 32.027 -5.075 0.139 1.00 43.84 324 LEU A N 1
ATOM 2611 C CA . LEU A 1 324 ? 32.095 -5.567 -1.229 1.00 43.84 324 LEU A CA 1
ATOM 2612 C C . LEU A 1 324 ? 31.829 -7.078 -1.201 1.00 43.84 324 LEU A C 1
ATOM 2614 O O . LEU A 1 324 ? 32.525 -7.838 -0.533 1.00 43.84 324 LEU A O 1
ATOM 2618 N N . TYR A 1 325 ? 30.785 -7.477 -1.922 1.00 51.31 325 TYR A N 1
ATOM 2619 C CA . TYR A 1 325 ? 30.328 -8.838 -2.187 1.00 51.31 325 TYR A CA 1
ATOM 2620 C C . TYR A 1 325 ? 31.466 -9.833 -2.471 1.00 51.31 325 TYR A C 1
ATOM 2622 O O . TYR A 1 325 ? 31.797 -10.079 -3.627 1.00 51.31 325 TYR A O 1
ATOM 2630 N N . THR A 1 326 ? 32.030 -10.445 -1.428 1.00 52.53 326 THR A N 1
ATOM 2631 C CA . THR A 1 326 ? 32.935 -11.596 -1.572 1.00 52.53 326 THR A CA 1
ATOM 2632 C C . THR A 1 326 ? 32.987 -12.421 -0.282 1.00 52.53 326 THR A C 1
ATOM 2634 O O . THR A 1 326 ? 33.953 -12.363 0.462 1.00 52.53 326 THR A O 1
ATOM 2637 N N . ALA A 1 327 ? 31.900 -13.139 0.011 1.00 50.44 327 ALA A N 1
ATOM 2638 C CA . ALA A 1 327 ? 31.857 -14.441 0.697 1.00 50.44 327 ALA A CA 1
ATOM 2639 C C . ALA A 1 327 ? 30.384 -14.780 1.004 1.00 50.44 327 ALA A C 1
ATOM 2641 O O . ALA A 1 327 ? 29.635 -13.884 1.406 1.00 50.44 327 ALA A O 1
ATOM 2642 N N . PRO A 1 328 ? 29.928 -16.034 0.829 1.00 50.09 328 PRO A N 1
ATOM 2643 C CA . PRO A 1 328 ? 28.673 -16.455 1.435 1.00 50.09 328 PRO A CA 1
ATOM 2644 C C . PRO A 1 328 ? 28.802 -16.293 2.954 1.00 50.09 328 PRO A C 1
ATOM 2646 O O . PRO A 1 328 ? 29.802 -16.688 3.547 1.00 50.09 328 PRO A O 1
ATOM 2649 N N . VAL A 1 329 ? 27.807 -15.661 3.571 1.00 53.41 329 VAL A N 1
ATOM 2650 C CA . VAL A 1 329 ? 27.711 -15.549 5.027 1.00 53.41 329 VAL A CA 1
ATOM 2651 C C . VAL A 1 329 ? 27.550 -16.963 5.579 1.00 53.41 329 VAL A C 1
ATOM 2653 O O . VAL A 1 329 ? 26.452 -17.515 5.565 1.00 53.41 329 VAL A O 1
ATOM 2656 N N . GLU A 1 330 ? 28.645 -17.566 6.034 1.00 57.81 330 GLU A N 1
ATOM 2657 C CA . GLU A 1 330 ? 28.568 -18.723 6.915 1.00 57.81 330 GLU A CA 1
ATOM 2658 C C . GLU A 1 330 ? 27.928 -18.242 8.217 1.00 57.81 330 GLU A C 1
ATOM 2660 O O . GLU A 1 330 ? 28.452 -17.377 8.926 1.00 57.81 330 GLU A O 1
ATOM 2665 N N . PHE A 1 331 ? 26.726 -18.745 8.497 1.00 50.00 331 PHE A N 1
ATOM 2666 C CA . PHE A 1 331 ? 26.099 -18.553 9.794 1.00 50.00 331 PHE A CA 1
ATOM 2667 C C . PHE A 1 331 ? 27.056 -19.081 10.864 1.00 50.00 331 PHE A C 1
ATOM 2669 O O . PHE A 1 331 ? 27.513 -20.219 10.782 1.00 50.00 331 PHE A O 1
ATOM 2676 N N . ARG A 1 332 ? 27.347 -18.260 11.880 1.00 51.38 332 ARG A N 1
ATOM 2677 C CA . ARG A 1 332 ? 28.032 -18.723 13.092 1.00 51.38 332 ARG A CA 1
ATOM 2678 C C . ARG A 1 332 ? 27.303 -19.963 13.616 1.00 51.38 332 ARG A C 1
ATOM 2680 O O . ARG A 1 332 ? 26.113 -19.876 13.926 1.00 51.38 332 ARG A O 1
ATOM 2687 N N . SER A 1 333 ? 28.030 -21.072 13.742 1.00 56.22 333 SER A N 1
ATOM 2688 C CA . SER A 1 333 ? 27.576 -22.356 14.302 1.00 56.22 333 SER A CA 1
ATOM 2689 C C . SER A 1 333 ? 26.937 -22.231 15.688 1.00 56.22 333 SER A C 1
ATOM 2691 O O . SER A 1 333 ? 26.217 -23.112 16.132 1.00 56.22 333 SER A O 1
ATOM 2693 N N . ASP A 1 334 ? 27.158 -21.113 16.369 1.00 57.03 334 ASP A N 1
ATOM 2694 C CA . ASP A 1 334 ? 26.670 -20.887 17.726 1.00 57.03 334 ASP A CA 1
ATOM 2695 C C . ASP A 1 334 ? 25.177 -20.501 17.766 1.00 57.03 334 ASP A C 1
ATOM 2697 O O . ASP A 1 334 ? 24.572 -20.486 18.834 1.00 57.03 334 ASP A O 1
ATOM 2701 N N . TYR A 1 335 ? 24.560 -20.193 16.616 1.00 52.69 335 TYR A N 1
ATOM 2702 C CA . TYR A 1 335 ? 23.128 -19.867 16.516 1.00 52.69 335 TYR A CA 1
ATOM 2703 C C . TYR A 1 335 ? 22.251 -21.025 16.025 1.00 52.69 335 TYR A C 1
ATOM 2705 O O . TYR A 1 335 ? 21.034 -20.858 15.938 1.00 52.69 335 TYR A O 1
ATOM 2713 N N . THR A 1 336 ? 22.816 -22.197 15.716 1.00 56.53 336 THR A N 1
ATOM 2714 C CA . THR A 1 336 ? 22.004 -23.377 15.365 1.00 56.53 336 THR A CA 1
ATOM 2715 C C . THR A 1 336 ? 21.365 -24.041 16.581 1.00 56.53 336 THR A C 1
ATOM 2717 O O . THR A 1 336 ? 20.387 -24.768 16.430 1.00 56.53 336 THR A O 1
ATOM 2720 N N . GLU A 1 337 ? 21.843 -23.755 17.793 1.00 56.88 337 GLU A N 1
ATOM 2721 C CA . GLU A 1 337 ? 21.305 -24.343 19.019 1.00 56.88 337 GLU A CA 1
ATOM 2722 C C . GLU A 1 337 ? 20.674 -23.273 19.913 1.00 56.88 337 GLU A C 1
ATOM 2724 O O . GLU A 1 337 ? 21.278 -22.742 20.844 1.00 56.88 337 GLU A O 1
ATOM 2729 N N . LEU A 1 338 ? 19.409 -22.954 19.629 1.00 58.47 338 LEU A N 1
ATOM 2730 C CA . LEU A 1 338 ? 18.562 -22.217 20.567 1.00 58.47 338 LEU A CA 1
ATOM 2731 C C . LEU A 1 338 ? 18.502 -22.979 21.909 1.00 58.47 338 LEU A C 1
ATOM 2733 O O . LEU A 1 338 ? 18.307 -24.199 21.903 1.00 58.47 338 LEU A O 1
ATOM 2737 N N . PRO A 1 339 ? 18.619 -22.294 23.064 1.00 53.59 339 PRO A N 1
ATOM 2738 C CA . PRO A 1 339 ? 18.567 -22.944 24.368 1.00 53.59 339 PRO A CA 1
ATOM 2739 C C . PRO A 1 339 ? 17.241 -23.697 24.529 1.00 53.59 339 PRO A C 1
ATOM 2741 O O . PRO A 1 339 ? 16.158 -23.106 24.511 1.00 53.59 339 PRO A O 1
ATOM 2744 N N . LYS A 1 340 ? 17.330 -25.024 24.664 1.00 59.22 340 LYS A N 1
ATOM 2745 C CA . LYS A 1 340 ? 16.176 -25.917 24.808 1.00 59.22 340 LYS A CA 1
ATOM 2746 C C . LYS A 1 340 ? 15.487 -25.621 26.140 1.00 59.22 340 LYS A C 1
ATOM 2748 O O . LYS A 1 340 ? 16.035 -25.907 27.201 1.00 59.22 340 LYS A O 1
ATOM 2753 N N . ILE A 1 341 ? 14.287 -25.044 26.091 1.00 62.41 341 ILE A N 1
ATOM 2754 C CA . ILE A 1 341 ? 13.454 -24.846 27.282 1.00 62.41 341 ILE A CA 1
ATOM 2755 C C . ILE A 1 341 ? 12.929 -26.227 27.712 1.00 62.41 341 ILE A C 1
ATOM 2757 O O . ILE A 1 341 ? 12.192 -26.845 26.939 1.00 62.41 341 ILE A O 1
ATOM 2761 N N . PRO A 1 342 ? 13.272 -26.734 28.910 1.00 51.72 342 PRO A N 1
ATOM 2762 C CA . PRO A 1 342 ? 12.782 -28.031 29.364 1.00 51.72 342 PRO A CA 1
ATOM 2763 C C . PRO A 1 342 ? 11.250 -28.003 29.488 1.00 51.72 342 PRO A C 1
ATOM 2765 O O . PRO A 1 342 ? 10.682 -27.097 30.097 1.00 51.72 342 PRO A O 1
ATOM 2768 N N . GLY A 1 343 ? 10.578 -28.983 28.877 1.00 64.56 343 GLY A N 1
ATOM 2769 C CA . GLY A 1 343 ? 9.121 -29.152 28.946 1.00 64.56 343 GLY A CA 1
ATOM 2770 C C . GLY A 1 343 ? 8.297 -28.403 27.891 1.00 64.56 343 GLY A C 1
ATOM 2771 O O . GLY A 1 343 ? 7.071 -28.432 27.967 1.00 64.56 343 GLY A O 1
ATOM 2772 N N . LYS A 1 344 ? 8.920 -27.746 26.901 1.00 61.34 344 LYS A N 1
ATOM 2773 C CA . LYS A 1 344 ? 8.202 -27.174 25.747 1.00 61.34 344 LYS A CA 1
ATOM 2774 C C . LYS A 1 344 ? 8.684 -27.790 24.440 1.00 61.34 344 LYS A C 1
ATOM 2776 O O . LYS A 1 344 ? 9.885 -27.924 24.219 1.00 61.34 344 LYS A O 1
ATOM 2781 N N . VAL A 1 345 ? 7.730 -28.129 23.574 1.00 58.06 345 VAL A N 1
ATOM 2782 C CA . VAL A 1 345 ? 7.994 -28.588 22.206 1.00 58.06 345 VAL A CA 1
ATOM 2783 C C . VAL A 1 345 ? 8.771 -27.487 21.482 1.00 58.06 345 VAL A C 1
ATOM 2785 O O . VAL A 1 345 ? 8.372 -26.320 21.518 1.00 58.06 345 VAL A O 1
ATOM 2788 N N . GLN A 1 346 ? 9.913 -27.841 20.890 1.00 60.50 346 GLN A N 1
ATOM 2789 C CA . GLN A 1 346 ? 10.715 -26.910 20.100 1.00 60.50 346 GLN A CA 1
ATOM 2790 C C . GLN A 1 346 ? 9.832 -26.340 18.988 1.00 60.50 346 GLN A C 1
ATOM 2792 O O . GLN A 1 346 ? 9.197 -27.092 18.252 1.00 60.50 346 GLN A O 1
ATOM 2797 N N . PHE A 1 347 ? 9.758 -25.012 18.888 1.00 53.38 347 PHE A N 1
ATOM 2798 C CA . PHE A 1 347 ? 9.121 -24.374 17.742 1.00 53.38 347 PHE A CA 1
ATOM 2799 C C . PHE A 1 347 ? 9.823 -24.887 16.487 1.00 53.38 347 PHE A C 1
ATOM 2801 O O . PHE A 1 347 ? 11.035 -24.729 16.375 1.00 53.38 347 PHE A O 1
ATOM 2808 N N . LEU A 1 348 ? 9.062 -25.543 15.606 1.00 55.16 348 LEU A N 1
ATOM 2809 C CA . LEU A 1 348 ? 9.555 -26.187 14.393 1.00 55.16 348 LEU A CA 1
ATOM 2810 C C . LEU A 1 348 ? 10.467 -25.221 13.627 1.00 55.16 348 LEU A C 1
ATOM 2812 O O . LEU A 1 348 ? 10.013 -24.233 13.045 1.00 55.16 348 LEU A O 1
ATOM 2816 N N . THR A 1 349 ? 11.766 -25.507 13.667 1.00 53.03 349 THR A N 1
ATOM 2817 C CA . THR A 1 349 ? 12.763 -24.927 12.771 1.00 53.03 349 THR A CA 1
ATOM 2818 C C . THR A 1 349 ? 12.339 -25.245 11.335 1.00 53.03 349 THR A C 1
ATOM 2820 O O . THR A 1 349 ? 11.701 -26.270 11.096 1.00 53.03 349 THR A O 1
ATOM 2823 N N . ALA A 1 350 ? 12.620 -24.335 10.399 1.00 55.69 350 ALA A N 1
ATOM 2824 C CA . ALA A 1 350 ? 12.148 -24.388 9.015 1.00 55.69 350 ALA A CA 1
ATOM 2825 C C . ALA A 1 350 ? 12.159 -25.809 8.412 1.00 55.69 350 ALA A C 1
ATOM 2827 O O . ALA A 1 350 ? 13.149 -26.528 8.527 1.00 55.69 350 ALA A O 1
ATOM 2828 N N . VAL A 1 351 ? 11.042 -26.172 7.771 1.00 57.84 351 VAL A N 1
ATOM 2829 C CA . VAL A 1 351 ? 10.788 -27.469 7.123 1.00 57.84 351 VAL A CA 1
ATOM 2830 C C . VAL A 1 351 ? 11.990 -27.886 6.271 1.00 57.84 351 VAL A C 1
ATOM 2832 O O . VAL A 1 351 ? 12.393 -27.153 5.365 1.00 57.84 351 VAL A O 1
ATOM 2835 N N . GLU A 1 352 ? 12.550 -29.061 6.561 1.00 60.38 352 GLU A N 1
ATOM 2836 C CA . GLU A 1 352 ? 13.617 -29.662 5.760 1.00 60.38 352 GLU A CA 1
ATOM 2837 C C . GLU A 1 352 ? 13.123 -29.844 4.318 1.00 60.38 352 GLU A C 1
ATOM 2839 O O . GLU A 1 352 ? 12.085 -30.463 4.067 1.00 60.38 352 GLU A O 1
ATOM 2844 N N . SER A 1 353 ? 13.850 -29.288 3.347 1.00 54.53 353 SER A N 1
ATOM 2845 C CA . SER A 1 353 ? 13.485 -29.417 1.937 1.00 54.53 353 SER A CA 1
ATOM 2846 C C . SER A 1 353 ? 13.557 -30.888 1.516 1.00 54.53 353 SER A C 1
ATOM 2848 O O . SER A 1 353 ? 14.648 -31.448 1.447 1.00 54.53 353 SER A O 1
ATOM 2850 N N . GLY A 1 354 ? 12.409 -31.503 1.221 1.00 70.81 354 GLY A N 1
ATOM 2851 C CA . GLY A 1 354 ? 12.327 -32.879 0.710 1.00 70.81 354 GLY A CA 1
ATOM 2852 C C . GLY A 1 354 ? 11.335 -33.790 1.433 1.00 70.81 354 GLY A C 1
ATOM 2853 O O . GLY A 1 354 ? 11.021 -34.850 0.901 1.00 70.81 354 GLY A O 1
ATOM 2854 N N . LYS A 1 355 ? 10.801 -33.384 2.591 1.00 69.06 355 LYS A N 1
ATOM 2855 C CA . LYS A 1 355 ? 9.748 -34.134 3.294 1.00 69.06 355 LYS A CA 1
ATOM 2856 C C . LYS A 1 355 ? 8.364 -33.611 2.920 1.00 69.06 355 LYS A C 1
ATOM 2858 O O . LYS A 1 355 ? 8.151 -32.399 2.829 1.00 69.06 355 LYS A O 1
ATOM 2863 N N . SER A 1 356 ? 7.423 -34.519 2.671 1.00 72.69 356 SER A N 1
ATOM 2864 C CA . SER A 1 356 ? 6.036 -34.150 2.400 1.00 72.69 356 SER A CA 1
ATOM 2865 C C . SER A 1 356 ? 5.320 -33.835 3.715 1.00 72.69 356 SER A C 1
ATOM 2867 O O . SER A 1 356 ? 5.691 -34.320 4.781 1.00 72.69 356 SER A O 1
ATOM 2869 N N . PHE A 1 357 ? 4.258 -33.030 3.664 1.00 65.31 357 PHE A N 1
ATOM 2870 C CA . PHE A 1 357 ? 3.495 -32.663 4.864 1.00 65.31 357 PHE A CA 1
ATOM 2871 C C . PHE A 1 357 ? 2.901 -33.883 5.602 1.00 65.31 357 PHE A C 1
ATOM 2873 O O . PHE A 1 357 ? 2.660 -33.815 6.805 1.00 65.31 357 PHE A O 1
ATOM 2880 N N . GLN A 1 358 ? 2.693 -35.003 4.898 1.00 75.75 358 GLN A N 1
ATOM 2881 C CA . GLN A 1 358 ? 2.131 -36.234 5.465 1.00 75.75 358 GLN A CA 1
ATOM 2882 C C . GLN A 1 358 ? 3.118 -36.970 6.384 1.00 75.75 358 GLN A C 1
ATOM 2884 O O . GLN A 1 358 ? 2.701 -37.612 7.350 1.00 75.75 358 GLN A O 1
ATOM 2889 N N . ASP A 1 359 ? 4.419 -36.815 6.144 1.00 73.50 359 ASP A N 1
ATOM 2890 C CA . ASP A 1 359 ? 5.460 -37.485 6.928 1.00 73.50 359 ASP A CA 1
ATOM 2891 C C . ASP A 1 359 ? 5.516 -36.916 8.359 1.00 73.50 359 ASP A C 1
ATOM 2893 O O . ASP A 1 359 ? 5.628 -37.656 9.335 1.00 73.50 359 ASP A O 1
ATOM 2897 N N . TYR A 1 360 ? 5.286 -35.608 8.508 1.00 70.25 360 TYR A N 1
ATOM 2898 C CA . TYR A 1 360 ? 5.245 -34.934 9.811 1.00 70.25 360 TYR A CA 1
ATOM 2899 C C . TYR A 1 360 ? 4.028 -35.318 10.656 1.00 70.25 360 TYR A C 1
ATOM 2901 O O . TYR A 1 360 ? 4.115 -35.390 11.882 1.00 70.25 360 TYR A O 1
ATOM 2909 N N . THR A 1 361 ? 2.884 -35.584 10.019 1.00 74.00 361 THR A N 1
ATOM 2910 C CA . THR A 1 361 ? 1.691 -36.049 10.741 1.00 74.00 361 THR A CA 1
ATOM 2911 C C . THR A 1 361 ? 1.866 -37.461 11.295 1.00 74.00 361 THR A C 1
ATOM 2913 O O . THR A 1 361 ? 1.357 -37.754 12.375 1.00 74.00 361 THR A O 1
ATOM 2916 N N . ALA A 1 362 ? 2.625 -38.317 10.602 1.00 72.81 362 ALA A N 1
ATOM 2917 C CA . ALA A 1 362 ? 2.943 -39.657 11.083 1.00 72.81 362 ALA A CA 1
ATOM 2918 C C . ALA A 1 362 ? 3.915 -39.623 12.278 1.00 72.81 362 ALA A C 1
ATOM 2920 O O . ALA A 1 362 ? 3.716 -40.358 13.244 1.00 72.81 362 ALA A O 1
ATOM 2921 N N . GLU A 1 363 ? 4.915 -38.737 12.257 1.00 74.56 363 GLU A N 1
ATOM 2922 C CA . GLU A 1 363 ? 5.859 -38.556 13.372 1.00 74.56 363 GLU A CA 1
ATOM 2923 C C . GLU A 1 363 ? 5.178 -38.002 14.637 1.00 74.56 363 GLU A C 1
ATOM 2925 O O . GLU A 1 363 ? 5.437 -38.484 15.741 1.00 74.56 363 GLU A O 1
ATOM 2930 N N . LEU A 1 364 ? 4.255 -37.043 14.490 1.00 71.00 364 LEU A N 1
ATOM 2931 C CA . LEU A 1 364 ? 3.454 -36.517 15.604 1.00 71.00 364 LEU A CA 1
ATOM 2932 C C . LEU A 1 364 ? 2.596 -37.607 16.260 1.00 71.00 364 LEU A C 1
ATOM 2934 O O . LEU A 1 364 ? 2.565 -37.712 17.486 1.00 71.00 364 LEU A O 1
ATOM 2938 N N . ALA A 1 365 ? 1.958 -38.457 15.451 1.00 70.56 365 ALA A N 1
ATOM 2939 C CA . ALA A 1 365 ? 1.144 -39.561 15.952 1.00 70.56 365 ALA A CA 1
ATOM 2940 C C . ALA A 1 365 ? 1.973 -40.609 16.720 1.00 70.56 365 ALA A C 1
ATOM 2942 O O . ALA A 1 365 ? 1.483 -41.198 17.681 1.00 70.56 365 ALA A O 1
ATOM 2943 N N . GLN A 1 366 ? 3.236 -40.828 16.340 1.00 66.62 366 GLN A N 1
ATOM 2944 C CA . GLN A 1 366 ? 4.135 -41.743 17.053 1.00 66.62 366 GLN A CA 1
ATOM 2945 C C . GLN A 1 366 ? 4.630 -41.167 18.389 1.00 66.62 366 GLN A C 1
ATOM 2947 O O . GLN A 1 366 ? 4.820 -41.921 19.344 1.00 66.62 366 GLN A O 1
ATOM 2952 N N . GLN A 1 367 ? 4.800 -39.845 18.493 1.00 62.03 367 GLN A N 1
ATOM 2953 C CA . GLN A 1 367 ? 5.268 -39.200 19.725 1.00 62.03 367 GLN A CA 1
ATOM 2954 C C . GLN A 1 367 ? 4.201 -39.159 20.828 1.00 62.03 367 GLN A C 1
ATOM 2956 O O . GLN A 1 367 ? 4.546 -39.314 22.004 1.00 62.03 367 GLN A O 1
ATOM 2961 N N . GLU A 1 368 ? 2.916 -39.035 20.477 1.00 60.34 368 GLU A N 1
ATOM 2962 C CA . GLU A 1 368 ? 1.819 -39.060 21.458 1.00 60.34 368 GLU A CA 1
ATOM 2963 C C . GLU A 1 368 ? 1.729 -40.404 22.202 1.00 60.34 368 GLU A C 1
ATOM 2965 O O . GLU A 1 368 ? 1.452 -40.423 23.401 1.00 60.34 368 GLU A O 1
ATOM 2970 N N . VAL A 1 369 ? 2.072 -41.517 21.539 1.00 60.16 369 VAL A N 1
ATOM 2971 C CA . VAL A 1 369 ? 2.042 -42.873 22.125 1.00 60.16 369 VAL A CA 1
ATOM 2972 C C . VAL A 1 369 ? 3.140 -43.084 23.177 1.00 60.16 369 VAL A C 1
ATOM 2974 O O . VAL A 1 369 ? 2.968 -43.873 24.100 1.00 60.16 369 VAL A O 1
ATOM 2977 N N . THR A 1 370 ? 4.258 -42.358 23.090 1.00 55.16 370 THR A N 1
ATOM 2978 C CA . THR A 1 370 ? 5.395 -42.508 24.020 1.00 55.16 370 THR A CA 1
ATOM 2979 C C . THR A 1 370 ? 5.352 -41.588 25.242 1.00 55.16 370 THR A C 1
ATOM 2981 O O . THR A 1 370 ? 6.165 -41.742 26.152 1.00 55.16 370 THR A O 1
ATOM 2984 N N . SER A 1 371 ? 4.411 -40.641 25.303 1.00 50.56 371 SER A N 1
ATOM 2985 C CA . SER A 1 371 ? 4.301 -39.689 26.417 1.00 50.56 371 SER A CA 1
ATOM 2986 C C . SER A 1 371 ? 3.359 -40.177 27.526 1.00 50.56 371 SER A C 1
ATOM 2988 O O . SER A 1 371 ? 2.380 -39.520 27.877 1.00 50.56 371 SER A O 1
ATOM 2990 N N . GLU A 1 372 ? 3.660 -41.330 28.128 1.00 52.88 372 GLU A N 1
ATOM 2991 C CA . GLU A 1 372 ? 3.096 -41.645 29.444 1.00 52.88 372 GLU A CA 1
ATOM 2992 C C . GLU A 1 372 ? 3.690 -40.675 30.476 1.00 52.88 372 GLU A C 1
ATOM 2994 O O . GLU A 1 372 ? 4.846 -40.762 30.887 1.00 52.88 372 GLU A O 1
ATOM 2999 N N . VAL A 1 373 ? 2.882 -39.686 30.855 1.00 54.72 373 VAL A N 1
ATOM 3000 C CA . VAL A 1 373 ? 3.205 -38.674 31.862 1.00 54.72 373 VAL A CA 1
ATOM 3001 C C . VAL A 1 373 ? 3.474 -39.364 33.211 1.00 54.72 373 VAL A C 1
ATOM 3003 O O . VAL A 1 373 ? 2.573 -40.029 33.733 1.00 54.72 373 VAL A O 1
ATOM 3006 N N . PRO A 1 374 ? 4.659 -39.199 33.834 1.00 50.59 374 PRO A N 1
ATOM 3007 C CA . PRO A 1 374 ? 4.913 -39.751 35.159 1.00 50.59 374 PRO A CA 1
ATOM 3008 C C . PRO A 1 374 ? 3.979 -39.087 36.181 1.00 50.59 374 PRO A C 1
ATOM 3010 O O . PRO A 1 374 ? 4.012 -37.871 36.386 1.00 50.59 374 PRO A O 1
ATOM 3013 N N . ARG A 1 375 ? 3.116 -39.891 36.818 1.00 51.94 375 ARG A N 1
ATOM 3014 C CA . ARG A 1 375 ? 2.211 -39.436 37.883 1.00 51.94 375 ARG A CA 1
ATOM 3015 C C . ARG A 1 375 ? 3.038 -38.941 39.070 1.00 51.94 375 ARG A C 1
ATOM 3017 O O . ARG A 1 375 ? 3.807 -39.699 39.656 1.00 51.94 375 ARG A O 1
ATOM 3024 N N . LEU A 1 376 ? 2.858 -37.671 39.424 1.00 58.59 376 LEU A N 1
ATOM 3025 C CA . LEU A 1 376 ? 3.449 -37.070 40.619 1.00 58.59 376 LEU A CA 1
ATOM 3026 C C . LEU A 1 376 ? 2.949 -37.790 41.888 1.00 58.59 376 LEU A C 1
ATOM 3028 O O . LEU A 1 376 ? 1.753 -38.085 41.978 1.00 58.59 376 LEU A O 1
ATOM 3032 N N . PRO A 1 377 ? 3.827 -38.059 42.872 1.00 64.75 377 PRO A N 1
ATOM 3033 C CA . PRO A 1 377 ? 3.425 -38.672 44.131 1.00 64.75 377 PRO A CA 1
ATOM 3034 C C . PRO A 1 377 ? 2.565 -37.708 44.974 1.00 64.75 377 PRO A C 1
ATOM 3036 O O . PRO A 1 377 ? 2.756 -36.489 44.904 1.00 64.75 377 PRO A O 1
ATOM 3039 N N . PRO A 1 378 ? 1.618 -38.231 45.775 1.00 60.22 378 PRO A N 1
ATOM 3040 C CA . PRO A 1 378 ? 0.710 -37.414 46.570 1.00 60.22 378 PRO A CA 1
ATOM 3041 C C . PRO A 1 378 ? 1.456 -36.655 47.675 1.00 60.22 378 PRO A C 1
ATOM 3043 O O . PRO A 1 378 ? 2.260 -37.221 48.416 1.00 60.22 378 PRO A O 1
ATOM 3046 N N . LEU A 1 379 ? 1.162 -35.358 47.779 1.00 55.75 379 LEU A N 1
ATOM 3047 C CA . LEU A 1 379 ? 1.701 -34.457 48.794 1.00 55.75 379 LEU A CA 1
ATOM 3048 C C . LEU A 1 379 ? 1.181 -34.852 50.181 1.00 55.75 379 LEU A C 1
ATOM 3050 O O . LEU A 1 379 ? -0.025 -34.828 50.427 1.00 55.75 379 LEU A O 1
ATOM 3054 N N . THR A 1 380 ? 2.090 -35.177 51.098 1.00 62.88 380 THR A N 1
ATOM 3055 C CA . THR A 1 380 ? 1.772 -35.296 52.523 1.00 62.88 380 THR A CA 1
ATOM 3056 C C . THR A 1 380 ? 1.671 -33.902 53.161 1.00 62.88 380 THR A C 1
ATOM 3058 O O . THR A 1 380 ? 2.446 -33.004 52.812 1.00 62.88 380 THR A O 1
ATOM 3061 N N . PRO A 1 381 ? 0.726 -33.680 54.092 1.00 63.66 381 PRO A N 1
ATOM 3062 C CA . PRO A 1 381 ? 0.623 -32.419 54.815 1.00 63.66 381 PRO A CA 1
ATOM 3063 C C . PRO A 1 381 ? 1.788 -32.291 55.806 1.00 63.66 381 PRO A C 1
ATOM 3065 O O . PRO A 1 381 ? 2.017 -33.178 56.628 1.00 63.66 381 PRO A O 1
ATOM 3068 N N . LYS A 1 382 ? 2.541 -31.190 55.712 1.00 52.97 382 LYS A N 1
ATOM 3069 C CA . LYS A 1 382 ? 3.555 -30.822 56.708 1.00 52.97 382 LYS A CA 1
ATOM 3070 C C . LYS A 1 382 ? 2.864 -30.321 57.981 1.00 52.97 382 LYS A C 1
ATOM 3072 O O . LYS A 1 382 ? 1.953 -29.500 57.882 1.00 52.97 382 LYS A O 1
ATOM 3077 N N . ALA A 1 383 ? 3.310 -30.857 59.118 1.00 52.47 383 ALA A N 1
ATOM 3078 C CA . ALA A 1 383 ? 2.964 -30.441 60.476 1.00 52.47 383 ALA A CA 1
ATOM 3079 C C . ALA A 1 383 ? 3.574 -29.083 60.843 1.00 52.47 383 ALA A C 1
ATOM 3081 O O . ALA A 1 383 ? 4.644 -28.753 60.271 1.00 52.47 383 ALA A O 1
#

Mean predicted aligned error: 23.56 Å